Protein AF-0000000086509336 (afdb_homodimer)

Structure (mmCIF, N/CA/C/O backbone):
data_AF-0000000086509336-model_v1
#
loop_
_entity.id
_entity.type
_entity.pdbx_description
1 polymer Sulfotransferase
#
loop_
_atom_site.group_PDB
_atom_site.id
_atom_site.type_symbol
_atom_site.label_atom_id
_atom_site.label_alt_id
_atom_site.label_comp_id
_atom_site.label_asym_id
_atom_site.label_entity_id
_atom_site.label_seq_id
_atom_site.pdbx_PDB_ins_code
_atom_site.Cartn_x
_atom_site.Cartn_y
_atom_site.Cartn_z
_atom_site.occupancy
_atom_site.B_iso_or_equiv
_atom_site.auth_seq_id
_atom_site.auth_comp_id
_atom_site.auth_asym_id
_atom_site.auth_atom_id
_atom_site.pdbx_PDB_model_num
ATOM 1 N N . LEU A 1 1 ? 32.844 -21.125 9.836 1 18.16 1 LEU A N 1
ATOM 2 C CA . LEU A 1 1 ? 32.156 -20.156 8.984 1 18.16 1 LEU A CA 1
ATOM 3 C C . LEU A 1 1 ? 30.828 -19.766 9.594 1 18.16 1 LEU A C 1
ATOM 5 O O . LEU A 1 1 ? 30.516 -18.562 9.688 1 18.16 1 LEU A O 1
ATOM 9 N N . SER A 1 2 ? 29.609 -20.562 9.422 1 21.41 2 SER A N 1
ATOM 10 C CA . SER A 1 2 ? 28.359 -20.594 8.695 1 21.41 2 SER A CA 1
ATOM 11 C C . SER A 1 2 ? 27.188 -20.219 9.594 1 21.41 2 SER A C 1
ATOM 13 O O . SER A 1 2 ? 26.031 -20.547 9.305 1 21.41 2 SER A O 1
ATOM 15 N N . TYR A 1 3 ? 27.281 -19.828 10.766 1 25.88 3 TYR A N 1
ATOM 16 C CA . TYR A 1 3 ? 26.578 -19.516 12 1 25.88 3 TYR A CA 1
ATOM 17 C C . TYR A 1 3 ? 25.734 -18.25 11.836 1 25.88 3 TYR A C 1
ATOM 19 O O . TYR A 1 3 ? 24.797 -18 12.609 1 25.88 3 TYR A O 1
ATOM 27 N N . GLY A 1 4 ? 26.344 -17.266 11.109 1 27.14 4 GLY A N 1
ATOM 28 C CA . GLY A 1 4 ? 25.969 -15.867 11.164 1 27.14 4 GLY A CA 1
ATOM 29 C C . GLY A 1 4 ? 24.594 -15.609 10.578 1 27.14 4 GLY A C 1
ATOM 30 O O . GLY A 1 4 ? 24.016 -14.531 10.789 1 27.14 4 GLY A O 1
ATOM 31 N N . THR A 1 5 ? 24.234 -16.391 9.547 1 28.23 5 THR A N 1
ATOM 32 C CA . THR A 1 5 ? 23.188 -16.062 8.594 1 28.23 5 THR A CA 1
ATOM 33 C C . THR A 1 5 ? 21.812 -16.188 9.242 1 28.23 5 THR A C 1
ATOM 35 O O . THR A 1 5 ? 20.797 -15.812 8.641 1 28.23 5 THR A O 1
ATOM 38 N N . PHE A 1 6 ? 21.625 -17.047 10.234 1 29.05 6 PHE A N 1
ATOM 39 C CA . PHE A 1 6 ? 20.391 -17.406 10.914 1 29.05 6 PHE A C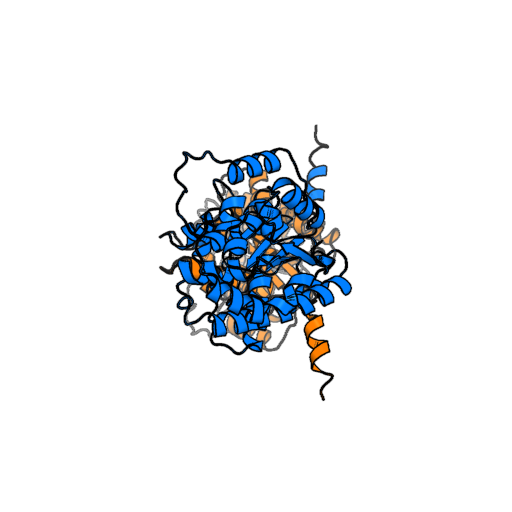A 1
ATOM 40 C C . PHE A 1 6 ? 19.75 -16.203 11.594 1 29.05 6 PHE A C 1
ATOM 42 O O . PHE A 1 6 ? 18.531 -16.078 11.641 1 29.05 6 PHE A O 1
ATOM 49 N N . VAL A 1 7 ? 20.641 -15.328 12.18 1 27.2 7 VAL A N 1
ATOM 50 C CA . VAL A 1 7 ? 20.281 -14.242 13.094 1 27.2 7 VAL A CA 1
ATOM 51 C C . VAL A 1 7 ? 19.375 -13.242 12.375 1 27.2 7 VAL A C 1
ATOM 53 O O . VAL A 1 7 ? 18.5 -12.633 13 1 27.2 7 VAL A O 1
ATOM 56 N N . GLU A 1 8 ? 19.719 -12.914 11.078 1 27.23 8 GLU A N 1
ATOM 57 C CA . GLU A 1 8 ? 19.125 -11.695 10.547 1 27.23 8 GLU A CA 1
ATOM 58 C C . GLU A 1 8 ? 17.656 -11.906 10.195 1 27.23 8 GLU A C 1
ATOM 60 O O . GLU A 1 8 ? 16.938 -10.953 9.883 1 27.23 8 GLU A O 1
ATOM 65 N N . ARG A 1 9 ? 17.156 -1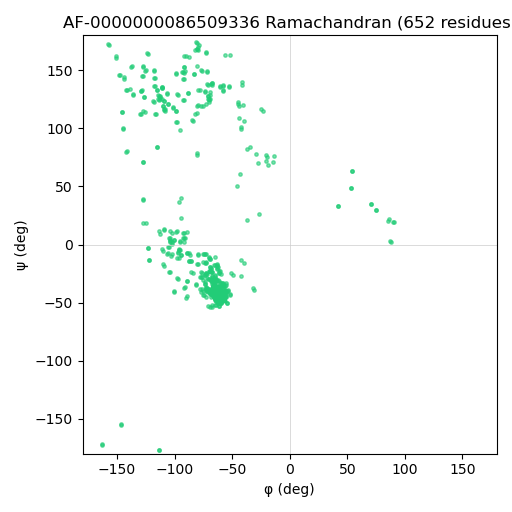3.062 9.797 1 31.23 9 ARG A N 1
ATOM 66 C CA . ARG A 1 9 ? 15.812 -13.328 9.297 1 31.23 9 ARG A CA 1
ATOM 67 C C . ARG A 1 9 ? 14.766 -13.078 10.375 1 31.23 9 ARG A C 1
ATOM 69 O O . ARG A 1 9 ? 13.57 -13.031 10.086 1 31.23 9 ARG A O 1
ATOM 76 N N . LEU A 1 10 ? 15.07 -13.484 11.656 1 29.98 10 LEU A N 1
ATOM 77 C CA . LEU A 1 10 ? 14.172 -13.227 12.773 1 29.98 10 LEU A CA 1
ATOM 78 C C . LEU A 1 10 ? 13.766 -11.758 12.812 1 29.98 10 LEU A C 1
ATOM 80 O O . LEU A 1 10 ? 12.867 -11.383 13.562 1 29.98 10 LEU A O 1
ATOM 84 N N . ALA A 1 11 ? 14.555 -10.922 12.266 1 30.88 11 ALA A N 1
ATOM 85 C CA . ALA A 1 11 ? 14.273 -9.5 12.453 1 30.88 11 ALA A CA 1
ATOM 86 C C . ALA A 1 11 ? 12.984 -9.102 11.734 1 30.88 11 ALA A C 1
ATOM 88 O O . ALA A 1 11 ? 12.484 -7.988 11.922 1 30.88 11 ALA A O 1
ATOM 89 N N . SER A 1 12 ? 12.656 -9.766 10.688 1 30.86 12 SER A N 1
ATOM 90 C CA . SER A 1 12 ? 11.555 -9.055 10.047 1 30.86 12 SER A CA 1
ATOM 91 C C . SER A 1 12 ? 10.289 -9.117 10.898 1 30.86 12 SER A C 1
ATOM 93 O O . SER A 1 12 ? 9.18 -8.93 10.383 1 30.86 12 SER A O 1
ATOM 95 N N . ASN A 1 13 ? 10.078 -10.008 11.828 1 31.59 13 ASN A N 1
ATOM 96 C CA . ASN A 1 13 ? 9.234 -9.508 12.906 1 31.59 13 ASN A CA 1
ATOM 97 C C . ASN A 1 13 ? 9.539 -8.047 13.219 1 31.59 13 ASN A C 1
ATOM 99 O O . ASN A 1 13 ? 10.258 -7.742 14.172 1 31.59 13 ASN A O 1
ATOM 103 N N . VAL A 1 14 ? 10.117 -7.305 12.352 1 34.16 14 VAL A N 1
ATOM 104 C CA . VAL A 1 14 ? 10.156 -5.871 12.617 1 34.16 14 VAL A CA 1
ATOM 105 C C . VAL A 1 14 ? 8.938 -5.457 13.438 1 34.16 14 VAL A C 1
ATOM 107 O O . VAL A 1 14 ? 7.801 -5.621 12.984 1 34.16 14 VAL A O 1
ATOM 110 N N . GLN A 1 15 ? 8.867 -5.641 14.594 1 35.91 15 GLN A N 1
ATOM 111 C CA . GLN A 1 15 ? 7.977 -4.883 15.477 1 35.91 15 GLN A CA 1
ATOM 112 C C . GLN A 1 15 ? 7.43 -3.648 14.766 1 35.91 15 GLN A C 1
ATOM 114 O O . GLN A 1 15 ? 8.188 -2.748 14.398 1 35.91 15 GLN A O 1
ATOM 119 N N . ARG A 1 16 ? 6.477 -3.77 13.867 1 42.94 16 ARG A N 1
ATOM 120 C CA . ARG A 1 16 ? 5.91 -2.512 13.391 1 42.94 16 ARG A CA 1
ATOM 121 C C . ARG A 1 16 ? 6.211 -1.375 14.367 1 42.94 16 ARG A C 1
ATOM 123 O O . ARG A 1 16 ? 5.695 -1.355 15.484 1 42.94 16 ARG A O 1
ATOM 130 N N . ALA A 1 17 ? 7.461 -1.047 14.414 1 50.53 17 ALA A N 1
ATOM 131 C CA . ALA A 1 17 ? 7.75 0.094 15.281 1 50.53 17 ALA A CA 1
ATOM 132 C C . ALA A 1 17 ? 6.512 0.968 15.461 1 50.53 17 ALA A C 1
ATOM 134 O O . ALA A 1 17 ? 5.75 1.182 14.516 1 50.53 17 ALA A O 1
ATOM 135 N N . THR A 1 18 ? 6.066 0.996 16.672 1 69.25 18 THR A N 1
ATOM 136 C CA . THR A 1 18 ? 4.902 1.783 17.062 1 69.25 18 THR A CA 1
ATOM 137 C C . THR A 1 18 ? 4.938 3.16 16.406 1 69.25 18 THR A C 1
ATOM 139 O O . THR A 1 18 ? 5.914 3.898 16.547 1 69.25 18 THR A O 1
ATOM 142 N N . LYS A 1 19 ? 4.152 3.285 15.297 1 86.88 19 LYS A N 1
ATOM 143 C CA . LYS A 1 19 ? 4.008 4.57 14.617 1 86.88 19 LYS A CA 1
ATOM 144 C C . LYS A 1 19 ? 3.475 5.637 15.578 1 86.88 19 LYS A C 1
ATOM 146 O O . LYS A 1 19 ? 2.68 5.336 16.469 1 86.88 19 LYS A O 1
ATOM 151 N N . HIS A 1 20 ? 4.082 6.781 15.461 1 94.69 20 HIS A N 1
ATOM 152 C CA . HIS A 1 20 ? 3.693 7.938 16.266 1 94.69 20 HIS A CA 1
ATOM 153 C C . HIS A 1 20 ? 3.143 9.055 15.391 1 94.69 20 HIS A C 1
ATOM 155 O O . HIS A 1 20 ? 3.879 9.969 15.008 1 94.69 20 HIS A O 1
ATOM 161 N N . PRO A 1 21 ? 1.888 8.992 15.062 1 97.56 21 PRO A N 1
ATOM 162 C CA . PRO A 1 21 ? 1.295 10.062 14.25 1 97.56 21 PRO A CA 1
ATOM 163 C C . PRO A 1 21 ? 1.118 11.367 15.031 1 97.56 21 PRO A C 1
ATOM 165 O O . PRO A 1 21 ? 0.747 11.336 16.203 1 97.56 21 PRO A O 1
ATOM 168 N N . VAL A 1 22 ? 1.416 12.461 14.438 1 98.44 22 VAL A N 1
ATOM 169 C CA . VAL A 1 22 ? 1.275 13.789 15.008 1 98.44 22 VAL A CA 1
ATOM 170 C C . VAL A 1 22 ? 0.464 14.68 14.07 1 98.44 22 VAL A C 1
ATOM 172 O O . VAL A 1 22 ? 0.758 14.758 12.875 1 98.44 22 VAL A O 1
ATOM 175 N N . LEU A 1 23 ? -0.535 15.266 14.555 1 98.75 23 LEU A N 1
ATOM 176 C CA . LEU A 1 23 ? -1.307 16.25 13.812 1 98.75 23 LEU A CA 1
ATOM 177 C C . LEU A 1 23 ? -1.103 17.656 14.383 1 98.75 23 LEU A C 1
ATOM 179 O O . LEU A 1 23 ? -1.288 17.875 15.586 1 98.75 23 LEU A O 1
ATOM 183 N N . LEU A 1 24 ? -0.598 18.531 13.609 1 98.56 24 LEU A N 1
ATOM 184 C CA . LEU A 1 24 ? -0.481 19.938 13.961 1 98.56 24 LEU A CA 1
ATOM 185 C C . LEU A 1 24 ? -1.616 20.75 13.336 1 98.56 24 LEU A C 1
ATOM 187 O O . LEU A 1 24 ? -1.699 20.875 12.117 1 98.56 24 LEU A O 1
ATOM 191 N N . VAL A 1 25 ? -2.439 21.281 14.164 1 98.62 25 VAL A N 1
ATOM 192 C CA . VAL A 1 25 ? -3.602 22.031 13.711 1 98.62 25 VAL A CA 1
ATOM 193 C C . VAL A 1 25 ? -3.414 23.516 14.055 1 98.62 25 VAL A C 1
ATOM 195 O O . VAL A 1 25 ? -2.939 23.844 15.141 1 98.62 25 VAL A O 1
ATOM 198 N N . THR A 1 26 ? -3.701 24.328 13.164 1 97.69 26 THR A N 1
ATOM 199 C CA . THR A 1 26 ? -3.662 25.781 13.328 1 97.69 26 THR A CA 1
ATOM 200 C C . THR A 1 26 ? -4.449 26.469 12.211 1 97.69 26 THR A C 1
ATOM 202 O O . THR A 1 26 ? -5.25 25.828 11.523 1 97.69 26 THR A O 1
ATOM 205 N N . TYR A 1 27 ? -4.359 27.766 12.156 1 95.38 27 TYR A N 1
ATOM 206 C CA . TYR A 1 27 ? -5.016 28.516 11.094 1 95.38 27 TYR A CA 1
ATOM 207 C C . TYR A 1 27 ? -4.008 29.359 10.32 1 95.38 27 TYR A C 1
ATOM 209 O O . TYR A 1 27 ? -2.855 29.5 10.734 1 95.38 27 TYR A O 1
ATOM 217 N N . GLY A 1 28 ? -4.426 29.812 9.148 1 93.19 28 GLY A N 1
ATOM 218 C CA . GLY A 1 28 ? -3.525 30.5 8.242 1 93.19 28 GLY A CA 1
ATOM 219 C C . GLY A 1 28 ? -2.791 31.656 8.898 1 93.19 28 GLY A C 1
ATOM 220 O O . GLY A 1 28 ? -3.383 32.406 9.672 1 93.19 28 GLY A O 1
ATOM 221 N N . ARG A 1 29 ? -1.477 31.734 8.602 1 92.31 29 ARG A N 1
ATOM 222 C CA . ARG A 1 29 ? -0.639 32.844 9.023 1 92.31 29 ARG A CA 1
ATOM 223 C C . ARG A 1 29 ? -0.412 32.812 10.531 1 92.31 29 ARG A C 1
ATOM 225 O O . ARG A 1 29 ? -0.261 33.875 11.164 1 92.31 29 ARG A O 1
ATOM 232 N N . SER A 1 30 ? -0.323 31.656 11.062 1 94.12 30 SER A N 1
ATOM 233 C CA . SER A 1 30 ? -0.114 31.516 12.5 1 94.12 30 SER A CA 1
ATOM 234 C C . SER A 1 30 ? 1.255 30.906 12.797 1 94.12 30 SER A C 1
ATOM 236 O O . SER A 1 30 ? 1.505 30.438 13.914 1 94.12 30 SER A O 1
ATOM 238 N N . GLY A 1 31 ? 2.078 30.828 11.789 1 91.81 31 GLY A N 1
ATOM 239 C CA . GLY A 1 31 ? 3.453 30.406 12.023 1 91.81 31 GLY A CA 1
ATOM 240 C C . GLY A 1 31 ? 3.652 28.906 11.922 1 91.81 31 GLY A C 1
ATOM 241 O O . GLY A 1 31 ? 4.637 28.375 12.438 1 91.81 31 GLY A O 1
ATOM 242 N N . SER A 1 32 ? 2.729 28.188 11.273 1 92.5 32 SER A N 1
ATOM 243 C CA . SER A 1 32 ? 2.805 26.734 11.219 1 92.5 32 SER A CA 1
ATOM 244 C C . SER A 1 32 ? 3.959 26.266 10.336 1 92.5 32 SER A C 1
ATOM 246 O O . SER A 1 32 ? 4.539 25.203 10.57 1 92.5 32 SER A O 1
ATOM 248 N N . THR A 1 33 ? 4.344 27.031 9.297 1 89 33 THR A N 1
ATOM 249 C CA . THR A 1 33 ? 5.477 26.656 8.453 1 89 33 THR A CA 1
ATOM 250 C C . THR A 1 33 ? 6.77 26.641 9.266 1 89 33 THR A C 1
ATOM 252 O O . THR A 1 33 ? 7.578 25.719 9.133 1 89 33 THR A O 1
ATOM 255 N N . PHE A 1 34 ? 6.934 27.609 10.117 1 89.5 34 PHE A N 1
ATOM 256 C CA . PHE A 1 34 ? 8.086 27.688 11 1 89.5 34 PHE A CA 1
ATOM 257 C C . PHE A 1 34 ? 8.109 26.516 11.977 1 89.5 34 PHE A C 1
ATOM 259 O O . PHE A 1 34 ? 9.117 25.812 12.086 1 89.5 34 PHE A O 1
ATOM 266 N N . THR A 1 35 ? 7.016 26.312 12.656 1 93.38 35 THR A N 1
ATOM 267 C CA . THR A 1 35 ? 6.918 25.281 13.672 1 93.38 35 THR A CA 1
ATOM 268 C C . THR A 1 35 ? 7.121 23.891 13.055 1 93.38 35 THR A C 1
ATOM 270 O O . THR A 1 35 ? 7.852 23.062 13.602 1 93.38 35 THR A O 1
ATOM 273 N N . SER A 1 36 ? 6.492 23.625 11.93 1 93.94 36 SER A N 1
ATOM 274 C CA . SER A 1 36 ? 6.617 22.328 11.281 1 93.94 36 SER A CA 1
ATOM 275 C C . SER A 1 36 ? 8.039 22.094 10.789 1 93.94 36 SER A C 1
ATOM 277 O O . SER A 1 36 ? 8.523 20.953 10.781 1 93.94 36 SER A O 1
ATOM 279 N N . ALA A 1 37 ? 8.711 23.141 10.344 1 89.94 37 ALA A N 1
ATOM 280 C CA . ALA A 1 37 ? 10.102 23 9.906 1 89.94 37 ALA A CA 1
ATOM 281 C C . ALA A 1 37 ? 11 22.562 11.055 1 89.94 37 ALA A C 1
ATOM 283 O O . ALA A 1 37 ? 11.914 21.766 10.859 1 89.94 37 ALA A O 1
ATOM 284 N N . LEU A 1 38 ? 10.742 23.109 12.211 1 91.31 38 LEU A N 1
ATOM 285 C CA . LEU A 1 38 ? 11.516 22.719 13.383 1 91.31 38 LEU A CA 1
ATOM 286 C C . LEU A 1 38 ? 11.344 21.234 13.688 1 91.31 38 LEU A C 1
ATOM 288 O O . LEU A 1 38 ? 12.312 20.531 13.984 1 91.31 38 LEU A O 1
ATOM 292 N N . ILE A 1 39 ? 10.125 20.75 13.562 1 93.81 39 ILE A N 1
ATOM 293 C CA . ILE A 1 39 ? 9.82 19.375 13.906 1 93.81 39 ILE A CA 1
ATOM 294 C C . ILE A 1 39 ? 10.367 18.438 12.82 1 93.81 39 ILE A C 1
ATOM 296 O O . ILE A 1 39 ? 10.992 17.422 13.125 1 93.81 39 ILE A O 1
ATOM 300 N N . ASN A 1 40 ? 10.156 18.828 11.594 1 91.12 40 ASN A N 1
ATOM 301 C CA . ASN A 1 40 ? 10.477 17.969 10.453 1 91.12 40 ASN A CA 1
ATOM 302 C C . ASN A 1 40 ? 11.984 17.891 10.219 1 91.12 40 ASN A C 1
ATOM 304 O O . ASN A 1 40 ? 12.445 17.094 9.391 1 91.12 40 ASN A O 1
ATOM 308 N N . HIS A 1 41 ? 12.727 18.672 10.906 1 88.62 41 HIS A N 1
ATOM 309 C CA . HIS A 1 41 ? 14.172 18.578 10.773 1 88.62 41 HIS A CA 1
ATOM 310 C C . HIS A 1 41 ? 14.695 17.266 11.352 1 88.62 41 HIS A C 1
ATOM 312 O O . HIS A 1 41 ? 15.805 16.828 11.031 1 88.62 41 HIS A O 1
ATOM 318 N N . HIS A 1 42 ? 13.977 16.703 12.219 1 90.5 42 HIS A N 1
ATOM 319 C CA . HIS A 1 42 ? 14.367 15.406 12.773 1 90.5 42 HIS A CA 1
ATOM 320 C C . HIS A 1 42 ? 14.289 14.312 11.711 1 90.5 42 HIS A C 1
ATOM 322 O O . HIS A 1 42 ? 13.297 14.203 10.992 1 90.5 42 HIS A O 1
ATOM 328 N N . LYS A 1 43 ? 15.234 13.422 11.664 1 88.56 43 LYS A N 1
ATOM 329 C CA . LYS A 1 43 ? 15.391 12.43 10.602 1 88.56 43 LYS A CA 1
ATOM 330 C C . LYS A 1 43 ? 14.273 11.398 10.656 1 88.56 43 LYS A C 1
ATOM 332 O O . LYS A 1 43 ? 13.938 10.781 9.641 1 88.56 43 LYS A O 1
ATOM 337 N N . ASP A 1 44 ? 13.664 11.227 11.766 1 91.69 44 ASP A N 1
ATOM 338 C CA . ASP A 1 44 ? 12.664 10.18 11.938 1 91.69 44 ASP A CA 1
ATOM 339 C C . ASP A 1 44 ? 11.266 10.703 11.641 1 91.69 44 ASP A C 1
ATOM 341 O O . ASP A 1 44 ? 10.273 9.984 11.82 1 91.69 44 ASP A O 1
ATOM 345 N N . VAL A 1 45 ? 11.211 11.938 11.172 1 94.69 45 VAL A N 1
ATOM 346 C CA . VAL A 1 45 ? 9.898 12.539 10.938 1 94.69 45 VAL A CA 1
ATOM 347 C C . VAL A 1 45 ? 9.617 12.586 9.438 1 94.69 45 VAL A C 1
ATOM 349 O O . VAL A 1 45 ? 10.438 13.078 8.664 1 94.69 45 VAL A O 1
ATOM 352 N N . PHE A 1 46 ? 8.555 11.961 9.008 1 96.31 46 PHE A N 1
ATOM 353 C CA . PHE A 1 46 ? 7.996 12.156 7.68 1 96.31 46 PHE A CA 1
ATOM 354 C C . PHE A 1 46 ? 6.926 13.242 7.695 1 96.31 46 PHE A C 1
ATOM 356 O O . PHE A 1 46 ? 5.953 13.148 8.445 1 96.31 46 PHE A O 1
ATOM 363 N N . PHE A 1 47 ? 7.051 14.234 6.902 1 96.31 47 PHE A N 1
ATOM 364 C CA . PHE A 1 47 ? 6.238 15.438 7.031 1 96.31 47 PHE A CA 1
ATOM 365 C C . PHE A 1 47 ? 5.293 15.586 5.848 1 96.31 47 PHE A C 1
ATOM 367 O O . PHE A 1 47 ? 5.719 15.5 4.691 1 96.31 47 PHE A O 1
ATOM 374 N N . ILE A 1 48 ? 4.008 15.75 6.133 1 95.62 48 ILE A N 1
ATOM 375 C CA . ILE A 1 48 ? 2.957 16.031 5.16 1 95.62 48 ILE A CA 1
ATOM 376 C C . ILE A 1 48 ? 2.391 17.438 5.41 1 95.62 48 ILE A C 1
ATOM 378 O O . ILE A 1 48 ? 1.921 17.734 6.508 1 95.62 48 ILE A O 1
ATOM 382 N N . PHE A 1 49 ? 2.377 18.203 4.324 1 92.75 49 PHE A N 1
ATOM 383 C CA . PHE A 1 49 ? 1.972 19.594 4.387 1 92.75 49 PHE A CA 1
ATOM 384 C C . PHE A 1 49 ? 0.609 19.797 3.732 1 92.75 49 PHE A C 1
ATOM 386 O O . PHE A 1 49 ? 0.462 19.609 2.523 1 92.75 49 PHE A O 1
ATOM 393 N N . GLU A 1 50 ? -0.387 20.172 4.48 1 93.94 50 GLU A N 1
ATOM 394 C CA . GLU A 1 50 ? -1.693 20.641 4.027 1 93.94 50 GLU A CA 1
ATOM 395 C C . GLU A 1 50 ? -2.348 19.641 3.09 1 93.94 50 GLU A C 1
ATOM 397 O O . GLU A 1 50 ? -2.666 19.969 1.943 1 93.94 50 GLU A O 1
ATOM 402 N N . PRO A 1 51 ? -2.646 18.484 3.559 1 95.38 51 PRO A N 1
ATOM 403 C CA . PRO A 1 51 ? -3.24 17.453 2.689 1 95.38 51 PRO A CA 1
ATOM 404 C C . PRO A 1 51 ? -4.676 17.797 2.287 1 95.38 51 PRO A C 1
ATOM 406 O O . PRO A 1 51 ? -5.223 17.172 1.369 1 95.38 51 PRO A O 1
ATOM 409 N N . LEU A 1 52 ? -5.289 18.812 2.924 1 95.25 52 LEU A N 1
ATOM 410 C CA . LEU A 1 52 ? -6.703 19.078 2.695 1 95.25 52 LEU A CA 1
ATOM 411 C C . LEU A 1 52 ? -6.887 20.156 1.627 1 95.25 52 LEU A C 1
ATOM 413 O O . LEU A 1 52 ? -8.016 20.5 1.281 1 95.25 52 LEU A O 1
ATOM 417 N N . VAL A 1 53 ? -5.875 20.656 1.016 1 92.19 53 VAL A N 1
ATOM 418 C CA . VAL A 1 53 ? -5.926 21.734 0.034 1 92.19 53 VAL A CA 1
ATOM 419 C C . VAL A 1 53 ? -6.812 21.328 -1.14 1 92.19 53 VAL A C 1
ATOM 421 O O . VAL A 1 53 ? -7.664 22.094 -1.586 1 92.19 53 VAL A O 1
ATOM 424 N N . PRO A 1 54 ? -6.738 20.078 -1.619 1 90.06 54 PRO A N 1
ATOM 425 C CA . PRO A 1 54 ? -7.559 19.719 -2.773 1 90.06 54 PRO A CA 1
ATOM 426 C C . PRO A 1 54 ? -9.031 19.516 -2.41 1 90.06 54 PRO A C 1
ATOM 428 O O . PRO A 1 54 ? -9.867 19.312 -3.295 1 90.06 54 PRO A O 1
ATOM 431 N N . LEU A 1 55 ? -9.352 19.516 -1.156 1 89.94 55 LEU A N 1
ATOM 432 C CA . LEU A 1 55 ? -10.719 19.234 -0.729 1 89.94 55 LEU A CA 1
ATOM 433 C C . LEU A 1 55 ? -11.656 20.375 -1.121 1 89.94 55 LEU A C 1
ATOM 435 O O . LEU A 1 55 ? -11.312 21.547 -0.953 1 89.94 55 LEU A O 1
ATOM 439 N N . ASN A 1 56 ? -12.758 19.922 -1.788 1 76.88 56 ASN A N 1
ATOM 440 C CA . ASN A 1 56 ? -13.812 20.891 -2.059 1 76.88 56 ASN A CA 1
ATOM 441 C C . ASN A 1 56 ? -14.578 21.266 -0.789 1 76.88 56 ASN A C 1
ATOM 443 O O . ASN A 1 56 ? -15.102 20.391 -0.097 1 76.88 56 ASN A O 1
ATOM 447 N N . LEU A 1 57 ? -14.602 22.484 -0.419 1 68.31 57 LEU A N 1
ATOM 448 C CA . LEU A 1 57 ? -15.117 22.922 0.872 1 68.31 57 LEU A CA 1
ATOM 449 C C . LEU A 1 57 ? -16.578 23.328 0.758 1 68.31 57 LEU A C 1
ATOM 451 O O . LEU A 1 57 ? -17.141 23.906 1.689 1 68.31 57 LEU A O 1
ATOM 455 N N . THR A 1 58 ? -17.344 22.891 -0.201 1 67.62 58 THR A N 1
ATOM 456 C CA . THR A 1 58 ? -18.75 23.297 -0.337 1 67.62 58 THR A CA 1
ATOM 457 C C . THR A 1 58 ? -19.656 22.328 0.405 1 67.62 58 THR A C 1
ATOM 459 O O . THR A 1 58 ? -20.859 22.578 0.526 1 67.62 58 THR A O 1
ATOM 462 N N . SER A 1 59 ? -19.203 21.406 1.113 1 71.38 59 SER A N 1
ATOM 463 C CA . SER A 1 59 ? -20.016 20.406 1.805 1 71.38 59 SER A CA 1
ATOM 464 C C . SER A 1 59 ? -20.438 20.891 3.188 1 71.38 59 SER A C 1
ATOM 466 O O . SER A 1 59 ? -19.875 21.859 3.703 1 71.38 59 SER A O 1
ATOM 468 N N . THR A 1 60 ? -21.469 20.312 3.807 1 72.56 60 THR A N 1
ATOM 469 C CA . THR A 1 60 ? -21.875 20.594 5.176 1 72.56 60 THR A CA 1
ATOM 470 C C . THR A 1 60 ? -20.734 20.359 6.148 1 72.56 60 THR A C 1
ATOM 472 O O . THR A 1 60 ? -19.734 19.734 5.797 1 72.56 60 THR A O 1
ATOM 475 N N . ASN A 1 61 ? -20.969 20.953 7.363 1 77.69 61 ASN A N 1
ATOM 476 C CA . ASN A 1 61 ? -19.922 20.844 8.375 1 77.69 61 ASN A CA 1
ATOM 477 C C . ASN A 1 61 ? -19.609 19.375 8.711 1 77.69 61 ASN A C 1
ATOM 479 O O . ASN A 1 61 ? -18.453 19 8.828 1 77.69 61 ASN A O 1
ATOM 483 N N . TYR A 1 62 ? -20.703 18.594 8.789 1 76.25 62 TYR A N 1
ATOM 484 C CA . TYR A 1 62 ? -20.516 17.188 9.117 1 76.25 62 TYR A CA 1
ATOM 485 C C . TYR A 1 62 ? -19.812 16.453 7.988 1 76.25 62 TYR A C 1
ATOM 487 O O . TYR A 1 62 ? -18.875 15.68 8.227 1 76.25 62 TYR A O 1
ATOM 495 N N . GLN A 1 63 ? -20.234 16.688 6.82 1 78.94 63 GLN A N 1
ATOM 496 C CA . GLN A 1 63 ? -19.594 16.078 5.656 1 78.94 63 GLN A CA 1
ATOM 497 C C . GLN A 1 63 ? -18.141 16.516 5.535 1 78.94 63 GLN A C 1
ATOM 499 O O . GLN A 1 63 ? -17.266 15.695 5.227 1 78.94 63 GLN A O 1
ATOM 504 N N . LYS A 1 64 ? -17.984 17.719 5.871 1 87.62 64 LYS A N 1
ATOM 505 C CA . LYS A 1 64 ? -16.625 18.234 5.82 1 87.62 64 LYS A CA 1
ATOM 506 C C . LYS A 1 64 ? -15.742 17.562 6.859 1 87.62 64 LYS A C 1
ATOM 508 O O . LYS A 1 64 ? -14.609 17.172 6.559 1 87.62 64 LYS A O 1
ATOM 513 N N . GLN A 1 65 ? -16.344 17.391 8.031 1 92.62 65 GLN A N 1
ATOM 514 C CA . GLN A 1 65 ? -15.594 16.719 9.086 1 92.62 65 GLN A CA 1
ATOM 515 C C . GLN A 1 65 ? -15.203 15.312 8.672 1 92.62 65 GLN A C 1
ATOM 517 O O . GLN A 1 65 ? -14.039 14.922 8.789 1 92.62 65 GLN A O 1
ATOM 522 N N . ASN A 1 66 ? -16.141 14.578 8.172 1 93.5 66 ASN A N 1
ATOM 523 C CA . ASN A 1 66 ? -15.891 13.188 7.812 1 93.5 66 ASN A CA 1
ATOM 524 C C . ASN A 1 66 ? -14.859 13.07 6.695 1 93.5 66 ASN A C 1
ATOM 526 O O . ASN A 1 66 ? -13.953 12.242 6.766 1 93.5 66 ASN A O 1
ATOM 530 N N . GLU A 1 67 ? -15.039 13.875 5.734 1 93.62 67 GLU A N 1
ATOM 531 C CA . GLU A 1 67 ? -14.109 13.852 4.605 1 93.62 67 GLU A CA 1
ATOM 532 C C . GLU A 1 67 ? -12.703 14.266 5.039 1 93.62 67 GLU A C 1
ATOM 534 O O . GLU A 1 67 ? -11.727 13.602 4.695 1 93.62 67 GLU A O 1
ATOM 539 N N . SER A 1 68 ? -12.648 15.344 5.793 1 96.38 68 SER A N 1
ATOM 540 C CA . SER A 1 68 ? -11.359 15.836 6.258 1 96.38 68 SER A CA 1
ATOM 541 C C . SER A 1 68 ? -10.656 14.797 7.125 1 96.38 68 SER A C 1
ATOM 543 O O . SER A 1 68 ? -9.453 14.562 6.973 1 96.38 68 SER A O 1
ATOM 545 N N . THR A 1 69 ? -11.422 14.18 7.965 1 97.12 69 THR A N 1
ATOM 546 C CA . THR A 1 69 ? -10.859 13.18 8.867 1 97.12 69 THR A CA 1
ATOM 547 C C . THR A 1 69 ? -10.367 11.961 8.086 1 97.12 69 THR A C 1
ATOM 549 O O . THR A 1 69 ? -9.305 11.414 8.383 1 97.12 69 THR A O 1
ATOM 552 N N . ALA A 1 70 ? -11.117 11.578 7.102 1 96.44 70 ALA A N 1
ATOM 553 C CA . ALA A 1 70 ? -10.719 10.438 6.281 1 96.44 70 ALA A CA 1
ATOM 554 C C . ALA A 1 70 ? -9.414 10.719 5.543 1 96.44 70 ALA A C 1
ATOM 556 O O . ALA A 1 70 ? -8.531 9.859 5.473 1 96.44 70 ALA A O 1
ATOM 557 N N . ILE A 1 71 ? -9.305 11.891 5 1 97 71 ILE A N 1
ATOM 558 C CA . ILE A 1 71 ? -8.109 12.289 4.262 1 97 71 ILE A CA 1
ATOM 559 C C . ILE A 1 71 ? -6.906 12.328 5.203 1 97 71 ILE A C 1
ATOM 561 O O . ILE A 1 71 ? -5.855 11.75 4.906 1 97 71 ILE A O 1
ATOM 565 N N . ILE A 1 72 ? -7.051 12.977 6.344 1 97.88 72 ILE A N 1
ATOM 566 C CA . ILE A 1 72 ? -5.969 13.07 7.316 1 97.88 72 ILE A CA 1
ATOM 567 C C . ILE A 1 72 ? -5.555 11.672 7.762 1 97.88 72 ILE A C 1
ATOM 569 O O . ILE A 1 72 ? -4.359 11.375 7.879 1 97.88 72 ILE A O 1
ATOM 573 N N . ARG A 1 73 ? -6.527 10.797 7.973 1 97.06 73 ARG A N 1
ATOM 574 C CA . ARG A 1 73 ? -6.238 9.422 8.367 1 97.06 73 ARG A CA 1
ATOM 575 C C . ARG A 1 73 ? -5.359 8.727 7.328 1 97.06 73 ARG A C 1
ATOM 577 O O . ARG A 1 73 ? -4.398 8.047 7.68 1 97.06 73 ARG A O 1
ATOM 584 N N . ALA A 1 74 ? -5.746 8.859 6.09 1 96.81 74 ALA A N 1
ATOM 585 C CA . ALA A 1 74 ? -4.988 8.219 5.016 1 96.81 74 ALA A CA 1
ATOM 586 C C . ALA A 1 74 ? -3.52 8.633 5.059 1 96.81 74 ALA A C 1
ATOM 588 O O . ALA A 1 74 ? -2.629 7.793 4.898 1 96.81 74 ALA A O 1
ATOM 589 N N . PHE A 1 75 ? -3.266 9.898 5.324 1 96.75 75 PHE A N 1
ATOM 590 C CA . PHE A 1 75 ? -1.901 10.406 5.316 1 96.75 75 PHE A CA 1
ATOM 591 C C . PHE A 1 75 ? -1.168 10.008 6.594 1 96.75 75 PHE A C 1
ATOM 593 O O . PHE A 1 75 ? 0.015 9.664 6.551 1 96.75 75 PHE A O 1
ATOM 600 N N . ILE A 1 76 ? -1.803 10.016 7.723 1 96.19 76 ILE A N 1
ATOM 601 C CA . ILE A 1 76 ? -1.144 9.664 8.977 1 96.19 76 ILE A CA 1
ATOM 602 C C . ILE A 1 76 ? -0.803 8.172 8.984 1 96.19 76 ILE A C 1
ATOM 604 O O . ILE A 1 76 ? 0.212 7.766 9.555 1 96.19 76 ILE A O 1
ATOM 608 N N . GLU A 1 77 ? -1.623 7.398 8.297 1 94.38 77 GLU A N 1
ATOM 609 C CA . GLU A 1 77 ? -1.424 5.953 8.289 1 94.38 77 GLU A CA 1
ATOM 610 C C . GLU A 1 77 ? -0.655 5.508 7.051 1 94.38 77 GLU A C 1
ATOM 612 O O . GLU A 1 77 ? -0.296 4.336 6.926 1 94.38 77 GLU A O 1
ATOM 617 N N . CYS A 1 78 ? -0.428 6.391 6.152 1 94.88 78 CYS A N 1
ATOM 618 C CA . CYS A 1 78 ? 0.208 6.066 4.879 1 94.88 78 CYS A CA 1
ATOM 619 C C . CYS A 1 78 ? -0.518 4.926 4.184 1 94.88 78 CYS A C 1
ATOM 621 O O . CYS A 1 78 ? 0.105 3.934 3.795 1 94.88 78 CYS A O 1
ATOM 623 N N . ASP A 1 79 ? -1.75 5.027 4.098 1 94.62 79 ASP A N 1
ATOM 624 C CA . ASP A 1 79 ? -2.637 4.035 3.496 1 94.62 79 ASP A CA 1
ATOM 625 C C . ASP A 1 79 ? -3.818 4.707 2.801 1 94.62 79 ASP A C 1
ATOM 627 O O . ASP A 1 79 ? -4.691 5.273 3.459 1 94.62 79 ASP A O 1
ATOM 631 N N . PHE A 1 80 ? -3.887 4.598 1.562 1 95.94 80 PHE A N 1
ATOM 632 C CA . PHE A 1 80 ? -4.859 5.348 0.776 1 95.94 80 PHE A CA 1
ATOM 633 C C . PHE A 1 80 ? -5.855 4.41 0.106 1 95.94 80 PHE A C 1
ATOM 635 O O . PHE A 1 80 ? -5.469 3.381 -0.453 1 95.94 80 PHE A O 1
ATOM 642 N N . SER A 1 81 ? -7.102 4.738 0.212 1 94.69 81 SER A N 1
ATOM 643 C CA . SER A 1 81 ? -8.125 4.102 -0.607 1 94.69 81 SER A CA 1
ATOM 644 C C . SER A 1 81 ? -8.18 4.711 -2.004 1 94.69 81 SER A C 1
ATOM 646 O O . SER A 1 81 ? -7.562 5.746 -2.258 1 94.69 81 SER A O 1
ATOM 648 N N . LEU A 1 82 ? -8.883 4.047 -2.844 1 94.06 82 LEU A N 1
ATOM 649 C CA . LEU A 1 82 ? -9.039 4.555 -4.203 1 94.06 82 LEU A CA 1
ATOM 650 C C . LEU A 1 82 ? -9.688 5.938 -4.191 1 94.06 82 LEU A C 1
ATOM 652 O O . LEU A 1 82 ? -9.234 6.84 -4.895 1 94.06 82 LEU A O 1
ATOM 656 N N . GLU A 1 83 ? -10.695 6.129 -3.371 1 93.88 83 GLU A N 1
ATOM 657 C CA . GLU A 1 83 ? -11.445 7.379 -3.32 1 93.88 83 GLU A CA 1
ATOM 658 C C . GLU A 1 83 ? -10.57 8.531 -2.848 1 93.88 83 GLU A C 1
ATOM 660 O O . GLU A 1 83 ? -10.75 9.68 -3.271 1 93.88 83 GLU A O 1
ATOM 665 N N . LEU A 1 84 ? -9.617 8.234 -2.045 1 94.81 84 LEU A N 1
ATOM 666 C CA . LEU A 1 84 ? -8.797 9.281 -1.436 1 94.81 84 LEU A CA 1
ATOM 667 C C . LEU A 1 84 ? -7.512 9.492 -2.227 1 94.81 84 LEU A C 1
ATOM 669 O O . LEU A 1 84 ? -6.73 10.391 -1.921 1 94.81 84 LEU A O 1
ATOM 673 N N . SER A 1 85 ? -7.297 8.633 -3.291 1 93.56 85 SER A N 1
ATOM 674 C CA . SER A 1 85 ? -6.055 8.703 -4.051 1 93.56 85 SER A CA 1
ATOM 675 C C . SER A 1 85 ? -5.887 10.062 -4.723 1 93.56 85 SER A C 1
ATOM 677 O O . SER A 1 85 ? -4.766 10.523 -4.93 1 93.56 85 SER A O 1
ATOM 679 N N . ILE A 1 86 ? -6.941 10.766 -4.98 1 92.12 86 ILE A N 1
ATOM 680 C CA . ILE A 1 86 ? -6.91 12.039 -5.688 1 92.12 86 ILE A CA 1
ATOM 681 C C . ILE A 1 86 ? -6.203 13.086 -4.836 1 92.12 86 ILE A C 1
ATOM 683 O O . ILE A 1 86 ? -5.637 14.047 -5.363 1 92.12 86 ILE A O 1
ATOM 687 N N . PHE A 1 87 ? -6.145 12.938 -3.566 1 94.12 87 PHE A N 1
ATOM 688 C CA . PHE A 1 87 ? -5.57 13.93 -2.66 1 94.12 87 PHE A CA 1
ATOM 689 C C . PHE A 1 87 ? -4.051 13.828 -2.648 1 94.12 87 PHE A C 1
ATOM 691 O O . PHE A 1 87 ? -3.371 14.688 -2.076 1 94.12 87 PHE A O 1
ATOM 698 N N . LEU A 1 88 ? -3.545 12.766 -3.318 1 94.81 88 LEU A N 1
ATOM 699 C CA . LEU A 1 88 ? -2.104 12.664 -3.521 1 94.81 88 LEU A CA 1
ATOM 700 C C . LEU A 1 88 ? -1.631 13.68 -4.559 1 94.81 88 LEU A C 1
ATOM 702 O O . LEU A 1 88 ? -0.441 13.992 -4.629 1 94.81 88 LEU A O 1
ATOM 706 N N . ASP A 1 89 ? -2.539 14.055 -5.414 1 94 89 ASP A N 1
ATOM 707 C CA . ASP A 1 89 ? -2.246 15.133 -6.359 1 94 89 ASP A CA 1
ATOM 708 C C . ASP A 1 89 ? -2.393 16.5 -5.703 1 94 89 ASP A C 1
ATOM 710 O O . ASP A 1 89 ? -3.389 17.188 -5.914 1 94 89 ASP A O 1
ATOM 714 N N . ASN A 1 90 ? -1.44 16.859 -4.941 1 93.19 90 ASN A N 1
ATOM 715 C CA . ASN A 1 90 ? -1.411 18.078 -4.141 1 93.19 90 ASN A CA 1
ATOM 716 C C . ASN A 1 90 ? -0.154 18.906 -4.418 1 93.19 90 ASN A C 1
ATOM 718 O O . ASN A 1 90 ? 0.95 18.5 -4.047 1 93.19 90 ASN A O 1
ATOM 722 N N . PHE A 1 91 ? -0.314 20.047 -4.98 1 88.88 91 PHE A N 1
ATOM 723 C CA . PHE A 1 91 ? 0.818 20.859 -5.398 1 88.88 91 PHE A CA 1
ATOM 724 C C . PHE A 1 91 ? 1.661 21.281 -4.199 1 88.88 91 PHE A C 1
ATOM 726 O O . PHE A 1 91 ? 2.852 21.578 -4.344 1 88.88 91 PHE A O 1
ATOM 733 N N . GLN A 1 92 ? 1.142 21.266 -2.994 1 88 92 GLN A N 1
ATOM 734 C CA . GLN A 1 92 ? 1.877 21.609 -1.78 1 88 92 GLN A CA 1
ATOM 735 C C . GLN A 1 92 ? 3.029 20.625 -1.547 1 88 92 GLN A C 1
ATOM 737 O O . GLN A 1 92 ? 3.986 20.953 -0.839 1 88 92 GLN A O 1
ATOM 742 N N . PHE A 1 93 ? 2.928 19.5 -2.195 1 90.44 93 PHE A N 1
ATOM 743 C CA . PHE A 1 93 ? 3.93 18.453 -1.996 1 90.44 93 PHE A CA 1
ATOM 744 C C . PHE A 1 93 ? 5.242 18.828 -2.67 1 90.44 93 PHE A C 1
ATOM 746 O O . PHE A 1 93 ? 6.293 18.266 -2.352 1 90.44 93 PHE A O 1
ATOM 753 N N . HIS A 1 94 ? 5.211 19.766 -3.512 1 85.81 94 HIS A N 1
ATOM 754 C CA . HIS A 1 94 ? 6.398 20.156 -4.262 1 85.81 94 HIS A CA 1
ATOM 755 C C . HIS A 1 94 ? 7.43 20.812 -3.354 1 85.81 94 HIS A C 1
ATOM 757 O O . HIS A 1 94 ? 8.633 20.75 -3.629 1 85.81 94 HIS A O 1
ATOM 763 N N . TYR A 1 95 ? 7.074 21.328 -2.277 1 80.06 95 TYR A N 1
ATOM 764 C CA . TYR A 1 95 ? 7.953 22.203 -1.51 1 80.06 95 TYR A CA 1
ATOM 765 C C . TYR A 1 95 ? 8.586 21.453 -0.344 1 80.06 95 TYR A C 1
ATOM 767 O O . TYR A 1 95 ? 9.352 22.031 0.431 1 80.06 95 TYR A O 1
ATOM 775 N N . LEU A 1 96 ? 8.336 20.234 -0.269 1 86.5 96 LEU A N 1
ATOM 776 C CA . LEU A 1 96 ? 8.82 19.469 0.877 1 86.5 96 LEU A CA 1
ATOM 777 C C . LEU A 1 96 ? 9.797 18.391 0.436 1 86.5 96 LEU A C 1
ATOM 779 O O . LEU A 1 96 ? 9.609 17.766 -0.613 1 86.5 96 LEU A O 1
ATOM 783 N N . GLN A 1 97 ? 10.758 18.172 1.209 1 82.19 97 GLN A N 1
ATOM 784 C CA . GLN A 1 97 ? 11.766 17.156 0.911 1 82.19 97 GLN A CA 1
ATOM 785 C C . GLN A 1 97 ? 11.141 15.773 0.833 1 82.19 97 GLN A C 1
ATOM 787 O O . GLN A 1 97 ? 11.445 15 -0.081 1 82.19 97 GLN A O 1
ATOM 792 N N . ASP A 1 98 ? 10.281 15.43 1.685 1 84.44 98 ASP A N 1
ATOM 793 C CA . ASP A 1 98 ? 9.742 14.078 1.836 1 84.44 98 ASP A CA 1
ATOM 794 C C . ASP A 1 98 ? 8.797 13.734 0.69 1 84.44 98 ASP A C 1
ATOM 796 O O . ASP A 1 98 ? 8.594 12.562 0.376 1 84.44 98 ASP A O 1
ATOM 800 N N . THR A 1 99 ? 8.219 14.82 0.061 1 90.06 99 THR A N 1
ATOM 801 C CA . THR A 1 99 ? 7.125 14.516 -0.856 1 90.06 99 THR A CA 1
ATOM 802 C C . THR A 1 99 ? 7.426 15.047 -2.254 1 90.06 99 THR A C 1
ATOM 804 O O . THR A 1 99 ? 6.762 14.672 -3.223 1 90.06 99 THR A O 1
ATOM 807 N N . SER A 1 100 ? 8.398 15.883 -2.459 1 92.88 100 SER A N 1
ATOM 808 C CA . SER A 1 100 ? 8.633 16.578 -3.717 1 92.88 100 SER A CA 1
ATOM 809 C C . SER A 1 100 ? 8.969 15.609 -4.84 1 92.88 100 SER A C 1
ATOM 811 O O . SER A 1 100 ? 8.484 15.766 -5.969 1 92.88 100 SER A O 1
ATOM 813 N N . GLU A 1 101 ? 9.797 14.633 -4.551 1 94.12 101 GLU A N 1
ATOM 814 C CA . GLU A 1 101 ? 10.164 13.648 -5.566 1 94.12 101 GLU A CA 1
ATOM 815 C C . GLU A 1 101 ? 8.93 12.938 -6.113 1 94.12 101 GLU A C 1
ATOM 817 O O . GLU A 1 101 ? 8.805 12.742 -7.328 1 94.12 101 GLU A O 1
ATOM 822 N N . PHE A 1 102 ? 8.109 12.547 -5.23 1 96.19 102 PHE A N 1
ATOM 823 C CA . PHE A 1 102 ? 6.883 11.867 -5.641 1 96.19 102 PHE A CA 1
ATO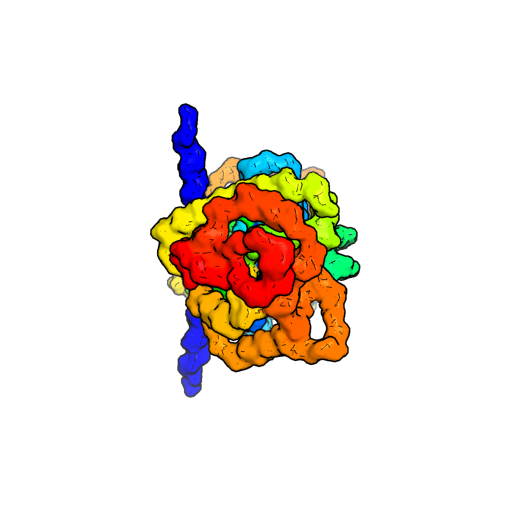M 824 C C . PHE A 1 102 ? 6.016 12.781 -6.496 1 96.19 102 PHE A C 1
ATOM 826 O O . PHE A 1 102 ? 5.551 12.383 -7.566 1 96.19 102 PHE A O 1
ATOM 833 N N . TYR A 1 103 ? 5.793 14.016 -5.973 1 94.75 103 TYR A N 1
ATOM 834 C CA . TYR A 1 103 ? 4.934 14.938 -6.703 1 94.75 103 TYR A CA 1
ATOM 835 C C . TYR A 1 103 ? 5.516 15.25 -8.078 1 94.75 103 TYR A C 1
ATOM 837 O O . TYR A 1 103 ? 4.789 15.266 -9.078 1 94.75 103 TYR A O 1
ATOM 845 N N . ASP A 1 104 ? 6.781 15.484 -8.195 1 94.88 104 ASP A N 1
ATOM 846 C CA . ASP A 1 104 ? 7.438 15.727 -9.469 1 94.88 104 ASP A CA 1
ATOM 847 C C . ASP A 1 104 ? 7.281 14.539 -10.406 1 94.88 104 ASP A C 1
ATOM 849 O O . ASP A 1 104 ? 7.094 14.703 -11.617 1 94.88 104 ASP A O 1
ATOM 853 N N . CYS A 1 105 ? 7.414 13.359 -9.891 1 95.88 105 CYS A N 1
ATOM 854 C CA . CYS A 1 105 ? 7.211 12.141 -10.672 1 95.88 105 CYS A CA 1
ATOM 855 C C . CYS A 1 105 ? 5.797 12.086 -11.234 1 95.88 105 CYS A C 1
ATOM 857 O O . CYS A 1 105 ? 5.602 11.742 -12.398 1 95.88 105 CYS A O 1
ATOM 859 N N . LEU A 1 106 ? 4.828 12.438 -10.383 1 94.19 106 LEU A N 1
ATOM 860 C CA . LEU A 1 106 ? 3.432 12.422 -10.805 1 94.19 106 LEU A CA 1
ATOM 861 C C . LEU A 1 106 ? 3.221 13.328 -12.016 1 94.19 106 LEU A C 1
ATOM 863 O O . LEU A 1 106 ? 2.436 13.008 -12.906 1 94.19 106 LEU A O 1
ATOM 867 N N . LEU A 1 107 ? 3.906 14.406 -12.094 1 93.69 107 LEU A N 1
ATOM 868 C CA . LEU A 1 107 ? 3.701 15.414 -13.133 1 93.69 107 LEU A CA 1
ATOM 869 C C . LEU A 1 107 ? 4.555 15.109 -14.359 1 93.69 107 LEU A C 1
ATOM 871 O O . LEU A 1 107 ? 4.371 15.727 -15.414 1 93.69 107 LEU A O 1
ATOM 875 N N . SER A 1 108 ? 5.379 14.18 -14.289 1 92.69 108 SER A N 1
ATOM 876 C CA . SER A 1 108 ? 6.301 13.867 -15.375 1 92.69 108 SER A CA 1
ATOM 877 C C . SER A 1 108 ? 5.602 13.086 -16.484 1 92.69 108 SER A C 1
ATOM 879 O O . SER A 1 108 ? 4.434 12.711 -16.344 1 92.69 108 SER A O 1
ATOM 881 N N . LYS A 1 109 ? 6.312 12.891 -17.641 1 90.62 109 LYS A N 1
ATOM 882 C CA . LYS A 1 109 ? 5.812 12.117 -18.766 1 90.62 109 LYS A CA 1
ATOM 883 C C . LYS A 1 109 ? 6.324 10.68 -18.734 1 90.62 109 LYS A C 1
ATOM 885 O O . LYS A 1 109 ? 6.582 10.078 -19.766 1 90.62 109 LYS A O 1
ATOM 890 N N . ARG A 1 110 ? 6.441 10.148 -17.641 1 89.94 110 ARG A N 1
ATOM 891 C CA . ARG A 1 110 ? 6.941 8.789 -17.438 1 89.94 110 ARG A CA 1
ATOM 892 C C . ARG A 1 110 ? 5.855 7.758 -17.719 1 89.94 110 ARG A C 1
ATOM 894 O O . ARG A 1 110 ? 4.688 8.109 -17.891 1 89.94 110 ARG A O 1
ATOM 901 N N . SER A 1 111 ? 6.309 6.5 -17.812 1 91.94 111 SER A N 1
ATOM 902 C CA . SER A 1 111 ? 5.383 5.402 -18.062 1 91.94 111 SER A CA 1
ATOM 903 C C . SER A 1 111 ? 4.547 5.09 -16.828 1 91.94 111 SER A C 1
ATOM 905 O O . SER A 1 111 ? 4.855 5.559 -15.727 1 91.94 111 SER A O 1
ATOM 907 N N . GLY A 1 112 ? 3.521 4.355 -16.984 1 94.56 112 GLY A N 1
ATOM 908 C CA . GLY A 1 112 ? 2.666 3.957 -15.875 1 94.56 112 GLY A CA 1
ATOM 909 C C . GLY A 1 112 ? 3.42 3.256 -14.766 1 94.56 112 GLY A C 1
ATOM 910 O O . GLY A 1 112 ? 3.244 3.58 -13.586 1 94.56 112 GLY A O 1
ATOM 911 N N . ILE A 1 113 ? 4.293 2.305 -15.172 1 95.19 113 ILE A N 1
ATOM 912 C CA . ILE A 1 113 ? 5.02 1.533 -14.164 1 95.19 113 ILE A CA 1
ATOM 913 C C . ILE A 1 113 ? 5.973 2.447 -13.398 1 95.19 113 ILE A C 1
ATOM 915 O O . ILE A 1 113 ? 6.195 2.258 -12.203 1 95.19 113 ILE A O 1
ATOM 919 N N . GLN A 1 114 ? 6.508 3.389 -14.047 1 95.5 114 GLN A N 1
ATOM 920 C CA . GLN A 1 114 ? 7.395 4.332 -13.375 1 95.5 114 GLN A CA 1
ATOM 921 C C . GLN A 1 114 ? 6.629 5.191 -12.375 1 95.5 114 GLN A C 1
ATOM 923 O O . GLN A 1 114 ? 7.117 5.449 -11.273 1 95.5 114 GLN A O 1
ATOM 928 N N . HIS A 1 115 ? 5.449 5.668 -12.742 1 96.31 115 HIS A N 1
ATOM 929 C CA . HIS A 1 115 ? 4.613 6.414 -11.812 1 96.31 115 HIS A CA 1
ATOM 930 C C . HIS A 1 115 ? 4.234 5.562 -10.602 1 96.31 115 HIS A C 1
ATOM 932 O O . HIS A 1 115 ? 4.273 6.039 -9.461 1 96.31 115 HIS A O 1
ATOM 938 N N . VAL A 1 116 ? 3.893 4.309 -10.875 1 96.81 116 VAL A N 1
ATOM 939 C CA . VAL A 1 116 ? 3.553 3.381 -9.797 1 96.81 116 VAL A CA 1
ATOM 940 C C . VAL A 1 116 ? 4.762 3.182 -8.891 1 96.81 116 VAL A C 1
ATOM 942 O O . VAL A 1 116 ? 4.629 3.172 -7.66 1 96.81 116 VAL A O 1
ATOM 945 N N . SER A 1 117 ? 5.918 3.045 -9.461 1 96.25 117 SER A N 1
ATOM 946 C CA . SER A 1 117 ? 7.141 2.885 -8.68 1 96.25 117 SER A CA 1
ATOM 947 C C . SER A 1 117 ? 7.387 4.09 -7.781 1 96.25 117 SER A C 1
ATOM 949 O O . SER A 1 117 ? 7.812 3.938 -6.633 1 96.25 117 SER A O 1
ATOM 951 N N . CYS A 1 118 ? 7.156 5.266 -8.281 1 96.38 118 CYS A N 1
ATOM 952 C CA . CYS A 1 118 ? 7.312 6.477 -7.484 1 96.38 118 CYS A CA 1
ATOM 953 C C . CYS A 1 118 ? 6.363 6.473 -6.293 1 96.38 118 CYS A C 1
ATOM 955 O O . CYS A 1 118 ? 6.738 6.883 -5.195 1 96.38 118 CYS A O 1
ATOM 957 N N . TYR A 1 119 ? 5.164 6.031 -6.516 1 97.5 119 TYR A N 1
ATOM 958 C CA . TYR A 1 119 ? 4.191 5.953 -5.43 1 97.5 119 TYR A CA 1
ATOM 959 C C . TYR A 1 119 ? 4.629 4.938 -4.379 1 97.5 119 TYR A C 1
ATOM 961 O O . TYR A 1 119 ? 4.535 5.195 -3.178 1 97.5 119 TYR A O 1
ATOM 969 N N . ILE A 1 120 ? 5.062 3.762 -4.848 1 97.06 120 ILE A N 1
ATOM 970 C CA . ILE A 1 120 ? 5.516 2.725 -3.928 1 97.06 120 ILE A CA 1
ATOM 971 C C . ILE A 1 120 ? 6.676 3.252 -3.084 1 97.06 120 ILE A C 1
ATOM 973 O O . ILE A 1 120 ? 6.715 3.039 -1.87 1 97.06 120 ILE A O 1
ATOM 977 N N . LYS A 1 121 ? 7.602 3.957 -3.703 1 96.56 121 LYS A N 1
ATOM 978 C CA . LYS A 1 121 ? 8.719 4.562 -2.977 1 96.56 121 LYS A CA 1
ATOM 979 C C . LYS A 1 121 ? 8.219 5.539 -1.919 1 96.56 121 LYS A C 1
ATOM 981 O O . LYS A 1 121 ? 8.664 5.508 -0.772 1 96.56 121 LYS A O 1
ATOM 986 N N . PHE A 1 122 ? 7.352 6.414 -2.334 1 96.56 122 PHE A N 1
ATOM 987 C CA . PHE A 1 122 ? 6.746 7.391 -1.435 1 96.56 122 PHE A CA 1
ATOM 988 C C . PHE A 1 122 ? 6.094 6.699 -0.245 1 96.56 122 PHE A C 1
ATOM 990 O O . PHE A 1 122 ? 6.316 7.086 0.904 1 96.56 122 PHE A O 1
ATOM 997 N N . LEU A 1 123 ? 5.277 5.715 -0.58 1 96.12 123 LEU A N 1
ATOM 998 C CA . LEU A 1 123 ? 4.535 4.984 0.445 1 96.12 123 LEU A CA 1
ATOM 999 C C . LEU A 1 123 ? 5.488 4.297 1.416 1 96.12 123 LEU A C 1
ATOM 1001 O O . LEU A 1 123 ? 5.297 4.363 2.633 1 96.12 123 LEU A O 1
ATOM 1005 N N . LYS A 1 124 ? 6.457 3.566 0.912 1 95.19 124 LYS A N 1
ATOM 1006 C CA . LYS A 1 124 ? 7.41 2.846 1.75 1 95.19 124 LYS A CA 1
ATOM 1007 C C . LYS A 1 124 ? 8.227 3.809 2.604 1 95.19 124 LYS A C 1
ATOM 1009 O O . LYS A 1 124 ? 8.555 3.506 3.754 1 95.19 124 LYS A O 1
ATOM 1014 N N . ASP A 1 125 ? 8.594 4.973 2.053 1 95.12 125 ASP A N 1
ATOM 1015 C CA . ASP A 1 125 ? 9.281 6 2.82 1 95.12 125 ASP A CA 1
ATOM 1016 C C . ASP A 1 125 ? 8.422 6.496 3.977 1 95.12 125 ASP A C 1
ATOM 1018 O O . ASP A 1 125 ? 8.891 6.605 5.109 1 95.12 125 ASP A O 1
ATOM 1022 N N . CYS A 1 126 ? 7.238 6.793 3.652 1 95.56 126 CYS A N 1
ATOM 1023 C CA . CYS A 1 126 ? 6.289 7.211 4.68 1 95.56 126 CYS A CA 1
ATOM 1024 C C . CYS A 1 126 ? 6.168 6.156 5.773 1 95.56 126 CYS A C 1
ATOM 1026 O O . CYS A 1 126 ? 6.27 6.477 6.961 1 95.56 126 CYS A O 1
ATOM 1028 N N . GLN A 1 127 ? 6.07 4.902 5.359 1 94.25 127 GLN A N 1
ATOM 1029 C CA . GLN A 1 127 ? 5.836 3.797 6.281 1 94.25 127 GLN A CA 1
ATOM 1030 C C . GLN A 1 127 ? 7.09 3.479 7.094 1 94.25 127 GLN A C 1
ATOM 1032 O O . GLN A 1 127 ? 7.004 2.924 8.188 1 94.25 127 GLN A O 1
ATOM 1037 N N . SER A 1 128 ? 8.141 3.764 6.602 1 93.69 128 SER A N 1
ATOM 1038 C CA . SER A 1 128 ? 9.398 3.416 7.262 1 93.69 128 SER A CA 1
ATOM 1039 C C . SER A 1 128 ? 9.734 4.414 8.367 1 93.69 128 SER A C 1
ATOM 1041 O O . SER A 1 128 ? 10.594 4.148 9.203 1 93.69 128 SER A O 1
ATOM 1043 N N . HIS A 1 129 ? 9.133 5.57 8.391 1 94.38 129 HIS A N 1
ATOM 1044 C CA . HIS A 1 129 ? 9.367 6.543 9.453 1 94.38 129 HIS A CA 1
ATOM 1045 C C . HIS A 1 129 ? 8.508 6.238 10.68 1 94.38 129 HIS A C 1
ATOM 1047 O O . HIS A 1 129 ? 7.359 5.812 10.547 1 94.38 129 HIS A O 1
ATOM 1053 N N . ASN A 1 130 ? 9.094 6.543 11.781 1 93.31 130 ASN A N 1
ATOM 1054 C CA . ASN A 1 130 ? 8.375 6.266 13.023 1 93.31 130 ASN A CA 1
ATOM 1055 C C . ASN A 1 130 ? 7.359 7.359 13.344 1 93.31 130 ASN A C 1
ATOM 1057 O O . ASN A 1 130 ? 6.32 7.09 13.945 1 93.31 130 ASN A O 1
ATOM 1061 N N . THR A 1 131 ? 7.703 8.555 12.992 1 96.44 131 THR A N 1
ATOM 1062 C CA . THR A 1 131 ? 6.82 9.68 13.266 1 96.44 131 THR A CA 1
ATOM 1063 C C . THR A 1 131 ? 6.301 10.281 11.961 1 96.44 131 THR A C 1
ATOM 1065 O O . THR A 1 131 ? 7.082 10.617 11.07 1 96.44 131 THR A O 1
ATOM 1068 N N . ILE A 1 132 ? 5.031 10.359 11.859 1 97.44 132 ILE A N 1
ATOM 1069 C CA . ILE A 1 132 ? 4.395 11.039 10.727 1 97.44 132 ILE A CA 1
ATOM 1070 C C . ILE A 1 132 ? 3.77 12.344 11.195 1 97.44 132 ILE A C 1
ATOM 1072 O O . ILE A 1 132 ? 2.871 12.344 12.047 1 97.44 132 ILE A O 1
ATOM 1076 N N . LEU A 1 133 ? 4.23 13.445 10.703 1 97.75 133 LEU A N 1
ATOM 1077 C CA . LEU A 1 133 ? 3.711 14.773 11.023 1 97.75 133 LEU A CA 1
ATOM 1078 C C . LEU A 1 133 ? 2.814 15.289 9.906 1 97.75 133 LEU A C 1
ATOM 1080 O O . LEU A 1 133 ? 3.256 15.43 8.766 1 97.75 133 LEU A O 1
ATOM 1084 N N . VAL A 1 134 ? 1.6 15.531 10.188 1 97.75 134 VAL A N 1
ATOM 1085 C CA . VAL A 1 134 ? 0.678 16.172 9.258 1 97.75 134 VAL A CA 1
ATOM 1086 C C . VAL A 1 134 ? 0.303 17.562 9.781 1 97.75 134 VAL A C 1
ATOM 1088 O O . VAL A 1 134 ? -0.106 17.703 10.938 1 97.75 134 VAL A O 1
ATOM 1091 N N . LYS A 1 135 ? 0.506 18.484 9.008 1 96.75 135 LYS A N 1
ATOM 1092 C CA . LYS A 1 135 ? 0.109 19.844 9.359 1 96.75 135 LYS A CA 1
ATOM 1093 C C . LYS A 1 135 ? -1.058 20.312 8.492 1 96.75 135 LYS A C 1
ATOM 1095 O O . LYS A 1 135 ? -1.047 20.141 7.277 1 96.75 135 LYS A O 1
ATOM 1100 N N . THR A 1 136 ? -2.025 20.922 9.117 1 96.75 136 THR A N 1
ATOM 1101 C CA . THR A 1 136 ? -3.146 21.438 8.344 1 96.75 136 THR A CA 1
ATOM 1102 C C . THR A 1 136 ? -3.707 22.703 9 1 96.75 136 THR A C 1
ATOM 1104 O O . THR A 1 136 ? -3.658 22.844 10.227 1 96.75 136 THR A O 1
ATOM 1107 N N . ILE A 1 137 ? -4.188 23.656 8.195 1 95.44 137 ILE A N 1
ATOM 1108 C CA . ILE A 1 137 ? -4.832 24.891 8.656 1 95.44 137 ILE A CA 1
ATOM 1109 C C . ILE A 1 137 ? -6.328 24.828 8.352 1 95.44 137 ILE A C 1
ATOM 1111 O O . ILE A 1 137 ? -7.02 25.844 8.43 1 95.44 137 ILE A O 1
ATOM 1115 N N . ARG A 1 138 ? -6.844 23.641 7.984 1 94.56 138 ARG A N 1
ATOM 1116 C CA . ARG A 1 138 ? -8.219 23.469 7.516 1 94.56 138 ARG A CA 1
ATOM 1117 C C . ARG A 1 138 ? -8.93 22.375 8.305 1 94.56 138 ARG A C 1
ATOM 1119 O O . ARG A 1 138 ? -9.664 21.578 7.727 1 94.56 138 ARG A O 1
ATOM 1126 N N . PHE A 1 139 ? -8.68 22.359 9.5 1 95.94 139 PHE A N 1
ATOM 1127 C CA . PHE A 1 139 ? -9.18 21.281 10.352 1 95.94 139 PHE A CA 1
ATOM 1128 C C . PHE A 1 139 ? -9.555 21.828 11.727 1 95.94 139 PHE A C 1
ATOM 1130 O O . PHE A 1 139 ? -8.914 22.734 12.234 1 95.94 139 PHE A O 1
ATOM 1137 N N . ARG A 1 140 ? -10.594 21.312 12.336 1 96.94 140 ARG A N 1
ATOM 1138 C CA . ARG A 1 140 ? -11.008 21.719 13.68 1 96.94 140 ARG A CA 1
ATOM 1139 C C . ARG A 1 140 ? -10.375 20.812 14.734 1 96.94 140 ARG A C 1
ATOM 1141 O O . ARG A 1 140 ? -10.219 19.609 14.523 1 96.94 140 ARG A O 1
ATOM 1148 N N . VAL A 1 141 ? -10.133 21.422 15.883 1 98.12 141 VAL A N 1
ATOM 1149 C CA . VAL A 1 141 ? -9.508 20.688 16.984 1 98.12 141 VAL A CA 1
ATOM 1150 C C . VAL A 1 141 ? -10.406 19.531 17.406 1 98.12 141 VAL A C 1
ATOM 1152 O O . VAL A 1 141 ? -9.914 18.422 17.641 1 98.12 141 VAL A O 1
ATOM 1155 N N . SER A 1 142 ? -11.672 19.719 17.422 1 97.81 142 SER A N 1
ATOM 1156 C CA . SER A 1 142 ? -12.602 18.703 17.891 1 97.81 142 SER A CA 1
ATOM 1157 C C . SER A 1 142 ? -12.586 17.469 17.016 1 97.81 142 SER A C 1
ATOM 1159 O O . SER A 1 142 ? -12.836 16.359 17.484 1 97.81 142 SER A O 1
ATOM 1161 N N . TRP A 1 143 ? -12.312 17.641 15.75 1 97.62 143 TRP A N 1
ATOM 1162 C CA . TRP A 1 143 ? -12.336 16.531 14.805 1 97.62 143 TRP A CA 1
ATOM 1163 C C . TRP A 1 143 ? -11.188 15.562 15.07 1 97.62 143 TRP A C 1
ATOM 1165 O O . TRP A 1 143 ? -11.234 14.406 14.648 1 97.62 143 TRP A O 1
ATOM 1175 N N . ALA A 1 144 ? -10.164 15.984 15.773 1 98.25 144 ALA A N 1
ATOM 1176 C CA . ALA A 1 144 ? -8.977 15.18 16.047 1 98.25 144 ALA A CA 1
ATOM 1177 C C . ALA A 1 144 ? -9.266 14.109 17.078 1 98.25 144 ALA A C 1
ATOM 1179 O O . ALA A 1 144 ? -8.477 13.172 17.25 1 98.25 144 ALA A O 1
ATOM 1180 N N . GLU A 1 145 ? -10.383 14.242 17.797 1 98.44 145 GLU A N 1
ATOM 1181 C CA . GLU A 1 145 ? -10.688 13.297 18.859 1 98.44 145 GLU A CA 1
ATOM 1182 C C . GLU A 1 145 ? -10.766 11.867 18.328 1 98.44 145 GLU A C 1
ATOM 1184 O O . GLU A 1 145 ? -10.398 10.914 19.031 1 98.44 145 GLU A O 1
ATOM 1189 N N . THR A 1 146 ? -11.25 11.719 17.125 1 97.19 146 THR A N 1
ATOM 1190 C CA . THR A 1 146 ? -11.359 10.391 16.531 1 97.19 146 THR A CA 1
ATOM 1191 C C . THR A 1 146 ? -10.008 9.688 16.516 1 97.19 146 THR A C 1
ATOM 1193 O O . THR A 1 146 ? -9.922 8.484 16.781 1 97.19 146 THR A O 1
ATOM 1196 N N . PHE A 1 147 ? -8.961 10.391 16.234 1 97.94 147 PHE A N 1
ATOM 1197 C CA . PHE A 1 147 ? -7.625 9.805 16.172 1 97.94 147 PHE A CA 1
ATOM 1198 C C . PHE A 1 147 ? -7.121 9.484 17.578 1 97.94 147 PHE A C 1
ATOM 1200 O O . PHE A 1 147 ? -6.465 8.461 17.781 1 97.94 147 PHE A O 1
ATOM 1207 N N . LEU A 1 148 ? -7.434 10.383 18.516 1 98.31 148 LEU A N 1
ATOM 1208 C CA . LEU A 1 148 ? -7.039 10.172 19.906 1 98.31 148 LEU A CA 1
ATOM 1209 C C . LEU A 1 148 ? -7.691 8.914 20.469 1 98.31 148 LEU A C 1
ATOM 1211 O O . LEU A 1 148 ? -7.059 8.156 21.219 1 98.31 148 LEU A O 1
ATOM 1215 N N . LYS A 1 149 ? -8.891 8.664 20.062 1 97.44 149 LYS A N 1
ATOM 1216 C CA . LYS A 1 149 ? -9.641 7.5 20.531 1 97.44 149 LYS A CA 1
ATOM 1217 C C . LYS A 1 149 ? -9.086 6.211 19.922 1 97.44 149 LYS A C 1
ATOM 1219 O O . LYS A 1 149 ? -8.969 5.195 20.609 1 97.44 149 LYS A O 1
ATOM 1224 N N . GLU A 1 150 ? -8.703 6.254 18.766 1 94.81 150 GLU A N 1
ATOM 1225 C CA . GLU A 1 150 ? -8.406 5.051 18 1 94.81 150 GLU A CA 1
ATOM 1226 C C . GLU A 1 150 ? -6.949 4.629 18.172 1 94.81 150 GLU A C 1
ATOM 1228 O O . GLU A 1 150 ? -6.621 3.447 18.047 1 94.81 150 GLU A O 1
ATOM 1233 N N . ASN A 1 151 ? -6.086 5.527 18.359 1 95.69 151 ASN A N 1
ATOM 1234 C CA . ASN A 1 151 ? -4.652 5.258 18.391 1 95.69 151 ASN A CA 1
ATOM 1235 C C . ASN A 1 151 ? -3.986 5.855 19.625 1 95.69 151 ASN A C 1
ATOM 1237 O O . ASN A 1 151 ? -3.814 7.07 19.719 1 95.69 151 ASN A O 1
ATOM 1241 N N . PRO A 1 152 ? -3.537 5.039 20.469 1 96.12 152 PRO A N 1
ATOM 1242 C CA . PRO A 1 152 ? -2.953 5.539 21.703 1 96.12 152 PRO A CA 1
ATOM 1243 C C . PRO A 1 152 ? -1.629 6.266 21.484 1 96.12 152 PRO A C 1
ATOM 1245 O O . PRO A 1 152 ? -1.145 6.957 22.391 1 96.12 152 PRO A O 1
ATOM 1248 N N . GLN A 1 153 ? -1.054 6.148 20.328 1 96.31 153 GLN A N 1
ATOM 1249 C CA . GLN A 1 153 ? 0.223 6.801 20.062 1 96.31 153 GLN A CA 1
ATOM 1250 C C . GLN A 1 153 ? 0.016 8.156 19.391 1 96.31 153 GLN A C 1
ATOM 1252 O O . GLN A 1 153 ? 0.967 8.922 19.219 1 96.31 153 GLN A O 1
ATOM 1257 N N . PHE A 1 154 ? -1.161 8.438 19.016 1 97.94 154 PHE A N 1
ATOM 1258 C CA . PHE A 1 154 ? -1.472 9.68 18.312 1 97.94 154 PHE A CA 1
ATOM 1259 C C . PHE A 1 154 ? -1.296 10.875 19.25 1 97.94 154 PHE A C 1
ATOM 1261 O O . PHE A 1 154 ? -1.683 10.828 20.406 1 97.94 154 PHE A O 1
ATOM 1268 N N . LYS A 1 155 ? -0.705 11.961 18.734 1 98.56 155 LYS A N 1
ATOM 1269 C CA . LYS A 1 155 ? -0.555 13.211 19.484 1 98.56 155 LYS A CA 1
ATOM 1270 C C . LYS A 1 155 ? -1.078 14.398 18.688 1 98.56 155 LYS A C 1
ATOM 1272 O O . LYS A 1 155 ? -0.938 14.438 17.453 1 98.56 155 LYS A O 1
ATOM 1277 N N . LEU A 1 156 ? -1.65 15.359 19.375 1 98.75 156 LEU A N 1
ATOM 1278 C CA . LEU A 1 156 ? -2.236 16.562 18.781 1 98.75 156 LEU A CA 1
ATOM 1279 C C . LEU A 1 156 ? -1.52 17.812 19.266 1 98.75 156 LEU A C 1
ATOM 1281 O O . LEU A 1 156 ? -1.379 18.031 20.469 1 98.75 156 LEU A O 1
ATOM 1285 N N . LEU A 1 157 ? -1.022 18.562 18.359 1 98.69 157 LEU A N 1
ATOM 1286 C CA . LEU A 1 157 ? -0.485 19.891 18.625 1 98.69 157 LEU A CA 1
ATOM 1287 C C . LEU A 1 157 ? -1.428 20.969 18.094 1 98.69 157 LEU A C 1
ATOM 1289 O O . LEU A 1 157 ? -1.9 20.891 16.969 1 98.69 157 LEU A O 1
ATOM 1293 N N . TYR A 1 158 ? -1.73 21.906 18.906 1 98.75 158 TYR A N 1
ATOM 1294 C CA . TYR A 1 158 ? -2.531 23.047 18.5 1 98.75 158 TYR A CA 1
ATOM 1295 C C . TYR A 1 158 ? -1.732 24.344 18.609 1 98.75 158 TYR A C 1
ATOM 1297 O O . TYR A 1 158 ? -1.366 24.766 19.703 1 98.75 158 TYR A O 1
ATOM 1305 N N . LEU A 1 159 ? -1.457 24.922 17.516 1 98.56 159 LEU A N 1
ATOM 1306 C CA . LEU A 1 159 ? -0.642 26.125 17.438 1 98.56 159 LEU A CA 1
ATOM 1307 C C . LEU A 1 159 ? -1.519 27.359 17.344 1 98.56 159 LEU A C 1
ATOM 1309 O O . LEU A 1 159 ? -2.426 27.422 16.5 1 98.56 159 LEU A O 1
ATOM 1313 N N . ILE A 1 160 ? -1.217 28.297 18.203 1 97.81 160 ILE A N 1
ATOM 1314 C CA . ILE A 1 160 ? -1.955 29.562 18.188 1 97.81 160 ILE A CA 1
ATOM 1315 C C . ILE A 1 160 ? -0.98 30.734 18.078 1 97.81 160 ILE A C 1
ATOM 1317 O O . ILE A 1 160 ? 0.188 30.609 18.453 1 97.81 160 ILE A O 1
ATOM 1321 N N . ARG A 1 161 ? -1.419 31.75 17.469 1 97.06 161 ARG A N 1
ATOM 1322 C CA . ARG A 1 161 ? -0.734 33.031 17.375 1 97.06 161 ARG A CA 1
ATOM 1323 C C . ARG A 1 161 ? -1.649 34.188 17.812 1 97.06 161 ARG A C 1
ATOM 1325 O O . ARG A 1 161 ? -2.875 34.031 17.781 1 97.06 161 ARG A O 1
ATOM 1332 N N . ASP A 1 162 ? -1.023 35.25 18.297 1 97.56 162 ASP A N 1
ATOM 1333 C CA . ASP A 1 162 ? -1.776 36.438 18.641 1 97.56 162 ASP A CA 1
ATOM 1334 C C . ASP A 1 162 ? -2.791 36.781 17.547 1 97.56 162 ASP A C 1
ATOM 1336 O O . ASP A 1 162 ? -2.424 36.969 16.391 1 97.56 162 ASP A O 1
ATOM 1340 N N . PRO A 1 163 ? -4.113 36.844 17.969 1 97.44 163 PRO A N 1
ATOM 1341 C CA . PRO A 1 163 ? -5.145 37.094 16.953 1 97.44 163 PRO A CA 1
ATOM 1342 C C . PRO A 1 163 ? -4.918 38.406 16.188 1 97.44 163 PRO A C 1
ATOM 1344 O O . PRO A 1 163 ? -5.258 38.5 15.008 1 97.44 163 PRO A O 1
ATOM 1347 N N . ARG A 1 164 ? -4.41 39.438 16.859 1 96.94 164 ARG A N 1
ATOM 1348 C CA . ARG A 1 164 ? -4.133 40.719 16.188 1 96.94 164 ARG A CA 1
ATOM 1349 C C . ARG A 1 164 ? -3.092 40.531 15.086 1 96.94 164 ARG A C 1
ATOM 1351 O O . ARG A 1 164 ? -3.273 41.031 13.969 1 96.94 164 ARG A O 1
ATOM 1358 N N . ALA A 1 165 ? -2.074 39.812 15.445 1 96 165 ALA A N 1
ATOM 1359 C CA . ALA A 1 165 ? -1.014 39.531 14.484 1 96 165 ALA A CA 1
ATOM 1360 C C . ALA A 1 165 ? -1.531 38.688 13.328 1 96 165 ALA A C 1
ATOM 1362 O O . ALA A 1 165 ? -1.241 38.969 12.164 1 96 165 ALA A O 1
ATOM 1363 N N . THR A 1 166 ? -2.258 37.625 13.633 1 96.06 166 THR A N 1
ATOM 1364 C CA . THR A 1 166 ? -2.789 36.719 12.625 1 96.06 166 THR A CA 1
ATOM 1365 C C . THR A 1 166 ? -3.713 37.469 11.664 1 96.06 166 THR A C 1
ATOM 1367 O O . THR A 1 166 ? -3.555 37.344 10.445 1 96.06 166 THR A O 1
ATOM 1370 N N . LEU A 1 167 ? -4.668 38.219 12.156 1 95.88 167 LEU A N 1
ATOM 1371 C CA . LEU A 1 167 ? -5.641 38.906 11.336 1 95.88 167 LEU A CA 1
ATOM 1372 C C . LEU A 1 167 ? -4.953 39.969 10.477 1 95.88 167 LEU A C 1
ATOM 1374 O O . LEU A 1 167 ? -5.293 40.156 9.305 1 95.88 167 LEU A O 1
ATOM 1378 N N . PHE A 1 168 ? -3.986 40.719 11.055 1 95.06 168 PHE A N 1
ATOM 1379 C CA . PHE A 1 168 ? -3.232 41.688 10.289 1 95.06 168 PHE A CA 1
ATOM 1380 C C . PHE A 1 168 ? -2.504 41.031 9.125 1 95.06 168 PHE A C 1
ATOM 1382 O O . PHE A 1 168 ? -2.561 41.5 7.992 1 95.06 168 PHE A O 1
ATOM 1389 N N . SER A 1 169 ? -1.817 39.938 9.438 1 92.19 169 SER A N 1
ATOM 1390 C CA . SER A 1 169 ? -1.072 39.219 8.422 1 92.19 169 SER A CA 1
ATOM 1391 C C . SER A 1 169 ? -2 38.688 7.332 1 92.19 169 SER A C 1
ATOM 1393 O O . SER A 1 169 ? -1.668 38.719 6.148 1 92.19 169 SER A O 1
ATOM 1395 N N . GLN A 1 170 ? -3.115 38.125 7.691 1 92.62 170 GLN A N 1
ATOM 1396 C CA . GLN A 1 170 ? -4.082 37.594 6.73 1 92.62 170 GLN A CA 1
ATOM 1397 C C . GLN A 1 170 ? -4.59 38.719 5.809 1 92.62 170 GLN A C 1
ATOM 1399 O O . GLN A 1 170 ? -4.766 38.5 4.605 1 92.62 170 GLN A O 1
ATOM 1404 N N . ALA A 1 171 ? -4.809 39.844 6.375 1 92.19 171 ALA A N 1
ATOM 1405 C CA . ALA A 1 171 ? -5.281 41 5.582 1 92.19 171 ALA A CA 1
ATOM 1406 C C . ALA A 1 171 ? -4.211 41.469 4.605 1 92.19 171 ALA A C 1
ATOM 1408 O O . ALA A 1 171 ? -4.516 41.812 3.467 1 92.19 171 ALA A O 1
ATOM 1409 N N . GLN A 1 172 ? -3.014 41.438 5.004 1 87.75 172 GLN A N 1
ATOM 1410 C CA . GLN A 1 172 ? -1.92 41.969 4.191 1 87.75 172 GLN A CA 1
ATOM 1411 C C . GLN A 1 172 ? -1.563 41 3.064 1 87.75 172 GLN A C 1
ATOM 1413 O O . GLN A 1 172 ? -1.274 41.438 1.943 1 87.75 172 GLN A O 1
ATOM 1418 N N . LEU A 1 173 ? -1.545 39.719 3.324 1 77.5 173 LEU A N 1
ATOM 1419 C CA . LEU A 1 173 ? -0.976 38.781 2.381 1 77.5 173 LEU A CA 1
ATOM 1420 C C . LEU A 1 173 ? -2.072 38.094 1.564 1 77.5 173 LEU A C 1
ATOM 1422 O O . LEU A 1 173 ? -1.896 37.844 0.37 1 77.5 173 LEU A O 1
ATOM 1426 N N . PHE A 1 174 ? -3.143 37.75 2.191 1 69.56 174 PHE A N 1
ATOM 1427 C CA . PHE A 1 174 ? -4.129 36.938 1.497 1 69.56 174 PHE A CA 1
ATOM 1428 C C . PHE A 1 174 ? -5.305 37.781 1.029 1 69.56 174 PHE A C 1
ATOM 1430 O O . PHE A 1 174 ? -6.195 37.281 0.332 1 69.56 174 PHE A O 1
ATOM 1437 N N . ASN A 1 175 ? -5.191 39.094 1.3 1 73.06 175 ASN A N 1
ATOM 1438 C CA . ASN A 1 175 ? -6.328 39.969 0.999 1 73.06 175 ASN A CA 1
ATOM 1439 C C . ASN A 1 175 ? -7.648 39.312 1.389 1 73.06 175 ASN A C 1
ATOM 1441 O O . ASN A 1 175 ? -8.625 39.344 0.635 1 73.06 175 ASN A O 1
ATOM 1445 N N . GLU A 1 176 ? -7.516 38.531 2.469 1 74.5 176 GLU A N 1
ATOM 1446 C CA . GLU A 1 176 ? -8.68 37.781 2.941 1 74.5 176 GLU A CA 1
ATOM 1447 C C . GLU A 1 176 ? -9.844 38.719 3.244 1 74.5 176 GLU A C 1
ATOM 1449 O O . GLU A 1 176 ? -11.008 38.344 3.111 1 74.5 176 GLU A O 1
ATOM 1454 N N . PHE A 1 177 ? -9.516 39.906 3.775 1 78.44 177 PHE A N 1
ATOM 1455 C CA . PHE A 1 177 ? -10.484 40.969 3.992 1 78.44 177 PHE A CA 1
ATOM 1456 C C . PHE A 1 177 ? -9.805 42.344 3.906 1 78.44 177 PHE A C 1
ATOM 1458 O O . PHE A 1 177 ? -8.578 42.438 3.941 1 78.44 177 PHE A O 1
ATOM 1465 N N . LEU A 1 178 ? -10.633 43.281 3.686 1 81.38 178 LEU A N 1
ATOM 1466 C CA . LEU A 1 178 ? -10.102 44.625 3.562 1 81.38 178 LEU A CA 1
ATOM 1467 C C . LEU A 1 178 ? -9.828 45.25 4.938 1 81.38 178 LEU A C 1
ATOM 1469 O O . LEU A 1 178 ? -10.734 45.312 5.773 1 81.38 178 LEU A O 1
ATOM 1473 N N . TRP A 1 179 ? -8.617 45.5 5.312 1 85.81 179 TRP A N 1
ATOM 1474 C CA . TRP A 1 179 ? -8.227 46.219 6.512 1 85.81 179 TRP A CA 1
ATOM 1475 C C . TRP A 1 179 ? -8.328 47.719 6.297 1 85.81 179 TRP A C 1
ATOM 1477 O O . TRP A 1 179 ? -7.793 48.25 5.32 1 85.81 179 TRP A O 1
ATOM 1487 N N . PRO A 1 180 ? -9.102 48.438 6.996 1 86.88 180 PRO A N 1
ATOM 1488 C CA . PRO A 1 180 ? -9.688 48.031 8.273 1 86.88 180 PRO A CA 1
ATOM 1489 C C . PRO A 1 180 ? -11.156 47.625 8.148 1 86.88 180 PRO A C 1
ATOM 1491 O O . PRO A 1 180 ? -11.758 47.156 9.125 1 86.88 180 PRO A O 1
ATOM 1494 N N . SER A 1 181 ? -11.766 47.875 7 1 87 181 SER A N 1
ATOM 1495 C CA . SER A 1 181 ? -13.219 47.781 6.859 1 87 181 SER A CA 1
ATOM 1496 C C . SER A 1 181 ? -13.727 46.375 7.234 1 87 181 SER A C 1
AT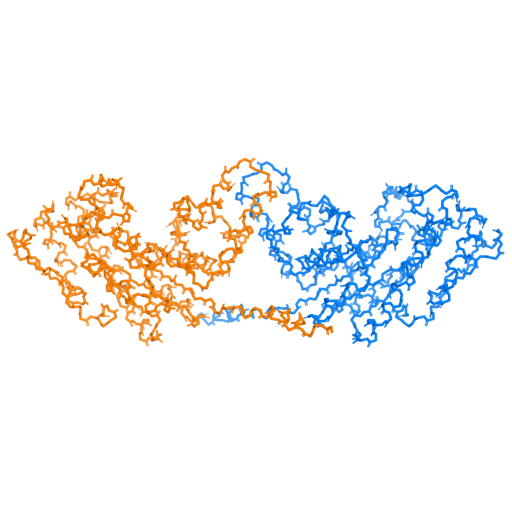OM 1498 O O . SER A 1 181 ? -14.805 46.25 7.805 1 87 181 SER A O 1
ATOM 1500 N N . GLY A 1 182 ? -13.086 45.375 7.023 1 92 182 GLY A N 1
ATOM 1501 C CA . GLY A 1 182 ? -13.57 44.031 7.246 1 92 182 GLY A CA 1
ATOM 1502 C C . GLY A 1 182 ? -13.117 43.438 8.57 1 92 182 GLY A C 1
ATOM 1503 O O . GLY A 1 182 ? -13.391 42.281 8.867 1 92 182 GLY A O 1
ATOM 1504 N N . ILE A 1 183 ? -12.578 44.188 9.453 1 93.62 183 ILE A N 1
ATOM 1505 C CA . ILE A 1 183 ? -11.898 43.719 10.648 1 93.62 183 ILE A CA 1
ATOM 1506 C C . ILE A 1 183 ? -12.93 43.156 11.641 1 93.62 183 ILE A C 1
ATOM 1508 O O . ILE A 1 183 ? -12.664 42.188 12.328 1 93.62 183 ILE A O 1
ATOM 1512 N N . ILE A 1 184 ? -14.062 43.844 11.727 1 95.94 184 ILE A N 1
ATOM 1513 C CA . ILE A 1 184 ? -15.078 43.406 12.695 1 95.94 184 ILE A CA 1
ATOM 1514 C C . ILE A 1 184 ? -15.547 42 12.375 1 95.94 184 ILE A C 1
ATOM 1516 O O . ILE A 1 184 ? -15.469 41.125 13.227 1 95.94 184 ILE A O 1
ATOM 1520 N N . ASN A 1 185 ? -15.953 41.812 11.156 1 95.19 185 ASN A N 1
ATOM 1521 C CA . ASN A 1 185 ? -16.453 40.5 10.773 1 95.19 185 ASN A CA 1
ATOM 1522 C C . ASN A 1 185 ? -15.352 39.438 10.82 1 95.19 185 ASN A C 1
ATOM 1524 O O . ASN A 1 185 ? -15.586 38.312 11.273 1 95.19 185 ASN A O 1
ATOM 1528 N N . ALA A 1 186 ? -14.203 39.75 10.32 1 95.44 186 ALA A N 1
ATOM 1529 C CA . ALA A 1 186 ? -13.078 38.812 10.344 1 95.44 186 ALA A CA 1
ATOM 1530 C C . ALA A 1 186 ? -12.727 38.406 11.773 1 95.44 186 ALA A C 1
ATOM 1532 O O . ALA A 1 186 ? -12.492 37.25 12.055 1 95.44 186 ALA A O 1
ATOM 1533 N N . SER A 1 187 ? -12.711 39.406 12.672 1 97.19 187 SER A N 1
ATOM 1534 C CA . SER A 1 187 ? -12.375 39.156 14.07 1 97.19 187 SER A CA 1
ATOM 1535 C C . SER A 1 187 ? -13.43 38.281 14.75 1 97.19 187 SER A C 1
ATOM 1537 O O . SER A 1 187 ? -13.102 37.344 15.492 1 97.19 187 SER A O 1
ATOM 1539 N N . LYS A 1 188 ? -14.688 38.594 14.492 1 97.5 188 LYS A N 1
ATOM 1540 C CA . LYS A 1 188 ? -15.773 37.844 15.078 1 97.5 188 LYS A CA 1
ATOM 1541 C C . LYS A 1 188 ? -15.703 36.375 14.656 1 97.5 188 LYS A C 1
ATOM 1543 O O . LYS A 1 188 ? -15.828 35.469 15.492 1 97.5 188 LYS A O 1
ATOM 1548 N N . THR A 1 189 ? -15.484 36.156 13.414 1 96 189 THR A N 1
ATOM 1549 C CA . THR A 1 189 ? -15.43 34.812 12.875 1 96 189 THR A CA 1
ATOM 1550 C C . THR A 1 189 ? -14.211 34.062 13.406 1 96 189 THR A C 1
ATOM 1552 O O . THR A 1 189 ? -14.336 32.938 13.93 1 96 189 THR A O 1
ATOM 1555 N N . TYR A 1 190 ? -13.078 34.625 13.258 1 96.56 190 TYR A N 1
ATOM 1556 C CA . TYR A 1 190 ? -11.812 34 13.641 1 96.56 190 TYR A CA 1
ATOM 1557 C C . TYR A 1 190 ? -11.789 33.688 15.133 1 96.56 190 TYR A C 1
ATOM 1559 O O . TYR A 1 190 ? -11.445 32.594 15.531 1 96.56 190 TYR A O 1
ATOM 1567 N N . CYS A 1 191 ? -12.164 34.656 15.969 1 97.75 191 CYS A N 1
ATOM 1568 C CA . CYS A 1 191 ? -12.031 34.469 17.422 1 97.75 191 CYS A CA 1
ATOM 1569 C C . CYS A 1 191 ? -13.133 33.562 17.953 1 97.75 191 CYS A C 1
ATOM 1571 O O . CYS A 1 191 ? -12.961 32.906 18.984 1 97.75 191 CYS A O 1
ATOM 1573 N N . ALA A 1 192 ? -14.25 33.5 17.234 1 97.5 192 ALA A N 1
ATOM 1574 C CA . ALA A 1 192 ? -15.25 32.5 17.594 1 97.5 192 ALA A CA 1
ATOM 1575 C C . ALA A 1 192 ? -14.711 31.078 17.375 1 97.5 192 ALA A C 1
ATOM 1577 O O . ALA A 1 192 ? -14.914 30.203 18.219 1 97.5 192 ALA A O 1
ATOM 1578 N N . ILE A 1 193 ? -14.039 30.859 16.281 1 96.5 193 ILE A N 1
ATOM 1579 C CA . ILE A 1 193 ? -13.445 29.562 15.969 1 96.5 193 ILE A CA 1
ATOM 1580 C C . ILE A 1 193 ? -12.375 29.219 17 1 96.5 193 ILE A C 1
ATOM 1582 O O . ILE A 1 193 ? -12.344 28.094 17.516 1 96.5 193 ILE A O 1
ATOM 1586 N N . LEU A 1 194 ? -11.562 30.203 17.359 1 97.62 194 LEU A N 1
ATOM 1587 C CA . LEU A 1 194 ? -10.516 29.969 18.344 1 97.62 194 LEU A CA 1
ATOM 1588 C C . LEU A 1 194 ? -11.102 29.609 19.703 1 97.62 194 LEU A C 1
ATOM 1590 O O . LEU A 1 194 ? -10.586 28.734 20.391 1 97.62 194 LEU A O 1
ATOM 1594 N N . ASP A 1 195 ? -12.125 30.312 20.016 1 97.62 195 ASP A N 1
ATOM 1595 C CA . ASP A 1 195 ? -12.766 30.047 21.297 1 97.62 195 ASP A CA 1
ATOM 1596 C C . ASP A 1 195 ? -13.289 28.609 21.375 1 97.62 195 ASP A C 1
ATOM 1598 O O . ASP A 1 195 ? -13.109 27.938 22.391 1 97.62 195 ASP A O 1
ATOM 1602 N N . ASP A 1 196 ? -13.938 28.25 20.312 1 97.56 196 ASP A N 1
ATOM 1603 C CA . ASP A 1 196 ? -14.422 26.875 20.25 1 97.56 196 ASP A CA 1
ATOM 1604 C C . ASP A 1 196 ? -13.273 25.875 20.359 1 97.56 196 ASP A C 1
ATOM 1606 O O . ASP A 1 196 ? -13.367 24.891 21.109 1 97.56 196 ASP A O 1
ATOM 1610 N N . ASP A 1 197 ? -12.25 26.109 19.656 1 98 197 ASP A N 1
ATOM 1611 C CA . ASP A 1 197 ? -11.109 25.203 19.625 1 98 197 ASP A CA 1
ATOM 1612 C C . ASP A 1 197 ? -10.414 25.172 20.984 1 98 197 ASP A C 1
ATOM 1614 O O . ASP A 1 197 ? -9.898 24.125 21.406 1 98 197 ASP A O 1
ATOM 1618 N N . LEU A 1 198 ? -10.367 26.312 21.672 1 98.06 198 LEU A N 1
ATOM 1619 C CA . LEU A 1 198 ? -9.742 26.359 22.984 1 98.06 198 LEU A CA 1
ATOM 1620 C C . LEU A 1 198 ? -10.508 25.5 23.984 1 98.06 198 LEU A C 1
ATOM 1622 O O . LEU A 1 198 ? -9.906 24.797 24.797 1 98.06 198 LEU A O 1
ATOM 1626 N N . LYS A 1 199 ? -11.797 25.594 23.906 1 97.88 199 LYS A N 1
ATOM 1627 C CA . LYS A 1 199 ? -12.609 24.734 24.766 1 97.88 199 LYS A CA 1
ATOM 1628 C C . LYS A 1 199 ? -12.336 23.25 24.469 1 97.88 199 LYS A C 1
ATOM 1630 O O . LYS A 1 199 ? -12.18 22.453 25.391 1 97.88 199 LYS A O 1
ATOM 1635 N N . GLU A 1 200 ? -12.273 22.938 23.234 1 98.31 200 GLU A N 1
ATOM 1636 C CA . GLU A 1 200 ? -12.086 21.562 22.812 1 98.31 200 GLU A CA 1
ATOM 1637 C C . GLU A 1 200 ? -10.695 21.047 23.172 1 98.31 200 GLU A C 1
ATOM 1639 O O . GLU A 1 200 ? -10.531 19.891 23.562 1 98.31 200 GLU A O 1
ATOM 1644 N N . ILE A 1 201 ? -9.688 21.844 22.969 1 98 201 ILE A N 1
ATOM 1645 C CA . ILE A 1 201 ? -8.328 21.391 23.234 1 98 201 ILE A CA 1
ATOM 1646 C C . ILE A 1 201 ? -8.164 21.094 24.734 1 98 201 ILE A C 1
ATOM 1648 O O . ILE A 1 201 ? -7.445 20.172 25.109 1 98 201 ILE A O 1
ATOM 1652 N N . VAL A 1 202 ? -8.773 21.906 25.578 1 97.75 202 VAL A N 1
ATOM 1653 C CA . VAL A 1 202 ? -8.734 21.688 27.016 1 97.75 202 VAL A CA 1
ATOM 1654 C C . VAL A 1 202 ? -9.453 20.375 27.359 1 97.75 202 VAL A C 1
ATOM 1656 O O . VAL A 1 202 ? -8.945 19.562 28.141 1 97.75 202 VAL A O 1
ATOM 1659 N N . ARG A 1 203 ? -10.609 20.234 26.781 1 98.25 203 ARG A N 1
ATOM 1660 C CA . ARG A 1 203 ? -11.367 19 27 1 98.25 203 ARG A CA 1
ATOM 1661 C C . ARG A 1 203 ? -10.547 17.781 26.594 1 98.25 203 ARG A C 1
ATOM 1663 O O . ARG A 1 203 ? -10.445 16.828 27.359 1 98.25 203 ARG A O 1
ATOM 1670 N N . LEU A 1 204 ? -9.945 17.828 25.422 1 98.62 204 LEU A N 1
ATOM 1671 C CA . LEU A 1 204 ? -9.18 16.703 24.891 1 98.62 204 LEU A CA 1
ATOM 1672 C C . LEU A 1 204 ? -7.938 16.453 25.734 1 98.62 204 LEU A C 1
ATOM 1674 O O . LEU A 1 204 ? -7.562 15.305 25.969 1 98.62 204 LEU A O 1
ATOM 1678 N N . ALA A 1 205 ? -7.324 17.5 26.219 1 98.06 205 ALA A N 1
ATOM 1679 C CA . ALA A 1 205 ? -6.141 17.359 27.062 1 98.06 205 ALA A CA 1
ATOM 1680 C C . ALA A 1 205 ? -6.484 16.641 28.375 1 98.06 205 ALA A C 1
ATOM 1682 O O . ALA A 1 205 ? -5.676 15.867 28.891 1 98.06 205 ALA A O 1
ATOM 1683 N N . ASN A 1 206 ? -7.621 16.922 28.859 1 97.75 206 ASN A N 1
ATOM 1684 C CA . ASN A 1 206 ? -8.07 16.281 30.094 1 97.75 206 ASN A CA 1
ATOM 1685 C C . ASN A 1 206 ? -8.422 14.812 29.844 1 97.75 206 ASN A C 1
ATOM 1687 O O . ASN A 1 206 ? -8.125 13.953 30.672 1 97.75 206 ASN A O 1
ATOM 1691 N N . LEU A 1 207 ? -9.023 14.586 28.766 1 98 207 LEU A N 1
ATOM 1692 C CA . LEU A 1 207 ? -9.484 13.242 28.438 1 98 207 LEU A CA 1
ATOM 1693 C C . LEU A 1 207 ? -8.32 12.344 28.047 1 98 207 LEU A C 1
ATOM 1695 O O . LEU A 1 207 ? -8.352 11.133 28.281 1 98 207 LEU A O 1
ATOM 1699 N N . TYR A 1 208 ? -7.324 12.891 27.406 1 97.94 208 TYR A N 1
ATOM 1700 C CA . TYR A 1 208 ? -6.184 12.133 26.891 1 97.94 208 TYR A CA 1
ATOM 1701 C C . TYR A 1 208 ? -4.871 12.734 27.375 1 97.94 208 TYR A C 1
ATOM 1703 O O . TYR A 1 208 ? -4.074 13.227 26.578 1 97.94 208 TYR A O 1
ATOM 1711 N N . PRO A 1 209 ? -4.57 12.594 28.625 1 97 209 PRO A N 1
ATOM 1712 C CA . PRO A 1 209 ? -3.395 13.234 29.219 1 97 209 PRO A CA 1
ATOM 1713 C C . PRO A 1 209 ? -2.092 12.82 28.531 1 97 209 PRO A C 1
ATOM 1715 O O . PRO A 1 209 ? -1.901 11.641 28.219 1 97 209 PRO A O 1
ATOM 1718 N N . GLY A 1 210 ? -1.291 13.836 28.234 1 96.88 210 GLY A N 1
ATOM 1719 C CA . GLY A 1 210 ? 0.028 13.609 27.656 1 96.88 210 GLY A CA 1
ATOM 1720 C C . GLY A 1 210 ? 0.016 13.5 26.141 1 96.88 210 GLY A C 1
ATOM 1721 O O . GLY A 1 210 ? 1.067 13.352 25.516 1 96.88 210 GLY A O 1
ATOM 1722 N N . ARG A 1 211 ? -1.113 13.68 25.5 1 98.06 211 ARG A N 1
ATOM 1723 C CA . ARG A 1 211 ? -1.189 13.43 24.062 1 98.06 211 ARG A CA 1
ATOM 1724 C C . ARG A 1 211 ? -1.677 14.672 23.328 1 98.06 211 ARG A C 1
ATOM 1726 O O . ARG A 1 211 ? -1.777 14.664 22.094 1 98.06 211 ARG A O 1
ATOM 1733 N N . VAL A 1 212 ? -1.986 15.695 24.094 1 98.56 212 VAL A N 1
ATOM 1734 C CA . VAL A 1 212 ? -2.467 16.953 23.531 1 98.56 212 VAL A CA 1
ATOM 1735 C C . VAL A 1 212 ? -1.654 18.125 24.094 1 98.56 212 VAL A C 1
ATOM 1737 O O . VAL A 1 212 ? -1.429 18.203 25.312 1 98.56 212 VAL A O 1
ATOM 1740 N N . LYS A 1 213 ? -1.219 18.969 23.266 1 98.12 213 LYS A N 1
ATOM 1741 C CA . LYS A 1 213 ? -0.415 20.109 23.703 1 98.12 213 LYS A CA 1
ATOM 1742 C C . LYS A 1 213 ? -0.745 21.359 22.906 1 98.12 213 LYS A C 1
ATOM 1744 O O . LYS A 1 213 ? -0.909 21.297 21.688 1 98.12 213 LYS A O 1
ATOM 1749 N N . GLY A 1 214 ? -0.921 22.391 23.578 1 98.06 214 GLY A N 1
ATOM 1750 C CA . GLY A 1 214 ? -0.991 23.703 22.969 1 98.06 214 GLY A CA 1
ATOM 1751 C C . GLY A 1 214 ? 0.353 24.406 22.906 1 98.06 214 GLY A C 1
ATOM 1752 O O . GLY A 1 214 ? 1.148 24.328 23.844 1 98.06 214 GLY A O 1
ATOM 1753 N N . ILE A 1 215 ? 0.587 25.094 21.859 1 97.94 215 ILE A N 1
ATOM 1754 C CA . ILE A 1 215 ? 1.81 25.875 21.703 1 97.94 215 ILE A CA 1
ATOM 1755 C C . ILE A 1 215 ? 1.479 27.234 21.094 1 97.94 215 ILE A C 1
ATOM 1757 O O . ILE A 1 215 ? 0.475 27.375 20.391 1 97.94 215 ILE A O 1
ATOM 1761 N N . ARG A 1 216 ? 2.287 28.219 21.375 1 97.5 216 ARG A N 1
ATOM 1762 C CA . ARG A 1 216 ? 2.1 29.562 20.859 1 97.5 216 ARG A CA 1
ATOM 1763 C C . ARG A 1 216 ? 3.27 29.984 19.969 1 97.5 216 ARG A C 1
ATOM 1765 O O . ARG A 1 216 ? 4.43 29.719 20.297 1 97.5 216 ARG A O 1
ATOM 1772 N N . TYR A 1 217 ? 2.922 30.578 18.891 1 96.12 217 TYR A N 1
ATOM 1773 C CA . TYR A 1 217 ? 3.93 31.016 17.938 1 96.12 217 TYR A CA 1
ATOM 1774 C C . TYR A 1 217 ? 4.949 31.938 18.609 1 96.12 217 TYR A C 1
ATOM 1776 O O . TYR A 1 217 ? 6.148 31.844 18.328 1 96.12 217 TYR A O 1
ATOM 1784 N N . GLU A 1 218 ? 4.559 32.812 19.484 1 95.06 218 GLU A N 1
ATOM 1785 C CA . GLU A 1 218 ? 5.402 33.812 20.141 1 95.06 218 GLU A CA 1
ATOM 1786 C C . GLU A 1 218 ? 6.512 33.156 20.953 1 95.06 218 GLU A C 1
ATOM 1788 O O . GLU A 1 218 ? 7.617 33.688 21.047 1 95.06 218 GLU A O 1
ATOM 1793 N N . ASN A 1 219 ? 6.188 32.031 21.562 1 94.5 219 ASN A N 1
ATOM 1794 C CA . ASN A 1 219 ? 7.234 31.312 22.266 1 94.5 219 ASN A CA 1
ATOM 1795 C C . ASN A 1 219 ? 8.352 30.875 21.312 1 94.5 219 ASN A C 1
ATOM 1797 O O . ASN A 1 219 ? 9.531 30.969 21.656 1 94.5 219 ASN A O 1
ATOM 1801 N N . GLY A 1 220 ? 7.961 30.422 20.203 1 92.94 220 GLY A N 1
ATOM 1802 C CA . GLY A 1 220 ? 8.945 30 19.219 1 92.94 220 GLY A CA 1
ATOM 1803 C C . GLY A 1 220 ? 9.734 31.156 18.641 1 92.94 220 GLY A C 1
ATOM 1804 O O . GLY A 1 220 ? 10.93 31.031 18.375 1 92.94 220 GLY A O 1
ATOM 1805 N N . ALA A 1 221 ? 9.047 32.219 18.391 1 90.06 221 ALA A N 1
ATOM 1806 C CA . ALA A 1 221 ? 9.688 33.406 17.812 1 90.06 221 ALA A CA 1
ATOM 1807 C C . ALA A 1 221 ? 10.695 34 18.797 1 90.06 221 ALA A C 1
ATOM 1809 O O . ALA A 1 221 ? 11.742 34.5 18.375 1 90.06 221 ALA A O 1
ATOM 1810 N N . THR A 1 222 ? 10.461 33.938 20.062 1 90.12 222 THR A N 1
ATOM 1811 C CA . THR A 1 222 ? 11.297 34.625 21.062 1 90.12 222 THR A CA 1
ATOM 1812 C C . THR A 1 222 ? 12.406 33.688 21.547 1 90.12 222 THR A C 1
ATOM 1814 O O . THR A 1 222 ? 13.516 34.125 21.844 1 90.12 222 THR A O 1
ATOM 1817 N N . ASP A 1 223 ? 12.062 32.438 21.672 1 90.44 223 ASP A N 1
ATOM 1818 C CA . ASP A 1 223 ? 13.031 31.438 22.109 1 90.44 223 ASP A CA 1
ATOM 1819 C C . ASP A 1 223 ? 12.852 30.125 21.359 1 90.44 223 ASP A C 1
ATOM 1821 O O . ASP A 1 223 ? 12.367 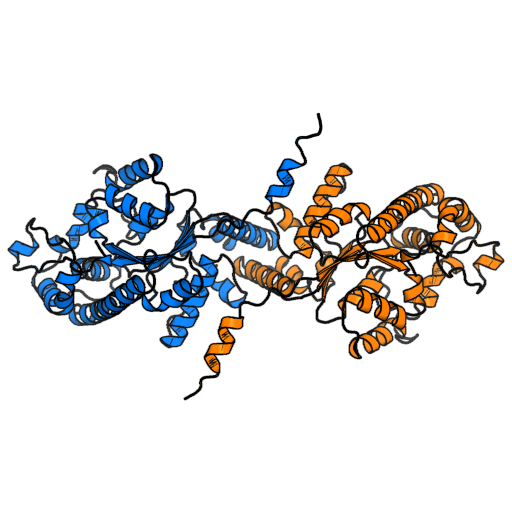29.141 21.906 1 90.44 223 ASP A O 1
ATOM 1825 N N . PRO A 1 224 ? 13.391 30.094 20.141 1 91 224 PRO A N 1
ATOM 1826 C CA . PRO A 1 224 ? 13.18 28.922 19.297 1 91 224 PRO A CA 1
ATOM 1827 C C . PRO A 1 224 ? 13.828 27.656 19.859 1 91 224 PRO A C 1
ATOM 1829 O O . PRO A 1 224 ? 13.352 26.547 19.609 1 91 224 PRO A O 1
ATOM 1832 N N . PHE A 1 225 ? 14.906 27.781 20.641 1 90.19 225 PHE A N 1
ATOM 1833 C CA . PHE A 1 225 ? 15.609 26.609 21.188 1 90.19 225 PHE A CA 1
ATOM 1834 C C . PHE A 1 225 ? 14.75 25.906 22.234 1 90.19 225 PHE A C 1
ATOM 1836 O O . PHE A 1 225 ? 14.477 24.719 22.109 1 90.19 225 PHE A O 1
ATOM 1843 N N . THR A 1 226 ? 14.297 26.641 23.219 1 92.75 226 THR A N 1
ATOM 1844 C CA . THR A 1 226 ? 13.461 26.062 24.25 1 92.75 226 THR A CA 1
ATOM 1845 C C . THR A 1 226 ? 12.141 25.562 23.672 1 92.75 226 THR A C 1
ATOM 1847 O O . THR A 1 226 ? 11.656 24.5 24.047 1 92.75 226 THR A O 1
ATOM 1850 N N . TYR A 1 227 ? 11.633 26.312 22.766 1 94.38 227 TYR A N 1
ATOM 1851 C CA . TYR A 1 227 ? 10.398 25.953 22.078 1 94.38 227 TYR A CA 1
ATOM 1852 C C . TYR A 1 227 ? 10.516 24.594 21.391 1 94.38 227 TYR A C 1
ATOM 1854 O O . TYR A 1 227 ? 9.656 23.734 21.578 1 94.38 227 TYR A O 1
ATOM 1862 N N . THR A 1 228 ? 11.562 24.406 20.688 1 94.31 228 THR A N 1
ATOM 1863 C CA . THR A 1 228 ? 11.789 23.172 19.953 1 94.31 228 THR A CA 1
ATOM 1864 C C . THR A 1 228 ? 12.047 22 20.906 1 94.31 228 THR A C 1
ATOM 1866 O O . THR A 1 228 ? 11.508 20.906 20.719 1 94.31 228 THR A O 1
ATOM 1869 N N . LYS A 1 229 ? 12.812 22.25 21.922 1 94 229 LYS A N 1
ATOM 1870 C CA . LYS A 1 229 ? 13.109 21.219 22.906 1 94 229 LYS A CA 1
ATOM 1871 C C . LYS A 1 229 ? 11.828 20.719 23.578 1 94 229 LYS A C 1
ATOM 1873 O O . LYS A 1 229 ? 11.656 19.516 23.781 1 94 229 LYS A O 1
ATOM 1878 N N . ASP A 1 230 ? 11.016 21.625 23.922 1 95.56 230 ASP A N 1
ATOM 1879 C CA . ASP A 1 230 ? 9.758 21.281 24.578 1 95.56 230 ASP A CA 1
ATOM 1880 C C . ASP A 1 230 ? 8.867 20.453 23.656 1 95.56 230 ASP A C 1
ATOM 1882 O O . ASP A 1 230 ? 8.234 19.484 24.094 1 95.56 230 ASP A O 1
ATOM 1886 N N . ILE A 1 231 ? 8.781 20.828 22.422 1 97.06 231 ILE A N 1
ATOM 1887 C CA . ILE A 1 231 ? 7.973 20.094 21.438 1 97.06 231 ILE A CA 1
ATOM 1888 C C . ILE A 1 231 ? 8.547 18.688 21.234 1 97.06 231 ILE A C 1
ATOM 1890 O O . ILE A 1 231 ? 7.812 17.703 21.219 1 97.06 231 ILE A O 1
ATOM 1894 N N . TYR A 1 232 ? 9.859 18.594 21.078 1 96.19 232 TYR A N 1
ATOM 1895 C CA . TYR A 1 232 ? 10.516 17.312 20.891 1 96.19 232 TYR A CA 1
ATOM 1896 C C . TYR A 1 232 ? 10.273 16.391 22.078 1 96.19 232 TYR A C 1
ATOM 1898 O O . TYR A 1 232 ? 9.992 15.203 21.906 1 96.19 232 TYR A O 1
ATOM 1906 N N . LYS A 1 233 ? 10.391 16.984 23.25 1 96 233 LYS A N 1
ATOM 1907 C CA . LYS A 1 233 ? 10.109 16.203 24.453 1 96 233 LYS A CA 1
ATOM 1908 C C . LYS A 1 233 ? 8.68 15.664 24.438 1 96 233 LYS A C 1
ATOM 1910 O O . LYS A 1 233 ? 8.453 14.492 24.734 1 96 233 LYS A O 1
ATOM 1915 N N . PHE A 1 234 ? 7.77 16.453 24.109 1 97.19 234 PHE A N 1
ATOM 1916 C CA . PHE A 1 234 ? 6.371 16.047 24.031 1 97.19 234 PHE A CA 1
ATOM 1917 C C . PHE A 1 234 ? 6.188 14.922 23.016 1 97.19 234 PHE A C 1
ATOM 1919 O O . PHE A 1 234 ? 5.422 13.992 23.266 1 97.19 234 PHE A O 1
ATOM 1926 N N . LEU A 1 235 ? 6.898 14.992 21.891 1 96.88 235 LEU A N 1
ATOM 1927 C CA . LEU A 1 235 ? 6.723 14.047 20.797 1 96.88 235 LEU A CA 1
ATOM 1928 C C . LEU A 1 235 ? 7.594 12.812 21 1 96.88 235 LEU A C 1
ATOM 1930 O O . LEU A 1 235 ? 7.504 11.852 20.219 1 96.88 235 LEU A O 1
ATOM 1934 N N . GLY A 1 236 ? 8.438 12.859 21.953 1 94.56 236 GLY A N 1
ATOM 1935 C CA . GLY A 1 236 ? 9.344 11.75 22.188 1 94.56 236 GLY A CA 1
ATOM 1936 C C . GLY A 1 236 ? 10.477 11.68 21.188 1 94.56 236 GLY A C 1
ATOM 1937 O O . GLY A 1 236 ? 10.914 10.586 20.812 1 94.56 236 GLY A O 1
ATOM 1938 N N . LEU A 1 237 ? 10.828 12.773 20.719 1 94 237 LEU A N 1
ATOM 1939 C CA . LEU A 1 237 ? 11.922 12.859 19.75 1 94 237 LEU A CA 1
ATOM 1940 C C . LEU A 1 237 ? 13.227 13.266 20.438 1 94 237 LEU A C 1
ATOM 1942 O O . LEU A 1 237 ? 13.211 14.039 21.391 1 94 237 LEU A O 1
ATOM 1946 N N . GLY A 1 238 ? 14.273 12.773 19.906 1 90.62 238 GLY A N 1
ATOM 1947 C CA . GLY A 1 238 ? 15.57 13.18 20.422 1 90.62 238 GLY A CA 1
ATOM 1948 C C . GLY A 1 238 ? 1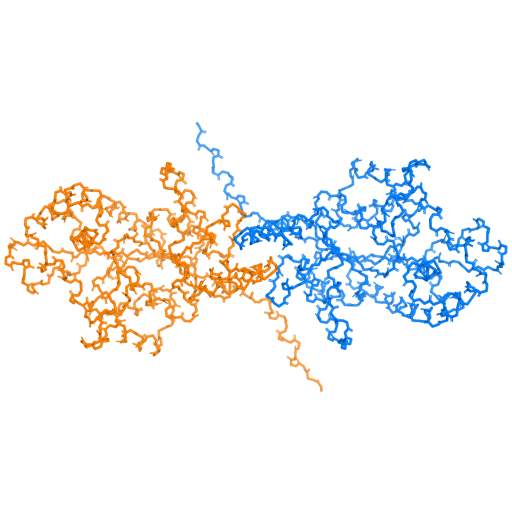6.016 14.531 19.906 1 90.62 238 GLY A C 1
ATOM 1949 O O . GLY A 1 238 ? 15.812 14.859 18.734 1 90.62 238 GLY A O 1
ATOM 1950 N N . TYR A 1 239 ? 16.453 15.312 20.797 1 88.12 239 TYR A N 1
ATOM 1951 C CA . TYR A 1 239 ? 17.016 16.625 20.469 1 88.12 239 TYR A CA 1
ATOM 1952 C C . TYR A 1 239 ? 18.531 16.562 20.422 1 88.12 239 TYR A C 1
ATOM 1954 O O . TYR A 1 239 ? 19.188 16.391 21.453 1 88.12 239 TYR A O 1
ATOM 1962 N N . ASP A 1 240 ? 19.062 16.578 19.234 1 84.31 240 ASP A N 1
ATOM 1963 C CA . ASP A 1 240 ? 20.516 16.469 19.109 1 84.31 240 ASP A CA 1
ATOM 1964 C C . ASP A 1 240 ? 21.125 17.766 18.562 1 84.31 240 ASP A C 1
ATOM 1966 O O . ASP A 1 240 ? 20.422 18.766 18.406 1 84.31 240 ASP A O 1
ATOM 1970 N N . ASP A 1 241 ? 22.453 17.75 18.344 1 83.88 241 ASP A N 1
ATOM 1971 C CA . ASP A 1 241 ? 23.203 18.938 17.953 1 83.88 241 ASP A CA 1
ATOM 1972 C C . ASP A 1 241 ? 22.812 19.406 16.547 1 83.88 241 ASP A C 1
ATOM 1974 O O . ASP A 1 241 ? 22.859 20.594 16.25 1 83.88 241 ASP A O 1
ATOM 1978 N N . GLN A 1 242 ? 22.391 18.531 15.797 1 81.19 242 GLN A N 1
ATOM 1979 C CA . GLN A 1 242 ? 22 18.891 14.445 1 81.19 242 GLN A CA 1
ATOM 1980 C C . GLN A 1 242 ? 20.734 19.766 14.453 1 81.19 242 GLN A C 1
ATOM 1982 O O . G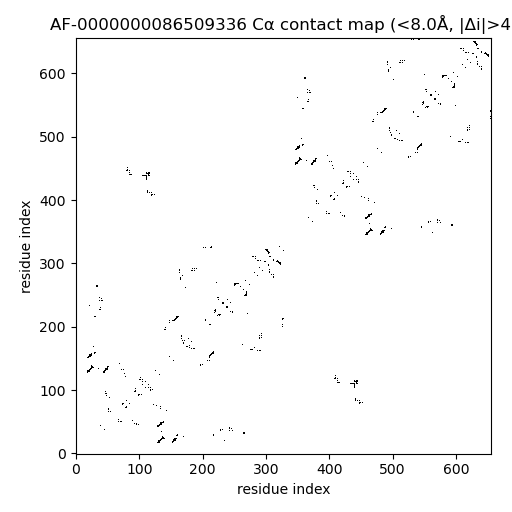LN A 1 242 ? 20.625 20.703 13.672 1 81.19 242 GLN A O 1
ATOM 1987 N N . VAL A 1 243 ? 19.859 19.406 15.32 1 83.06 243 VAL A N 1
ATOM 1988 C CA . VAL A 1 243 ? 18.625 20.188 15.453 1 83.06 243 VAL A CA 1
ATOM 1989 C C . VAL A 1 243 ? 18.953 21.594 15.969 1 83.06 243 VAL A C 1
ATOM 1991 O O . VAL A 1 243 ? 18.453 22.578 15.438 1 83.06 243 VAL A O 1
ATOM 1994 N N . ALA A 1 244 ? 19.875 21.656 16.922 1 83.12 244 ALA A N 1
ATOM 1995 C CA . ALA A 1 244 ? 20.281 22.953 17.484 1 83.12 244 ALA A CA 1
ATOM 1996 C C . ALA A 1 244 ? 20.906 23.844 16.422 1 83.12 244 ALA A C 1
ATOM 1998 O O . ALA A 1 244 ? 20.609 25.031 16.359 1 83.12 244 ALA A O 1
ATOM 1999 N N . SER A 1 245 ? 21.734 23.25 15.625 1 81.88 245 SER A N 1
ATOM 2000 C CA . SER A 1 245 ? 22.391 23.984 14.562 1 81.88 245 SER A CA 1
ATOM 2001 C C . SER A 1 245 ? 21.391 24.5 13.531 1 81.88 245 SER A C 1
ATOM 2003 O O . SER A 1 245 ? 21.531 25.609 13.016 1 81.88 245 SER A O 1
ATOM 2005 N N . PHE A 1 246 ? 20.469 23.688 13.266 1 82.31 246 PHE A N 1
ATOM 2006 C CA . PHE A 1 246 ? 19.422 24.078 12.328 1 82.31 246 PHE A CA 1
ATOM 2007 C C . PHE A 1 246 ? 18.641 25.281 12.852 1 82.31 246 PHE A C 1
ATOM 2009 O O . PHE A 1 246 ? 18.391 26.234 12.117 1 82.31 246 PHE A O 1
ATOM 2016 N N . ILE A 1 247 ? 18.266 25.25 14.078 1 81.44 247 ILE A N 1
ATOM 2017 C CA . ILE A 1 247 ? 17.516 26.328 14.711 1 81.44 247 ILE A CA 1
ATOM 2018 C C . ILE A 1 247 ? 18.297 27.641 14.578 1 81.44 247 ILE A C 1
ATOM 2020 O O . ILE A 1 247 ? 17.734 28.672 14.219 1 81.44 247 ILE A O 1
ATOM 2024 N N . GLU A 1 248 ? 19.578 27.516 14.852 1 78.38 248 GLU A N 1
ATOM 2025 C CA . GLU A 1 248 ? 20.438 28.688 14.75 1 78.38 248 GLU A CA 1
ATOM 2026 C C . GLU A 1 248 ? 20.438 29.25 13.328 1 78.38 248 GLU A C 1
ATOM 2028 O O . GLU A 1 248 ? 20.375 30.469 13.141 1 78.38 248 GLU A O 1
ATOM 2033 N N . ASN A 1 249 ? 20.453 28.422 12.414 1 75.94 249 ASN A N 1
ATOM 2034 C CA . ASN A 1 249 ? 20.547 28.812 11.016 1 75.94 249 ASN A CA 1
ATOM 2035 C C . ASN A 1 249 ? 19.266 29.516 10.547 1 75.94 249 ASN A C 1
ATOM 2037 O O . ASN A 1 249 ? 19.312 30.469 9.781 1 75.94 249 ASN A O 1
ATOM 2041 N N . ILE A 1 250 ? 18.172 29.047 10.961 1 74.88 250 ILE A N 1
ATOM 2042 C CA . ILE A 1 250 ? 16.922 29.578 10.406 1 74.88 250 ILE A CA 1
ATOM 2043 C C . ILE A 1 250 ? 16.469 30.797 11.211 1 74.88 250 ILE A C 1
ATOM 2045 O O . ILE A 1 250 ? 15.602 31.547 10.781 1 74.88 250 ILE A O 1
ATOM 2049 N N . THR A 1 251 ? 17.062 30.984 12.398 1 72 251 THR A N 1
ATOM 2050 C CA . THR A 1 251 ? 16.609 32.094 13.242 1 72 251 THR A CA 1
ATOM 2051 C C . THR A 1 251 ? 17.609 33.25 13.203 1 72 251 THR A C 1
ATOM 2053 O O . THR A 1 251 ? 17.344 34.312 13.727 1 72 251 THR A O 1
ATOM 2056 N N . THR A 1 252 ? 19.016 33.031 12.852 1 62.72 252 THR A N 1
ATOM 2057 C CA . THR A 1 252 ? 20.031 34.062 12.844 1 62.72 252 THR A CA 1
ATOM 2058 C C . THR A 1 252 ? 20.484 34.375 11.422 1 62.72 252 THR A C 1
ATOM 2060 O O . THR A 1 252 ? 21.516 35.031 11.219 1 62.72 252 THR A O 1
ATOM 2063 N N . ALA A 1 253 ? 20.016 33.688 10.398 1 54.09 253 ALA A N 1
ATOM 2064 C CA . ALA A 1 253 ? 20.594 34 9.094 1 54.09 253 ALA A CA 1
ATOM 2065 C C . ALA A 1 253 ? 20.719 35.531 8.898 1 54.09 253 ALA A C 1
ATOM 2067 O O . ALA A 1 253 ? 19.859 36.281 9.352 1 54.09 253 ALA A O 1
ATOM 2068 N N . SER A 1 254 ? 21.953 36 8.719 1 47.38 254 SER A N 1
ATOM 2069 C CA . SER A 1 254 ? 22.516 37.344 8.703 1 47.38 254 SER A CA 1
ATOM 2070 C C . SER A 1 254 ? 21.609 38.312 7.949 1 47.38 254 SER A C 1
ATOM 2072 O O . SER A 1 254 ? 20.875 37.906 7.043 1 47.38 254 SER A O 1
ATOM 2074 N N . ALA A 1 255 ? 21.516 39.656 8.625 1 43.5 255 ALA A N 1
ATOM 2075 C CA . ALA A 1 255 ? 20.906 40.875 8.125 1 43.5 255 ALA A CA 1
ATOM 2076 C C . ALA A 1 255 ? 21.031 40.969 6.605 1 43.5 255 ALA A C 1
ATOM 2078 O O . ALA A 1 255 ? 20.188 41.594 5.945 1 43.5 255 ALA A O 1
ATOM 2079 N N . ASP A 1 256 ? 22.141 40.531 6.129 1 40.78 256 ASP A N 1
ATOM 2080 C CA . ASP A 1 256 ? 22.484 40.781 4.734 1 40.78 256 ASP A CA 1
ATOM 2081 C C . ASP A 1 256 ? 21.891 39.719 3.814 1 40.78 256 ASP A C 1
ATOM 2083 O O . ASP A 1 256 ? 22.078 39.781 2.598 1 40.78 256 ASP A O 1
ATOM 2087 N N . ALA A 1 257 ? 21.484 38.719 4.516 1 45.12 257 ALA A N 1
ATOM 2088 C CA . ALA A 1 257 ? 20.922 37.812 3.508 1 45.12 257 ALA A CA 1
ATOM 2089 C C . ALA A 1 257 ? 19.547 38.312 3.061 1 45.12 257 ALA A C 1
ATOM 2091 O O . ALA A 1 257 ? 18.719 38.719 3.885 1 45.12 257 ALA A O 1
ATOM 2092 N N . PRO A 1 258 ? 19.359 38.625 1.775 1 39.47 258 PRO A N 1
ATOM 2093 C CA . PRO A 1 258 ? 18.047 39.031 1.302 1 39.47 258 PRO A CA 1
ATOM 2094 C C . PRO A 1 258 ? 16.906 38.219 1.923 1 39.47 258 PRO A C 1
ATOM 2096 O O . PRO A 1 258 ? 17.078 37.062 2.232 1 39.47 258 PRO A O 1
ATOM 2099 N N . ASP A 1 259 ? 16.125 38.781 2.848 1 41.22 259 ASP A N 1
ATOM 2100 C CA . ASP A 1 259 ? 14.867 38.125 3.189 1 41.22 259 ASP A CA 1
ATOM 2101 C C . ASP A 1 259 ? 14.422 37.188 2.078 1 41.22 259 ASP A C 1
ATOM 2103 O O . ASP A 1 259 ? 14.25 37.594 0.932 1 41.22 259 ASP A O 1
ATOM 2107 N N . VAL A 1 260 ? 14.867 36.125 1.871 1 46.12 260 VAL A N 1
ATOM 2108 C CA . VAL A 1 260 ? 14.133 35.344 0.876 1 46.12 260 VAL A CA 1
ATOM 2109 C C . VAL A 1 260 ? 12.633 35.594 1.026 1 46.12 260 VAL A C 1
ATOM 2111 O O . VAL A 1 260 ? 12.047 35.312 2.074 1 46.12 260 VAL A O 1
ATOM 2114 N N . GLU A 1 261 ? 12.031 36.656 0.485 1 43.28 261 GLU A N 1
ATOM 2115 C CA . GLU A 1 261 ? 10.75 37.344 0.375 1 43.28 261 GLU A CA 1
ATOM 2116 C C . GLU A 1 261 ? 9.617 36.375 0.074 1 43.28 261 GLU A C 1
ATOM 2118 O O . GLU A 1 261 ? 9.273 36.125 -1.089 1 43.28 261 GLU A O 1
ATOM 2123 N N . GLY A 1 262 ? 9.43 35.188 0.865 1 49.41 262 GLY A N 1
ATOM 2124 C CA . GLY A 1 262 ? 8.211 34.469 0.559 1 49.41 262 GLY A CA 1
ATOM 2125 C C . GLY A 1 262 ? 7.363 34.156 1.784 1 49.41 262 GLY A C 1
ATOM 2126 O O . GLY A 1 262 ? 7.871 34.156 2.906 1 49.41 262 GLY A O 1
ATOM 2127 N N . ALA A 1 263 ? 6.098 34.406 1.74 1 42.28 263 ALA A N 1
ATOM 2128 C CA . ALA A 1 263 ? 5.066 34.25 2.764 1 42.28 263 ALA A CA 1
ATOM 2129 C C . ALA A 1 263 ? 5.273 32.969 3.545 1 42.28 263 ALA A C 1
ATOM 2131 O O . ALA A 1 263 ? 4.809 32.844 4.68 1 42.28 263 ALA A O 1
ATOM 2132 N N . TYR A 1 264 ? 6.066 32.062 3.068 1 45.91 264 TYR A N 1
ATOM 2133 C CA . TYR A 1 264 ? 6.199 30.75 3.672 1 45.91 264 TYR A CA 1
ATOM 2134 C C . TYR A 1 264 ? 7.656 30.453 4 1 45.91 264 TYR A C 1
ATOM 2136 O O . TYR A 1 264 ? 8.016 29.297 4.227 1 45.91 264 TYR A O 1
ATOM 2144 N N . SER A 1 265 ? 8.469 31.469 4.062 1 49.62 265 SER A N 1
ATOM 2145 C CA . SER A 1 265 ? 9.891 31.25 4.328 1 49.62 265 SER A CA 1
ATOM 2146 C C . SER A 1 265 ? 10.125 30.875 5.789 1 49.62 265 SER A C 1
ATOM 2148 O O . SER A 1 265 ? 9.5 31.453 6.688 1 49.62 265 SER A O 1
ATOM 2150 N N . VAL A 1 266 ? 10.891 29.828 6.074 1 57.03 266 VAL A N 1
ATOM 2151 C CA . VAL A 1 266 ? 11.273 29.375 7.406 1 57.03 266 VAL A CA 1
ATOM 2152 C C . VAL A 1 266 ? 12.391 30.266 7.953 1 57.03 266 VAL A C 1
ATOM 2154 O O . VAL A 1 266 ? 12.5 30.453 9.164 1 57.03 266 VAL A O 1
ATOM 2157 N N . ILE A 1 267 ? 13.195 30.844 6.98 1 50.12 267 ILE A N 1
ATOM 2158 C CA . ILE A 1 267 ? 14.344 31.625 7.414 1 50.12 267 ILE A CA 1
ATOM 2159 C C . ILE A 1 267 ? 13.898 33.062 7.715 1 50.12 267 ILE A C 1
ATOM 2161 O O . ILE A 1 267 ? 13.32 33.719 6.855 1 50.12 267 ILE A O 1
ATOM 2165 N N . ARG A 1 268 ? 13.828 33.438 8.977 1 55.88 268 ARG A N 1
ATOM 2166 C CA . ARG A 1 268 ? 13.555 34.812 9.367 1 55.88 268 ARG A CA 1
ATOM 2167 C C . ARG A 1 268 ? 14.797 35.469 9.961 1 55.88 268 ARG A C 1
ATOM 2169 O O . ARG A 1 268 ? 15.508 34.875 10.758 1 55.88 268 ARG A O 1
ATOM 2176 N N . GLN A 1 269 ? 15.18 36.562 9.383 1 52.25 269 GLN A N 1
ATOM 2177 C CA . GLN A 1 269 ? 16.344 37.312 9.875 1 52.25 269 GLN A CA 1
ATOM 2178 C C . GLN A 1 269 ? 16.219 37.594 11.367 1 52.25 269 GLN A C 1
ATOM 2180 O O . GLN A 1 269 ? 17.203 37.5 12.102 1 52.25 269 GLN A O 1
ATOM 2185 N N . ASN A 1 270 ? 15.055 37.969 11.727 1 66.25 270 ASN A N 1
ATOM 2186 C CA . ASN A 1 270 ? 14.742 38.25 13.117 1 66.25 270 ASN A CA 1
ATOM 2187 C C . ASN A 1 270 ? 13.32 37.844 13.477 1 66.25 270 ASN A C 1
ATOM 2189 O O . ASN A 1 270 ? 12.359 38.562 13.195 1 66.25 270 ASN A O 1
ATOM 2193 N N . SER A 1 271 ? 13.242 36.688 14.094 1 76.19 271 SER A N 1
ATOM 2194 C CA . SER A 1 271 ? 11.93 36.125 14.383 1 76.19 271 SER A CA 1
ATOM 2195 C C . SER A 1 271 ? 11.133 37 15.328 1 76.19 271 SER A C 1
ATOM 2197 O O . SER A 1 271 ? 9.914 37.125 15.18 1 76.19 271 SER A O 1
ATOM 2199 N N . THR A 1 272 ? 11.828 37.688 16.203 1 77.44 272 THR A N 1
ATOM 2200 C CA . THR A 1 272 ? 11.148 38.562 17.141 1 77.44 272 THR A CA 1
ATOM 2201 C C . THR A 1 272 ? 10.586 39.812 16.453 1 77.44 272 THR A C 1
ATOM 2203 O O . THR A 1 272 ? 9.484 40.25 16.75 1 77.44 272 THR A O 1
ATOM 2206 N N . GLN A 1 273 ? 11.367 40.25 15.547 1 78.75 273 GLN A N 1
ATOM 2207 C CA . GLN A 1 273 ? 10.891 41.406 14.789 1 78.75 273 GLN A CA 1
ATOM 2208 C C . GLN A 1 273 ? 9.688 41.062 13.93 1 78.75 273 GLN A C 1
ATOM 2210 O O . GLN A 1 273 ? 8.734 41.844 13.836 1 78.75 273 GLN A O 1
ATOM 2215 N N . ALA A 1 274 ? 9.773 39.906 13.352 1 80.19 274 ALA A N 1
ATOM 2216 C CA . ALA A 1 274 ? 8.664 39.469 12.516 1 80.19 274 ALA A CA 1
ATOM 2217 C C . ALA A 1 274 ? 7.398 39.25 13.344 1 80.19 274 ALA A C 1
ATOM 2219 O O . ALA A 1 274 ? 6.301 39.594 12.891 1 80.19 274 ALA A O 1
ATOM 2220 N N . MET A 1 275 ? 7.59 38.812 14.508 1 87.06 275 MET A N 1
ATOM 2221 C CA . MET A 1 275 ? 6.473 38.562 15.414 1 87.06 275 MET A CA 1
ATOM 2222 C C . MET A 1 275 ? 5.762 39.875 15.773 1 87.06 275 MET A C 1
ATOM 2224 O O . MET A 1 275 ? 4.539 39.875 15.953 1 87.06 275 MET A O 1
ATOM 2228 N N . ASN A 1 276 ? 6.48 40.969 15.766 1 88.06 276 ASN A N 1
ATOM 2229 C CA . ASN A 1 276 ? 5.934 42.25 16.234 1 88.06 276 ASN A CA 1
ATOM 2230 C C . ASN A 1 276 ? 5.594 43.156 15.055 1 88.06 276 ASN A C 1
ATOM 2232 O O . ASN A 1 276 ? 5.219 44.344 15.258 1 88.06 276 ASN A O 1
ATOM 2236 N N . LYS A 1 277 ? 5.73 42.719 13.906 1 88.31 277 LYS A N 1
ATOM 2237 C CA . LYS A 1 277 ? 5.488 43.531 12.719 1 88.31 277 LYS A CA 1
ATOM 2238 C C . LYS A 1 277 ? 4.094 44.156 12.758 1 88.31 277 LYS A C 1
ATOM 2240 O O . LYS A 1 277 ? 3.908 45.312 12.352 1 88.31 277 LYS A O 1
ATOM 2245 N N . TRP A 1 278 ? 3.104 43.438 13.219 1 93.56 278 TRP A N 1
ATOM 2246 C CA . TRP A 1 278 ? 1.727 43.938 13.25 1 93.56 278 TRP A CA 1
ATOM 2247 C C . TRP A 1 278 ? 1.601 45.156 14.148 1 93.56 278 TRP A C 1
ATOM 2249 O O . TRP A 1 278 ? 0.808 46.062 13.859 1 93.56 278 TRP A O 1
ATOM 2259 N N . ARG A 1 279 ? 2.387 45.281 15.188 1 94 279 ARG A N 1
ATOM 2260 C CA . ARG A 1 279 ? 2.357 46.406 16.109 1 94 279 ARG A CA 1
ATOM 2261 C C . ARG A 1 279 ? 2.834 47.688 15.414 1 94 279 ARG A C 1
ATOM 2263 O O . ARG A 1 279 ? 2.258 48.75 15.609 1 94 279 ARG A O 1
ATOM 2270 N N . ASN A 1 280 ? 3.793 47.5 14.578 1 91 280 ASN A N 1
ATOM 2271 C CA . ASN A 1 280 ? 4.43 48.656 13.945 1 91 280 ASN A CA 1
ATOM 2272 C C . ASN A 1 280 ? 3.656 49.125 12.719 1 91 280 ASN A C 1
ATOM 2274 O O . ASN A 1 280 ? 3.76 50.281 12.312 1 91 280 ASN A O 1
ATOM 2278 N N . LYS A 1 281 ? 2.945 48.25 12.172 1 92.69 281 LYS A N 1
ATOM 2279 C CA . LYS A 1 281 ? 2.383 48.562 10.859 1 92.69 281 LYS A CA 1
ATOM 2280 C C . LYS A 1 281 ? 0.875 48.781 10.945 1 92.69 281 LYS A C 1
ATOM 2282 O O . LYS A 1 281 ? 0.283 49.406 10.07 1 92.69 281 LYS A O 1
ATOM 2287 N N . SER A 1 282 ? 0.225 48.344 11.977 1 94.31 282 SER A N 1
ATOM 2288 C CA . SER A 1 282 ? -1.225 48.469 12.078 1 94.31 282 SER A CA 1
ATOM 2289 C C . SER A 1 282 ? -1.614 49.781 12.742 1 94.31 282 SER A C 1
ATOM 2291 O O . SER A 1 282 ? -0.764 50.469 13.305 1 94.31 282 SER A O 1
ATOM 2293 N N . ASP A 1 283 ? -2.906 50.188 12.57 1 94.62 283 ASP A N 1
ATOM 2294 C CA . ASP A 1 283 ? -3.432 51.375 13.242 1 94.62 283 ASP A CA 1
ATOM 2295 C C . ASP A 1 283 ? -4.102 51 14.562 1 94.62 283 ASP A C 1
ATOM 2297 O O . ASP A 1 283 ? -4.727 49.969 14.672 1 94.62 283 ASP A O 1
ATOM 2301 N N . PHE A 1 284 ? -4.031 51.906 15.516 1 96.12 284 PHE A N 1
ATOM 2302 C CA . PHE A 1 284 ? -4.496 51.625 16.875 1 96.12 284 PHE A CA 1
ATOM 2303 C C . PHE A 1 284 ? -6.004 51.406 16.891 1 96.12 284 PHE A C 1
ATOM 2305 O O . PHE A 1 284 ? -6.5 50.562 17.656 1 96.12 284 PHE A O 1
ATOM 2312 N N . GLU A 1 285 ? -6.758 52.125 16.094 1 95.44 285 GLU A N 1
ATOM 2313 C CA . GLU A 1 285 ? -8.211 51.969 16.078 1 95.44 285 GLU A CA 1
ATOM 2314 C C . GLU A 1 285 ? -8.609 50.562 15.695 1 95.44 285 GLU A C 1
ATOM 2316 O O . GLU A 1 285 ? -9.516 49.969 16.297 1 95.44 285 GLU A O 1
ATOM 2321 N N . SER A 1 286 ? -7.98 50.062 14.695 1 96 286 SER A N 1
ATOM 2322 C CA . SER A 1 286 ? -8.25 48.688 14.266 1 96 286 SER A CA 1
ATOM 2323 C C . SER A 1 286 ? -7.906 47.688 15.359 1 96 286 SER A C 1
ATOM 2325 O O . SER A 1 286 ? -8.656 46.719 15.594 1 96 286 SER A O 1
ATOM 2327 N N . ILE A 1 287 ? -6.789 47.875 15.992 1 97.5 287 ILE A N 1
ATOM 2328 C CA . ILE A 1 287 ? -6.344 46.969 17.062 1 97.5 287 ILE A CA 1
ATOM 2329 C C . ILE A 1 287 ? -7.34 47 18.219 1 97.5 287 ILE A C 1
ATOM 2331 O O . ILE A 1 287 ? -7.66 45.969 18.797 1 97.5 287 ILE A O 1
ATOM 2335 N N . ARG A 1 288 ? -7.777 48.125 18.516 1 96.81 288 ARG A N 1
ATOM 2336 C CA . ARG A 1 288 ? -8.773 48.281 19.578 1 96.81 288 ARG A CA 1
ATOM 2337 C C . ARG A 1 288 ? -10.031 47.5 19.266 1 96.81 288 ARG A C 1
ATOM 2339 O O . ARG A 1 288 ? -10.641 46.906 20.156 1 96.81 288 ARG A O 1
ATOM 2346 N N . ILE A 1 289 ? -10.43 47.531 18.047 1 97.12 289 ILE A N 1
ATOM 2347 C CA . ILE A 1 289 ? -11.594 46.781 17.625 1 97.12 289 ILE A CA 1
ATOM 2348 C C . ILE A 1 289 ? -11.352 45.281 17.844 1 97.12 289 ILE A C 1
ATOM 2350 O O . ILE A 1 289 ? -12.188 44.594 18.406 1 97.12 289 ILE A O 1
ATOM 2354 N N . ILE A 1 290 ? -10.242 44.75 17.438 1 98 290 ILE A N 1
ATOM 2355 C CA . ILE A 1 290 ? -9.906 43.344 17.609 1 98 290 ILE A CA 1
ATOM 2356 C C . ILE A 1 290 ? -9.867 43.031 19.109 1 98 290 ILE A C 1
ATOM 2358 O O . ILE A 1 290 ? -10.391 42 19.531 1 98 290 ILE A O 1
ATOM 2362 N N . ASP A 1 291 ? -9.266 43.906 19.906 1 98.06 291 ASP A N 1
ATOM 2363 C CA . ASP A 1 291 ? -9.203 43.719 21.344 1 98.06 291 ASP A CA 1
ATOM 2364 C C . ASP A 1 291 ? -10.602 43.562 21.938 1 98.06 291 ASP A C 1
ATOM 2366 O O . ASP A 1 291 ? -10.82 42.75 22.828 1 98.06 291 ASP A O 1
ATOM 2370 N N . SER A 1 292 ? -11.43 44.375 21.453 1 97.81 292 SER A N 1
ATOM 2371 C CA . SER A 1 292 ? -12.789 44.344 22 1 97.81 292 SER A CA 1
ATOM 2372 C C . SER A 1 292 ? -13.492 43.031 21.656 1 97.81 292 SER A C 1
ATOM 2374 O O . SER A 1 292 ? -14.328 42.562 22.422 1 97.81 292 SER A O 1
ATOM 2376 N N . ILE A 1 293 ? -13.203 42.469 20.562 1 98.19 293 ILE A N 1
ATOM 2377 C CA . ILE A 1 293 ? -13.898 41.281 20.078 1 98.19 293 ILE A CA 1
ATOM 2378 C C . ILE A 1 293 ? -13.195 40.031 20.594 1 98.19 293 ILE A C 1
ATOM 2380 O O . ILE A 1 293 ? -13.844 39.094 21.062 1 98.19 293 ILE A O 1
ATOM 2384 N N . CYS A 1 294 ? -11.93 40 20.531 1 98.25 294 CYS A N 1
ATOM 2385 C CA . CYS A 1 294 ? -11.141 38.812 20.812 1 98.25 294 CYS A CA 1
ATOM 2386 C C . CYS A 1 294 ? -10.602 38.844 22.25 1 98.25 294 CYS A C 1
ATOM 2388 O O . CYS A 1 294 ? -10.07 37.844 22.734 1 98.25 294 CYS A O 1
ATOM 2390 N N . GLY A 1 295 ? -10.695 39.938 22.906 1 97.88 295 GLY A N 1
ATOM 2391 C CA . GLY A 1 295 ? -10 40.156 24.172 1 97.88 295 GLY A CA 1
ATOM 2392 C C . GLY A 1 295 ? -10.398 39.188 25.266 1 97.88 295 GLY A C 1
ATOM 2393 O O . GLY A 1 295 ? -9.633 38.969 26.203 1 97.88 295 GLY A O 1
ATOM 2394 N N . PHE A 1 296 ? -11.57 38.594 25.188 1 96.62 296 PHE A N 1
ATOM 2395 C CA . PHE A 1 296 ? -12.07 37.688 26.219 1 96.62 296 PHE A CA 1
ATOM 2396 C C . PHE A 1 296 ? -11.172 36.438 26.344 1 96.62 296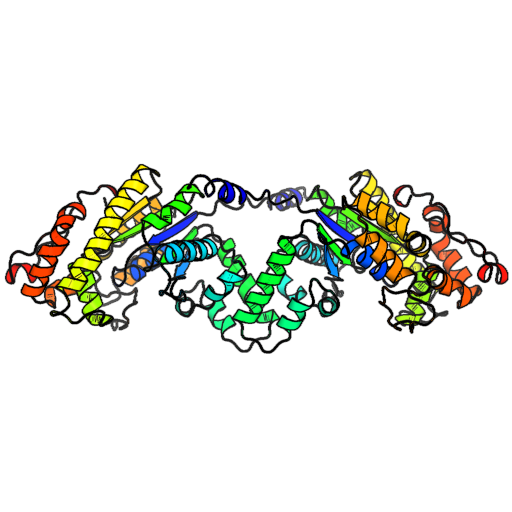 PHE A C 1
ATOM 2398 O O . PHE A 1 296 ? -11.188 35.781 27.375 1 96.62 296 PHE A O 1
ATOM 2405 N N . MET A 1 297 ? -10.32 36.156 25.359 1 96.38 297 MET A N 1
ATOM 2406 C CA . MET A 1 297 ? -9.484 34.969 25.422 1 96.38 297 MET A CA 1
ATOM 2407 C C . MET A 1 297 ? -8.039 35.344 25.75 1 96.38 297 MET A C 1
ATOM 2409 O O . MET A 1 297 ? -7.176 34.469 25.844 1 96.38 297 MET A O 1
ATOM 2413 N N . TYR A 1 298 ? -7.734 36.625 25.891 1 97.5 298 TYR A N 1
ATOM 2414 C CA . TYR A 1 298 ? -6.355 37.094 26.031 1 97.5 298 TYR A CA 1
ATOM 2415 C C . TYR A 1 298 ? -5.711 36.531 27.281 1 97.5 298 TYR A C 1
ATOM 2417 O O . TYR A 1 298 ? -4.617 35.969 27.219 1 97.5 298 TYR A O 1
ATOM 2425 N N . SER A 1 299 ? -6.383 36.594 28.391 1 95.94 299 SER A N 1
ATOM 2426 C CA . SER A 1 299 ? -5.812 36.094 29.625 1 95.94 299 SER A CA 1
ATOM 2427 C C . SER A 1 299 ? -5.543 34.594 29.547 1 95.94 299 SER A C 1
ATOM 2429 O O . SER A 1 299 ? -4.535 34.094 30.062 1 95.94 299 SER A O 1
ATOM 2431 N N . LYS A 1 300 ? -6.449 33.875 28.906 1 96.5 300 LYS A N 1
ATOM 2432 C CA . LYS A 1 300 ? -6.305 32.438 28.75 1 96.5 300 LYS A CA 1
ATOM 2433 C C . LYS A 1 300 ? -5.027 32.094 27.984 1 96.5 300 LYS A C 1
ATOM 2435 O O . LYS A 1 300 ? -4.391 31.062 28.25 1 96.5 300 LYS A O 1
ATOM 2440 N N . LEU A 1 301 ? -4.656 32.938 27.062 1 97.5 301 LEU A N 1
ATOM 2441 C CA . LEU A 1 301 ? -3.559 32.656 26.141 1 97.5 301 LEU A CA 1
ATOM 2442 C C . LEU A 1 301 ? -2.316 33.469 26.516 1 97.5 301 LEU A C 1
ATOM 2444 O O . LEU A 1 301 ? -1.247 33.281 25.938 1 97.5 301 LEU A O 1
ATOM 2448 N N . GLY A 1 302 ? -2.469 34.375 27.469 1 97.06 302 GLY A N 1
ATOM 2449 C CA . GLY A 1 302 ? -1.341 35.188 27.938 1 97.06 302 GLY A CA 1
ATOM 2450 C C . GLY A 1 302 ? -1.097 36.438 27.109 1 97.06 302 GLY A C 1
ATOM 2451 O O . GLY A 1 302 ? 0.023 36.938 27.062 1 97.06 302 GLY A O 1
ATOM 2452 N N . TYR A 1 303 ? -2.107 36.875 26.375 1 97.5 303 TYR A N 1
ATOM 2453 C CA . TYR A 1 303 ? -1.987 38.125 25.625 1 97.5 303 TYR A CA 1
ATOM 2454 C C . TYR A 1 303 ? -2.48 39.312 26.438 1 97.5 303 TYR A C 1
ATOM 2456 O O . TYR A 1 303 ? -3.311 39.156 27.344 1 97.5 303 TYR A O 1
ATOM 2464 N N . LYS A 1 304 ? -1.903 40.469 26.109 1 97.25 304 LYS A N 1
ATOM 2465 C CA . LYS A 1 304 ? -2.254 41.688 26.844 1 97.25 304 LYS A CA 1
ATOM 2466 C C . LYS A 1 304 ? -2.895 42.719 25.906 1 97.25 304 LYS A C 1
ATOM 2468 O O . LYS A 1 304 ? -2.574 42.781 24.719 1 97.25 304 LYS A O 1
ATOM 2473 N N . PHE A 1 305 ? -3.764 43.531 26.469 1 97.44 305 PHE A N 1
ATOM 2474 C CA . PHE A 1 305 ? -4.43 44.562 25.719 1 97.44 305 PHE A CA 1
ATOM 2475 C C . PHE A 1 305 ? -3.463 45.688 25.375 1 97.44 305 PHE A C 1
ATOM 2477 O O . PHE A 1 305 ? -2.516 45.969 26.125 1 97.44 305 PHE A O 1
ATOM 2484 N N . VAL A 1 306 ? -3.732 46.281 24.266 1 97.06 306 VAL A N 1
ATOM 2485 C CA . VAL A 1 306 ? -3.053 47.531 23.922 1 97.06 306 VAL A CA 1
ATOM 2486 C C . VAL A 1 306 ? -3.83 48.719 24.484 1 97.06 306 VAL A C 1
ATOM 2488 O O . VAL A 1 306 ? -5.027 48.844 24.219 1 97.06 306 VAL A O 1
ATOM 2491 N N . GLU A 1 307 ? -3.146 49.562 25.141 1 95.06 307 GLU A N 1
ATOM 2492 C CA . GLU A 1 307 ? -3.844 50.594 25.938 1 95.06 307 GLU A CA 1
ATOM 2493 C C . GLU A 1 307 ? -3.947 51.906 25.188 1 95.06 307 GLU A C 1
ATOM 2495 O O . GLU A 1 307 ? -4.832 52.719 25.453 1 95.06 307 GLU A O 1
ATOM 2500 N N . SER A 1 308 ? -2.986 52.188 24.312 1 95.38 308 SER A N 1
ATOM 2501 C CA . SER A 1 308 ? -2.943 53.438 23.562 1 95.38 308 SER A CA 1
ATOM 2502 C C . SER A 1 308 ? -2.119 53.312 22.281 1 95.38 308 SER A C 1
ATOM 2504 O O . SER A 1 308 ? -1.49 52.281 22.062 1 95.38 308 SER A O 1
ATOM 2506 N N . HIS A 1 309 ? -2.213 54.406 21.5 1 95.25 309 HIS A N 1
ATOM 2507 C CA . HIS A 1 309 ? -1.371 54.438 20.312 1 95.25 309 HIS A CA 1
ATOM 2508 C C . HIS A 1 309 ? 0.104 54.312 20.672 1 95.25 309 HIS A C 1
ATOM 2510 O O . HIS A 1 309 ? 0.846 53.594 20.016 1 95.25 309 HIS A O 1
ATOM 2516 N N . SER A 1 310 ? 0.511 55 21.688 1 95.31 310 SER A N 1
ATOM 2517 C CA . SER A 1 310 ? 1.898 54.938 22.125 1 95.31 310 SER A CA 1
ATOM 2518 C C . SER A 1 310 ? 2.25 53.531 22.641 1 95.31 310 SER A C 1
ATOM 2520 O O . SER A 1 310 ? 3.365 53.062 22.438 1 95.31 310 SER A O 1
ATOM 2522 N N . ASP A 1 311 ? 1.308 52.906 23.328 1 95.38 311 ASP A N 1
ATOM 2523 C CA . ASP A 1 311 ? 1.508 51.562 23.844 1 95.38 311 ASP A CA 1
ATOM 2524 C C . ASP A 1 311 ? 1.724 50.562 22.703 1 95.38 311 ASP A C 1
ATOM 2526 O O . ASP A 1 311 ? 2.582 49.688 22.797 1 95.38 311 ASP A O 1
ATOM 2530 N N . LEU A 1 312 ? 0.926 50.688 21.641 1 96.12 312 LEU A N 1
ATOM 2531 C CA . LEU A 1 312 ? 1.012 49.844 20.469 1 96.12 312 LEU A CA 1
ATOM 2532 C C . LEU A 1 312 ? 2.418 49.875 19.875 1 96.12 312 LEU A C 1
ATOM 2534 O O . LEU A 1 312 ? 2.922 48.844 19.422 1 96.12 312 LEU A O 1
ATOM 2538 N N . ARG A 1 313 ? 3.084 51 19.969 1 94.5 313 ARG A N 1
ATOM 2539 C CA . ARG A 1 313 ? 4.395 51.219 19.344 1 94.5 313 ARG A CA 1
ATOM 2540 C C . ARG A 1 313 ? 5.512 50.969 20.359 1 94.5 313 ARG A C 1
ATOM 2542 O O . ARG A 1 313 ? 6.691 51 20.016 1 94.5 313 ARG A O 1
ATOM 2549 N N . SER A 1 314 ? 5.18 50.719 21.562 1 92.38 314 SER A N 1
ATOM 2550 C CA . SER A 1 314 ? 6.176 50.594 22.625 1 92.38 314 SER A CA 1
ATOM 2551 C C . SER A 1 314 ? 6.801 49.188 22.609 1 92.38 314 SER A C 1
ATOM 2553 O O . SER A 1 314 ? 6.371 48.312 21.859 1 92.38 314 SER A O 1
ATOM 2555 N N . SER A 1 315 ? 7.801 49.031 23.469 1 88.94 315 SER A N 1
ATOM 2556 C CA . SER A 1 315 ? 8.484 47.75 23.609 1 88.94 315 SER A CA 1
ATOM 2557 C C . SER A 1 315 ? 7.855 46.906 24.719 1 88.94 315 SER A C 1
ATOM 2559 O O . SER A 1 315 ? 8.406 45.875 25.094 1 88.94 315 SER A O 1
ATOM 2561 N N . ARG A 1 316 ? 6.727 47.375 25.188 1 91.81 316 ARG A N 1
ATOM 2562 C CA . ARG A 1 316 ? 6.051 46.594 26.203 1 91.81 316 ARG A CA 1
ATOM 2563 C C . ARG A 1 316 ? 5.688 45.219 25.688 1 91.81 316 ARG A C 1
ATOM 2565 O O . ARG A 1 316 ? 5.148 45.094 24.578 1 91.81 316 ARG A O 1
ATOM 2572 N N . ASP A 1 317 ? 5.953 44.25 26.547 1 91.19 317 ASP A N 1
ATOM 2573 C CA . ASP A 1 317 ? 5.582 42.906 26.156 1 91.19 317 ASP A CA 1
ATOM 2574 C C . ASP A 1 317 ? 4.066 42.719 26.141 1 91.19 317 ASP A C 1
ATOM 2576 O O . ASP A 1 317 ? 3.398 43 27.156 1 91.19 317 ASP A O 1
ATOM 2580 N N . LEU A 1 318 ? 3.564 42.312 25.062 1 94.31 318 LEU A N 1
ATOM 2581 C CA . LEU A 1 318 ? 2.127 42.094 24.953 1 94.31 318 LEU A CA 1
ATOM 2582 C C . LEU A 1 318 ? 1.795 40.625 25.047 1 94.31 318 LEU A C 1
ATOM 2584 O O . LEU A 1 318 ? 0.673 40.188 24.734 1 94.31 318 LEU A O 1
ATOM 2588 N N . PHE A 1 319 ? 2.717 39.844 25.391 1 91.62 319 PHE A N 1
ATOM 2589 C CA . PHE A 1 319 ? 2.613 38.406 25.5 1 91.62 319 PHE A CA 1
ATOM 2590 C C . PHE A 1 319 ? 3.279 37.938 26.781 1 91.62 319 PHE A C 1
ATOM 2592 O O . PHE A 1 319 ? 4.395 38.344 27.109 1 91.62 319 PHE A O 1
ATOM 2599 N N . GLY A 1 320 ? 2.629 37.125 27.625 1 92 320 GLY A N 1
ATOM 2600 C CA . GLY A 1 320 ? 3.119 36.625 28.891 1 92 320 GLY A CA 1
ATOM 2601 C C . GLY A 1 320 ? 2.613 35.219 29.203 1 92 320 GLY A C 1
ATOM 2602 O O . GLY A 1 320 ? 2.359 34.438 28.297 1 92 320 GLY A O 1
ATOM 2603 N N . SER A 1 321 ? 2.559 34.875 30.469 1 93.69 321 SER A N 1
ATOM 2604 C CA . SER A 1 321 ? 2.158 33.531 30.875 1 93.69 321 SER A CA 1
ATOM 2605 C C . SER A 1 321 ? 0.671 33.281 30.641 1 93.69 321 SER A C 1
ATOM 2607 O O . SER A 1 321 ? -0.164 34.094 31.062 1 93.69 321 SER A O 1
ATOM 2609 N N . PRO A 1 322 ? 0.325 32.219 29.969 1 95.88 322 PRO A N 1
ATOM 2610 C CA . PRO A 1 322 ? -1.094 31.922 29.766 1 95.88 322 PRO A CA 1
ATOM 2611 C C . PRO A 1 322 ? -1.749 31.328 31.016 1 95.88 322 PRO A C 1
ATOM 2613 O O . PRO A 1 322 ? -1.076 30.688 31.828 1 95.88 322 PRO A O 1
ATOM 2616 N N . GLU A 1 323 ? -3.008 31.594 31.156 1 93.81 323 GLU A N 1
ATOM 2617 C CA . GLU A 1 323 ? -3.773 30.953 32.219 1 93.81 323 GLU A CA 1
ATOM 2618 C C . GLU A 1 323 ? -3.998 29.469 31.922 1 93.81 323 GLU A C 1
ATOM 2620 O O . GLU A 1 323 ? -3.99 28.656 32.844 1 93.81 323 GLU A O 1
ATOM 2625 N N . LEU A 1 324 ? -4.238 29.188 30.672 1 93.69 324 LEU A N 1
ATOM 2626 C CA . LEU A 1 324 ? -4.477 27.797 30.297 1 93.69 324 LEU A CA 1
ATOM 2627 C C . LEU A 1 324 ? -3.197 26.969 30.406 1 93.69 324 LEU A C 1
ATOM 2629 O O . LEU A 1 324 ? -2.215 27.25 29.719 1 93.69 324 LEU A O 1
ATOM 2633 N N . ILE A 1 325 ? -3.242 25.922 31.125 1 88 325 ILE A N 1
ATOM 2634 C CA . ILE A 1 325 ? -2.092 25.094 31.453 1 88 325 ILE A CA 1
ATOM 2635 C C . ILE A 1 325 ? -1.575 24.391 30.203 1 88 325 ILE A C 1
ATOM 2637 O O . ILE A 1 325 ? -0.37 24.188 30.062 1 88 325 ILE A O 1
ATOM 2641 N N . ILE A 1 326 ? -2.434 24.109 29.312 1 92.69 326 ILE A N 1
ATOM 2642 C CA . ILE A 1 326 ? -2.08 23.328 28.125 1 92.69 326 ILE A CA 1
ATOM 2643 C C . ILE A 1 326 ? -1.088 24.125 27.266 1 92.69 326 ILE A C 1
ATOM 2645 O O . ILE A 1 326 ? -0.384 23.547 26.438 1 92.69 326 ILE A O 1
ATOM 2649 N N . PHE A 1 327 ? -0.998 25.391 27.469 1 91.62 327 PHE A N 1
ATOM 2650 C CA . PHE A 1 327 ? -0.105 26.234 26.688 1 91.62 327 PHE A CA 1
ATOM 2651 C C . PHE A 1 327 ? 1.14 26.594 27.5 1 91.62 327 PHE A C 1
ATOM 2653 O O . PHE A 1 327 ? 1.949 27.422 27.062 1 91.62 327 PHE A O 1
ATOM 2660 N N . GLN A 1 328 ? 1.225 26.047 28.719 1 87.56 328 GLN A N 1
ATOM 2661 C CA . GLN A 1 328 ? 2.383 26.328 29.562 1 87.56 328 GLN A CA 1
ATOM 2662 C C . GLN A 1 328 ? 3.51 25.328 29.297 1 87.56 328 GLN A C 1
ATOM 2664 O O . GLN A 1 328 ? 3.258 24.188 28.891 1 87.56 328 GLN A O 1
ATOM 2669 N N . LEU B 1 1 ? -34.688 7.578 20.438 1 23.03 1 LEU B N 1
ATOM 2670 C CA . LEU B 1 1 ? -33.562 7.906 19.578 1 23.03 1 LEU B CA 1
ATOM 2671 C C . LEU B 1 1 ? -32.406 6.922 19.797 1 23.03 1 LEU B C 1
ATOM 2673 O O . LEU B 1 1 ? -32.125 6.527 20.922 1 23.03 1 LEU B O 1
ATOM 2677 N N . SER B 1 2 ? -31.781 6.246 18.656 1 24.31 2 SER B N 1
ATOM 2678 C CA . SER B 1 2 ? -31.391 5.004 18 1 24.31 2 SER B CA 1
ATOM 2679 C C . SER B 1 2 ? -29.938 4.66 18.312 1 24.31 2 SER B C 1
ATOM 2681 O O . SER B 1 2 ? -29.031 5.445 18.016 1 24.31 2 SER B O 1
ATOM 2683 N N . TYR B 1 3 ? -29.531 3.816 19.234 1 27.61 3 TYR B N 1
ATOM 2684 C CA . TYR B 1 3 ? -28.609 2.938 19.953 1 27.61 3 TYR B CA 1
ATOM 2685 C C . TYR B 1 3 ? -27.766 2.123 18.969 1 27.61 3 TYR B C 1
ATOM 2687 O O . TYR B 1 3 ? -26.812 1.461 19.359 1 27.61 3 TYR B O 1
ATOM 2695 N N . GLY B 1 4 ? -28.375 1.907 17.734 1 26.91 4 GLY B N 1
ATOM 2696 C CA . GLY B 1 4 ? -27.938 0.957 16.734 1 26.91 4 GLY B CA 1
ATOM 2697 C C . GLY B 1 4 ? -26.594 1.305 16.109 1 26.91 4 GLY B C 1
ATOM 2698 O O . GLY B 1 4 ? -25.859 0.416 15.695 1 26.91 4 GLY B O 1
ATOM 2699 N N . THR B 1 5 ? -26.391 2.594 15.852 1 27.84 5 THR B N 1
ATOM 2700 C CA . THR B 1 5 ? -25.391 3.021 14.875 1 27.84 5 THR B CA 1
ATOM 2701 C C . THR B 1 5 ? -23.984 2.895 15.453 1 27.84 5 THR B C 1
ATOM 2703 O O . THR B 1 5 ? -23 3.035 14.719 1 27.84 5 THR B O 1
ATOM 2706 N N . PHE B 1 6 ? -23.781 2.988 16.719 1 28.36 6 PHE B N 1
ATOM 2707 C CA . PHE B 1 6 ? -22.516 3.053 17.453 1 28.36 6 PHE B CA 1
ATOM 2708 C C . PHE B 1 6 ? -21.703 1.779 17.234 1 28.36 6 PHE B C 1
ATOM 2710 O O . PHE B 1 6 ? -20.484 1.832 17.125 1 28.36 6 PHE B O 1
ATOM 2717 N N . VAL B 1 7 ? -22.453 0.617 17.375 1 27.8 7 VAL B N 1
ATOM 2718 C CA . VAL B 1 7 ? -21.938 -0.75 17.375 1 27.8 7 VAL B CA 1
ATOM 2719 C C . VAL B 1 7 ? -21.203 -1.022 16.047 1 27.8 7 VAL B C 1
ATOM 2721 O O . VAL B 1 7 ? -20.312 -1.872 15.992 1 27.8 7 VAL B O 1
ATOM 2724 N N . GLU B 1 8 ? -21.688 -0.408 14.953 1 27.33 8 GLU B N 1
ATOM 2725 C CA . GLU B 1 8 ? -21.156 -0.863 13.672 1 27.33 8 GLU B CA 1
ATOM 2726 C C . GLU B 1 8 ? -19.734 -0.376 13.453 1 27.33 8 GLU B C 1
ATOM 2728 O O . GLU B 1 8 ? -19 -0.925 12.633 1 27.33 8 GLU B O 1
ATOM 2733 N N . ARG B 1 9 ? -19.234 0.771 13.891 1 30.36 9 ARG B N 1
ATOM 2734 C CA . ARG B 1 9 ? -17.969 1.408 13.578 1 30.36 9 ARG B CA 1
ATOM 2735 C C . ARG B 1 9 ? -16.812 0.675 14.25 1 30.36 9 ARG B C 1
ATOM 2737 O O . ARG B 1 9 ? -15.648 0.823 13.844 1 30.36 9 ARG B O 1
ATOM 2744 N N . LEU B 1 10 ? -16.938 0.299 15.555 1 29.23 10 LEU B N 1
ATOM 2745 C CA . LEU B 1 10 ? -15.891 -0.459 16.219 1 29.23 10 LEU B CA 1
ATOM 2746 C C . LEU B 1 10 ? -15.461 -1.658 15.383 1 29.23 10 LEU B C 1
ATOM 2748 O O . LEU B 1 10 ? -14.547 -2.393 15.766 1 29.23 10 LEU B O 1
ATOM 2752 N N . ALA B 1 11 ? -16.312 -2.102 14.617 1 31.23 11 ALA B N 1
ATOM 2753 C CA . ALA B 1 11 ? -16.047 -3.305 13.828 1 31.23 11 ALA B CA 1
ATOM 2754 C C . ALA B 1 11 ? -14.867 -3.092 12.875 1 31.23 11 ALA B C 1
ATOM 2756 O O . ALA B 1 11 ? -14.508 -3.99 12.109 1 31.23 11 ALA B O 1
ATOM 2757 N N . SER B 1 12 ? -14.57 -1.861 12.539 1 30.17 12 SER B N 1
ATOM 2758 C CA . SER B 1 12 ? -13.516 -1.988 11.539 1 30.17 12 SER B CA 1
ATOM 2759 C C . SER B 1 12 ? -12.258 -2.6 12.133 1 30.17 12 SER B C 1
ATOM 2761 O O . SER B 1 12 ? -11.203 -1.955 12.172 1 30.17 12 SER B O 1
ATOM 2763 N N . ASN B 1 13 ? -12.023 -2.795 13.383 1 31.58 13 ASN B N 1
ATOM 2764 C CA . ASN B 1 13 ? -11.281 -4.016 13.656 1 31.58 13 ASN B CA 1
ATOM 2765 C C . ASN B 1 13 ? -11.508 -5.07 12.578 1 31.58 13 ASN B C 1
ATOM 2767 O O . ASN B 1 13 ? -12.328 -5.977 12.758 1 31.58 13 ASN B O 1
ATOM 2771 N N . VAL B 1 14 ? -11.82 -4.734 11.391 1 34.03 14 VAL B N 1
ATOM 2772 C CA . VAL B 1 14 ? -11.82 -5.727 10.32 1 34.03 14 VAL B CA 1
ATOM 2773 C C . VAL B 1 14 ? -10.82 -6.836 10.641 1 34.03 14 VAL B C 1
ATOM 2775 O O . VAL B 1 14 ? -9.617 -6.586 10.734 1 34.03 14 VAL B O 1
ATOM 2778 N N . GLN B 1 15 ? -11.047 -7.531 11.461 1 35.94 15 GLN B N 1
ATOM 2779 C CA . GLN B 1 15 ? -10.344 -8.805 11.516 1 35.94 15 GLN B CA 1
ATOM 2780 C C . GLN B 1 15 ? -9.641 -9.102 10.188 1 35.94 15 GLN B C 1
ATOM 2782 O O . GLN B 1 15 ? -10.289 -9.289 9.164 1 35.94 15 GLN B O 1
ATOM 2787 N N . ARG B 1 16 ? -8.578 -8.391 9.867 1 42.56 16 ARG B N 1
ATOM 2788 C CA . ARG B 1 16 ? -7.855 -8.875 8.695 1 42.56 16 ARG B CA 1
ATOM 2789 C C . ARG B 1 16 ? -8.172 -10.344 8.422 1 42.56 16 ARG B C 1
ATOM 2791 O O . ARG B 1 16 ? -7.82 -11.219 9.211 1 42.56 16 ARG B O 1
ATOM 2798 N N . ALA B 1 17 ? -9.391 -10.461 7.969 1 52.06 17 ALA B N 1
ATOM 2799 C CA . ALA B 1 17 ? -9.703 -11.836 7.57 1 52.06 17 ALA B CA 1
ATOM 2800 C C . ALA B 1 17 ? -8.438 -12.602 7.203 1 52.06 17 ALA B C 1
ATOM 2802 O O . ALA B 1 17 ? -7.52 -12.039 6.594 1 52.06 17 ALA B O 1
ATOM 2803 N N . THR B 1 18 ? -8.188 -13.609 7.973 1 68.56 18 THR B N 1
ATOM 2804 C CA . THR B 1 18 ? -7.035 -14.477 7.766 1 68.56 18 THR B CA 1
ATOM 2805 C C . THR B 1 18 ? -6.855 -14.781 6.281 1 68.56 18 THR B C 1
ATOM 2807 O O . THR B 1 18 ? -7.781 -15.258 5.625 1 68.56 18 THR B O 1
ATOM 2810 N N . LYS B 1 19 ? -5.867 -14.039 5.68 1 86.75 19 LYS B N 1
ATOM 2811 C CA . LYS B 1 19 ? -5.508 -14.297 4.289 1 86.75 19 LYS B CA 1
ATOM 2812 C C . LYS B 1 19 ? -5.059 -15.742 4.098 1 86.75 19 LYS B C 1
ATOM 2814 O O . LYS B 1 19 ? -4.445 -16.328 4.988 1 86.75 19 LYS B O 1
ATOM 2819 N N . HIS B 1 20 ? -5.547 -16.312 3.025 1 94.69 20 HIS B N 1
ATOM 2820 C CA . HIS B 1 20 ? -5.199 -17.688 2.652 1 94.69 20 HIS B CA 1
ATOM 2821 C C . HIS B 1 20 ? -4.43 -17.719 1.336 1 94.69 20 HIS B C 1
ATOM 2823 O O . HIS B 1 20 ? -5.02 -17.906 0.271 1 94.69 20 HIS B O 1
ATOM 2829 N N . PRO B 1 21 ? -3.139 -17.516 1.387 1 97.56 21 PRO B N 1
ATOM 2830 C CA . PRO B 1 21 ? -2.342 -17.578 0.159 1 97.56 21 PRO B CA 1
ATOM 2831 C C . PRO B 1 21 ? -2.191 -19 -0.385 1 97.56 21 PRO B C 1
ATOM 2833 O O . PRO B 1 21 ? -2.021 -19.938 0.388 1 97.56 21 PRO B O 1
ATOM 2836 N N . VAL B 1 22 ? -2.312 -19.172 -1.644 1 98.44 22 VAL B N 1
ATOM 2837 C CA . VAL B 1 22 ? -2.162 -20.438 -2.336 1 98.44 22 VAL B CA 1
ATOM 2838 C C . VAL B 1 22 ? -1.144 -20.297 -3.465 1 98.44 22 VAL B C 1
ATOM 2840 O O . VAL B 1 22 ? -1.231 -19.375 -4.277 1 98.44 22 VAL B O 1
ATOM 2843 N N . LEU B 1 23 ? -0.187 -21.125 -3.484 1 98.75 23 LEU B N 1
ATOM 2844 C CA . LEU B 1 23 ? 0.771 -21.203 -4.582 1 98.75 23 LEU B CA 1
ATOM 2845 C C . LEU B 1 23 ? 0.59 -22.484 -5.383 1 98.75 23 LEU B C 1
ATOM 2847 O O . LEU B 1 23 ? 0.6 -23.578 -4.816 1 98.75 23 LEU B O 1
ATOM 2851 N N . LEU B 1 24 ? 0.293 -22.359 -6.617 1 98.56 24 LEU B N 1
ATOM 2852 C CA . LEU B 1 24 ? 0.236 -23.484 -7.547 1 98.56 24 LEU B CA 1
ATOM 2853 C C . LEU B 1 24 ? 1.517 -23.578 -8.367 1 98.56 24 LEU B C 1
ATOM 2855 O O . LEU B 1 24 ? 1.802 -22.703 -9.18 1 98.56 24 LEU B O 1
ATOM 2859 N N . VAL B 1 25 ? 2.232 -24.609 -8.172 1 98.5 25 VAL B N 1
ATOM 2860 C CA . VAL B 1 25 ? 3.508 -24.812 -8.852 1 98.5 25 VAL B CA 1
ATOM 2861 C C . VAL B 1 25 ? 3.383 -25.969 -9.852 1 98.5 25 VAL B C 1
ATOM 2863 O O . VAL B 1 25 ? 2.775 -26.984 -9.547 1 98.5 25 VAL B O 1
ATOM 2866 N N . THR B 1 26 ? 3.869 -25.781 -10.969 1 97.5 26 THR B N 1
ATOM 2867 C CA . THR B 1 26 ? 3.92 -26.781 -12.023 1 97.5 26 THR B CA 1
ATOM 2868 C C . THR B 1 26 ? 4.922 -26.391 -13.102 1 97.5 26 THR B C 1
ATOM 2870 O O . THR B 1 26 ? 5.777 -25.516 -12.875 1 97.5 26 THR B O 1
ATOM 2873 N N . TYR B 1 27 ? 4.938 -27.125 -14.195 1 95 27 TYR B N 1
ATOM 2874 C CA . TYR B 1 27 ? 5.812 -26.781 -15.312 1 95 27 TYR B CA 1
ATOM 2875 C C . TYR B 1 27 ? 5.012 -26.609 -16.594 1 95 27 TYR B C 1
ATOM 2877 O O . TYR B 1 27 ? 3.822 -26.922 -16.641 1 95 27 TYR B O 1
ATOM 2885 N N . GLY B 1 28 ? 5.652 -26 -17.578 1 92.94 28 GLY B N 1
ATOM 2886 C CA . GLY B 1 28 ? 4.965 -25.641 -18.812 1 92.94 28 GLY B CA 1
ATOM 2887 C C . GLY B 1 28 ? 4.234 -26.797 -19.453 1 92.94 28 GLY B C 1
ATOM 2888 O O . GLY B 1 28 ? 4.754 -27.906 -19.5 1 92.94 28 GLY B O 1
ATOM 2889 N N . ARG B 1 29 ? 2.992 -26.5 -19.891 1 92.31 29 ARG B N 1
ATOM 2890 C CA . ARG B 1 29 ? 2.186 -27.438 -20.656 1 92.31 29 ARG B CA 1
ATOM 2891 C C . ARG B 1 29 ? 1.718 -28.594 -19.781 1 92.31 29 ARG B C 1
ATOM 2893 O O . ARG B 1 29 ? 1.546 -29.719 -20.266 1 92.31 29 ARG B O 1
ATOM 2900 N N . SER B 1 30 ? 1.454 -28.312 -18.562 1 94.06 30 SER B N 1
ATOM 2901 C CA . SER B 1 30 ? 1.007 -29.328 -17.625 1 94.06 30 SER B CA 1
ATOM 2902 C C . SER B 1 30 ? -0.436 -29.094 -17.188 1 94.06 30 SER B C 1
ATOM 2904 O O . SER B 1 30 ? -0.899 -29.672 -16.203 1 94.06 30 SER B O 1
ATOM 2906 N N . GLY B 1 31 ? -1.092 -28.172 -17.844 1 91.81 31 GLY B N 1
ATOM 2907 C CA . GLY B 1 31 ? -2.516 -28 -17.594 1 91.81 31 GLY B CA 1
ATOM 2908 C C . GLY B 1 31 ? -2.812 -27 -16.5 1 91.81 31 GLY B C 1
ATOM 2909 O O . GLY B 1 31 ? -3.904 -27 -15.93 1 91.81 31 GLY B O 1
ATOM 2910 N N . SER B 1 32 ? -1.851 -26.125 -16.172 1 92.5 32 SER B N 1
ATOM 2911 C CA . SER B 1 32 ? -2.031 -25.188 -15.062 1 92.5 32 SER B CA 1
ATOM 2912 C C . SER B 1 32 ? -3.061 -24.109 -15.406 1 92.5 32 SER B C 1
ATOM 2914 O O . SER B 1 32 ? -3.748 -23.609 -14.516 1 92.5 32 SER B O 1
ATOM 2916 N N . THR B 1 33 ? -3.229 -23.719 -16.672 1 88.94 33 THR B N 1
ATOM 2917 C CA . THR B 1 33 ? -4.238 -22.734 -17.062 1 88.94 33 THR B CA 1
ATOM 2918 C C . THR B 1 33 ? -5.641 -23.266 -16.781 1 88.94 33 THR B C 1
ATOM 2920 O O . THR B 1 33 ? -6.488 -22.531 -16.25 1 88.94 33 THR B O 1
ATOM 2923 N N . PHE B 1 34 ? -5.855 -24.516 -17.062 1 89.44 34 PHE B N 1
ATOM 2924 C CA . PHE B 1 34 ? -7.125 -25.172 -16.781 1 89.44 34 PHE B CA 1
ATOM 2925 C C . PHE B 1 34 ? -7.395 -25.234 -15.289 1 89.44 34 PHE B C 1
ATOM 2927 O O . PHE B 1 34 ? -8.453 -24.797 -14.828 1 89.44 34 PHE B O 1
ATOM 2934 N N . THR B 1 35 ? -6.449 -25.734 -14.555 1 93.38 35 THR B N 1
ATOM 2935 C CA . THR B 1 35 ? -6.594 -25.906 -13.117 1 93.38 35 THR B CA 1
ATOM 2936 C C . THR B 1 35 ? -6.805 -24.562 -12.422 1 93.38 35 THR B C 1
ATOM 2938 O O . THR B 1 35 ? -7.68 -24.438 -11.562 1 93.38 35 THR B O 1
ATOM 2941 N N . SER B 1 36 ? -6.027 -23.562 -12.781 1 93.81 36 SER B N 1
ATOM 2942 C CA . SER B 1 36 ? -6.152 -22.25 -12.156 1 93.81 36 SER B CA 1
ATOM 2943 C C . SER B 1 36 ? -7.492 -21.609 -12.484 1 93.81 36 SER B C 1
ATOM 2945 O O . SER B 1 36 ? -8.055 -20.875 -11.672 1 93.81 36 SER B O 1
ATOM 2947 N N . ALA B 1 37 ? -8 -21.828 -13.68 1 89.88 37 ALA B N 1
ATOM 2948 C CA . ALA B 1 37 ? -9.305 -21.297 -14.055 1 89.88 37 ALA B CA 1
ATOM 2949 C C . ALA B 1 37 ? -10.406 -21.859 -13.164 1 89.88 37 ALA B C 1
ATOM 2951 O O . ALA B 1 37 ? -11.336 -21.141 -12.781 1 89.88 37 ALA B O 1
ATOM 2952 N N . LEU B 1 38 ? -10.297 -23.125 -12.867 1 91.19 38 LEU B N 1
ATOM 2953 C CA . LEU B 1 38 ? -11.273 -23.75 -11.984 1 91.19 38 LEU B CA 1
ATOM 2954 C C . LEU B 1 38 ? -11.266 -23.109 -10.602 1 91.19 38 LEU B C 1
ATOM 2956 O O . LEU B 1 38 ? -12.32 -22.844 -10.031 1 91.19 38 LEU B O 1
ATOM 2960 N N . ILE B 1 39 ? -10.094 -22.812 -10.117 1 93.62 39 ILE B N 1
ATOM 2961 C CA . ILE B 1 39 ? -9.961 -22.266 -8.773 1 93.62 39 ILE B CA 1
ATOM 2962 C C . ILE B 1 39 ? -10.383 -20.797 -8.766 1 93.62 39 ILE B C 1
ATOM 2964 O O . ILE B 1 39 ? -11.125 -20.375 -7.875 1 93.62 39 ILE B O 1
ATOM 2968 N N . ASN B 1 40 ? -9.953 -20.094 -9.758 1 91 40 ASN B N 1
ATOM 2969 C CA . ASN B 1 40 ? -10.156 -18.641 -9.82 1 91 40 ASN B CA 1
ATOM 2970 C C . ASN B 1 40 ? -11.602 -18.297 -10.125 1 91 40 ASN B C 1
ATOM 2972 O O . ASN B 1 40 ? -11.984 -17.125 -10.07 1 91 40 ASN B O 1
ATOM 2976 N N . HIS B 1 41 ? -12.391 -19.25 -10.445 1 88.56 41 HIS B N 1
ATOM 2977 C CA . HIS B 1 41 ? -13.805 -18.969 -10.68 1 88.56 41 HIS B CA 1
ATOM 2978 C C . HIS B 1 41 ? -14.516 -18.594 -9.383 1 88.56 41 HIS B C 1
ATOM 2980 O O . HIS B 1 41 ? -15.586 -17.984 -9.414 1 88.56 41 HIS B O 1
ATOM 2986 N N . HIS B 1 42 ? -13.984 -18.984 -8.312 1 90.44 42 HIS B N 1
ATOM 2987 C CA . HIS B 1 42 ? -14.555 -18.594 -7.023 1 90.44 42 HIS B CA 1
ATOM 2988 C C . HIS B 1 42 ? -14.398 -17.094 -6.773 1 90.44 42 HIS B C 1
ATOM 2990 O O . HIS B 1 42 ? -13.305 -16.547 -6.945 1 90.44 42 HIS B O 1
ATOM 2996 N N . LYS B 1 43 ? -15.375 -16.453 -6.25 1 88.5 43 LYS B N 1
ATOM 2997 C CA . LYS B 1 43 ? -15.43 -14.992 -6.121 1 88.5 43 LYS B CA 1
ATOM 2998 C C . LYS B 1 43 ? -14.422 -14.5 -5.09 1 88.5 43 LYS B C 1
ATOM 3000 O O . LYS B 1 43 ? -13.984 -13.352 -5.145 1 88.5 43 LYS B O 1
ATOM 3005 N N . ASP B 1 44 ? -14.031 -15.328 -4.207 1 91.62 44 ASP B N 1
ATOM 3006 C CA . ASP B 1 44 ? -13.156 -14.914 -3.115 1 91.62 44 ASP B CA 1
ATOM 3007 C C . ASP B 1 44 ? -11.688 -15.102 -3.484 1 91.62 44 ASP B C 1
ATOM 3009 O O . ASP B 1 44 ? -10.797 -14.883 -2.654 1 91.62 44 ASP B O 1
ATOM 3013 N N . VAL B 1 45 ? -11.453 -15.484 -4.73 1 94.62 45 VAL B N 1
ATOM 3014 C CA . VAL B 1 45 ? -10.078 -15.766 -5.133 1 94.62 45 VAL B CA 1
ATOM 3015 C C . VAL B 1 45 ? -9.562 -14.633 -6.016 1 94.62 45 VAL B C 1
ATOM 3017 O O . VAL B 1 45 ? -10.211 -14.242 -6.984 1 94.62 45 VAL B O 1
ATOM 3020 N N . PHE B 1 46 ? -8.492 -14 -5.602 1 96.25 46 PHE B N 1
ATOM 3021 C CA . PHE B 1 46 ? -7.715 -13.117 -6.457 1 96.25 46 PHE B CA 1
ATOM 3022 C C . PHE B 1 46 ? -6.582 -13.875 -7.133 1 96.25 46 PHE B C 1
ATOM 3024 O O . PHE B 1 46 ? -5.75 -14.492 -6.461 1 96.25 46 PHE B O 1
ATOM 3031 N N . PHE B 1 47 ? -6.504 -13.836 -8.398 1 96.25 47 PHE B N 1
ATOM 3032 C CA . PHE B 1 47 ? -5.629 -14.742 -9.141 1 96.25 47 PHE B CA 1
ATOM 3033 C C . PHE B 1 47 ? -4.496 -13.969 -9.805 1 96.25 47 PHE B C 1
ATOM 3035 O O . PHE B 1 47 ? -4.738 -12.969 -10.492 1 96.25 47 PHE B O 1
ATOM 3042 N N . ILE B 1 48 ? -3.266 -14.391 -9.578 1 95.5 48 ILE B N 1
ATOM 3043 C CA . ILE B 1 48 ? -2.055 -13.883 -10.211 1 95.5 48 ILE B CA 1
ATOM 3044 C C . ILE B 1 48 ? -1.429 -14.969 -11.078 1 95.5 48 ILE B C 1
ATOM 3046 O O . ILE B 1 48 ? -1.127 -16.062 -10.594 1 95.5 48 ILE B O 1
ATOM 3050 N N . PHE B 1 49 ? -1.171 -14.578 -12.312 1 92.62 49 PHE B N 1
ATOM 3051 C CA . PHE B 1 49 ? -0.675 -15.508 -13.312 1 92.62 49 PHE B CA 1
ATOM 3052 C C . PHE B 1 49 ? 0.785 -15.227 -13.641 1 92.62 49 PHE B C 1
ATOM 3054 O O . PHE B 1 49 ? 1.108 -14.164 -14.195 1 92.62 49 PHE B O 1
ATOM 3061 N N . GLU B 1 50 ? 1.679 -16.125 -13.352 1 93.56 50 GLU B N 1
ATOM 3062 C CA . GLU B 1 50 ? 3.072 -16.156 -13.781 1 93.56 50 GLU B CA 1
ATOM 3063 C C . GLU B 1 50 ? 3.787 -14.859 -13.438 1 93.56 50 GLU B C 1
ATOM 3065 O O . GLU B 1 50 ? 4.301 -14.172 -14.32 1 93.56 50 GLU B O 1
ATOM 3070 N N . PRO B 1 51 ? 3.906 -14.555 -12.195 1 95 51 PRO B N 1
ATOM 3071 C CA . PRO B 1 51 ? 4.547 -13.297 -11.805 1 95 51 PRO B CA 1
ATOM 3072 C C . PRO B 1 51 ? 6.051 -13.297 -12.078 1 95 51 PRO B C 1
ATOM 3074 O O . PRO B 1 51 ? 6.688 -12.242 -12.047 1 95 51 PRO B O 1
ATOM 3077 N N . LEU B 1 52 ? 6.637 -14.469 -12.414 1 94.69 52 LEU B N 1
ATOM 3078 C CA . LEU B 1 52 ? 8.086 -14.57 -12.531 1 94.69 52 LEU B CA 1
ATOM 3079 C C . LEU B 1 52 ? 8.531 -14.383 -13.977 1 94.69 52 LEU B C 1
ATOM 3081 O O . LEU B 1 52 ? 9.727 -14.414 -14.273 1 94.69 52 LEU B O 1
ATOM 3085 N N . VAL B 1 53 ? 7.68 -14.125 -14.906 1 91.5 53 VAL B N 1
ATOM 3086 C CA . VAL B 1 53 ? 7.98 -14.008 -16.328 1 91.5 53 VAL B CA 1
ATOM 3087 C C . VAL B 1 53 ? 9.008 -12.906 -16.547 1 91.5 53 VAL B C 1
ATOM 3089 O O . VAL B 1 53 ? 9.984 -13.094 -17.281 1 91.5 53 VAL B O 1
ATOM 3092 N N . PRO B 1 54 ? 8.906 -11.758 -15.859 1 88.69 54 PRO B N 1
ATOM 3093 C CA . PRO B 1 54 ? 9.875 -10.695 -16.109 1 88.69 54 PRO B CA 1
ATOM 3094 C C . PRO B 1 54 ? 11.242 -10.977 -15.5 1 88.69 54 PRO B C 1
ATOM 3096 O O . PRO B 1 54 ? 12.195 -10.227 -15.727 1 88.69 54 PRO B O 1
ATOM 3099 N N . LEU B 1 55 ? 11.352 -12.008 -14.711 1 89.06 55 LEU B N 1
ATOM 3100 C CA . LEU B 1 55 ? 12.602 -12.281 -14.016 1 89.06 55 LEU B CA 1
ATOM 3101 C C . LEU B 1 55 ? 13.688 -12.711 -15 1 89.06 55 LEU B C 1
ATOM 3103 O O . LEU B 1 55 ? 13.43 -13.5 -15.906 1 89.06 55 LEU B O 1
ATOM 3107 N N . ASN B 1 56 ? 14.836 -12.016 -14.781 1 74.94 56 ASN B N 1
ATOM 3108 C CA . ASN B 1 56 ? 16 -12.406 -15.562 1 74.94 56 ASN B CA 1
ATOM 3109 C C . ASN B 1 56 ? 16.531 -13.766 -15.133 1 74.94 56 ASN B C 1
ATOM 3111 O O . ASN B 1 56 ? 16.844 -13.977 -13.961 1 74.94 56 ASN B O 1
ATOM 3115 N N . LEU B 1 57 ? 16.625 -14.703 -16 1 67.31 57 LEU B N 1
ATOM 3116 C CA . LEU B 1 57 ? 16.922 -16.094 -15.695 1 67.31 57 LEU B CA 1
ATOM 3117 C C . LEU B 1 57 ? 18.422 -16.344 -15.711 1 67.31 57 LEU B C 1
ATOM 3119 O O . LEU B 1 57 ? 18.875 -17.469 -15.469 1 67.31 57 LEU B O 1
ATOM 3123 N N . THR B 1 58 ? 19.266 -15.367 -15.773 1 62.84 58 THR B N 1
ATOM 3124 C CA . THR B 1 58 ? 20.688 -15.602 -15.875 1 62.84 58 THR B CA 1
ATOM 3125 C C . THR B 1 58 ? 21.344 -15.648 -14.492 1 62.84 58 THR B C 1
ATOM 3127 O O . THR B 1 58 ? 22.516 -16 -14.359 1 62.84 58 THR B O 1
ATOM 3130 N N . SER B 1 59 ? 20.656 -15.531 -13.469 1 69.44 59 SER B N 1
ATOM 3131 C CA . SER B 1 59 ? 21.203 -15.539 -12.117 1 69.44 59 SER B CA 1
ATOM 3132 C C . SER B 1 59 ? 21.469 -16.969 -11.633 1 69.44 59 SER B C 1
ATOM 3134 O O . SER B 1 59 ? 20.922 -17.922 -12.188 1 69.44 59 SER B O 1
ATOM 3136 N N . THR B 1 60 ? 22.422 -17.188 -10.688 1 66.75 60 THR B N 1
ATOM 3137 C CA . THR B 1 60 ? 22.672 -18.469 -10.055 1 66.75 60 THR B CA 1
ATOM 3138 C C . THR B 1 60 ? 21.375 -19.047 -9.484 1 66.75 60 THR B C 1
ATOM 3140 O O . THR B 1 60 ? 20.375 -18.328 -9.352 1 66.75 60 THR B O 1
ATOM 3143 N N . ASN B 1 61 ? 21.5 -20.391 -9.219 1 74.75 61 ASN B N 1
ATOM 3144 C CA . ASN B 1 61 ? 20.328 -21.062 -8.688 1 74.75 61 ASN B CA 1
ATOM 3145 C C . ASN B 1 61 ? 19.859 -20.422 -7.375 1 74.75 61 ASN B C 1
ATOM 3147 O O . ASN B 1 61 ? 18.672 -20.219 -7.168 1 74.75 61 ASN B O 1
ATOM 3151 N N . TYR B 1 62 ? 20.859 -20.109 -6.527 1 71.88 62 TYR B N 1
ATOM 3152 C CA . TYR B 1 62 ? 20.531 -19.516 -5.234 1 71.88 62 TYR B CA 1
ATOM 3153 C C . TYR B 1 62 ? 19.938 -18.125 -5.406 1 71.88 62 TYR B C 1
ATOM 3155 O O . TYR B 1 62 ? 18.938 -17.797 -4.77 1 71.88 62 TYR B O 1
ATOM 3163 N N . GLN B 1 63 ? 20.516 -17.375 -6.219 1 74.38 63 GLN B N 1
ATOM 3164 C CA . GLN B 1 63 ? 20 -16.031 -6.488 1 74.38 63 GLN B CA 1
ATOM 3165 C C . GLN B 1 63 ? 18.609 -16.094 -7.105 1 74.38 63 GLN B C 1
ATOM 3167 O O . GLN B 1 63 ? 17.734 -15.297 -6.754 1 74.38 63 GLN B O 1
ATOM 3172 N N . LYS B 1 64 ? 18.5 -17.078 -7.891 1 85.69 64 LYS B N 1
ATOM 3173 C CA . LYS B 1 64 ? 17.203 -17.25 -8.523 1 85.69 64 LYS B CA 1
ATOM 3174 C C . LYS B 1 64 ? 16.125 -17.609 -7.492 1 85.69 64 LYS B C 1
ATOM 3176 O O . LYS B 1 64 ? 15.023 -17.062 -7.527 1 85.69 64 LYS B O 1
ATOM 3181 N N . GLN B 1 65 ? 16.578 -18.469 -6.586 1 91.44 65 GLN B N 1
ATOM 3182 C CA . GLN B 1 65 ? 15.633 -18.859 -5.543 1 91.44 65 GLN B CA 1
ATOM 3183 C C . GLN B 1 65 ? 15.203 -17.656 -4.711 1 91.44 65 GLN B C 1
ATOM 3185 O O . GLN B 1 65 ? 14.008 -17.438 -4.496 1 91.44 65 GLN B O 1
ATOM 3190 N N . ASN B 1 66 ? 16.156 -16.875 -4.285 1 92.69 66 ASN B N 1
ATOM 3191 C CA . ASN B 1 66 ? 15.859 -15.742 -3.426 1 92.69 66 ASN B CA 1
ATOM 3192 C C . ASN B 1 66 ? 15 -14.703 -4.148 1 92.69 66 ASN B C 1
ATOM 3194 O O . ASN B 1 66 ? 14.031 -14.195 -3.584 1 92.69 66 ASN B O 1
ATOM 3198 N N . GLU B 1 67 ? 15.383 -14.438 -5.312 1 92.88 67 GLU B N 1
ATOM 3199 C CA . GLU B 1 67 ? 14.641 -13.453 -6.09 1 92.88 67 GLU B CA 1
ATOM 3200 C C . GLU B 1 67 ? 13.227 -13.938 -6.387 1 92.88 67 GLU B C 1
ATOM 3202 O O . GLU B 1 67 ? 12.258 -13.188 -6.215 1 92.88 67 GLU B O 1
ATOM 3207 N N . SER B 1 68 ? 13.141 -15.188 -6.812 1 95.88 68 SER B N 1
ATOM 3208 C CA . SER B 1 68 ? 11.836 -15.758 -7.125 1 95.88 68 SER B CA 1
ATOM 3209 C C . SER B 1 68 ? 10.922 -15.758 -5.898 1 95.88 68 SER B C 1
ATOM 3211 O O . SER B 1 68 ? 9.75 -15.398 -5.988 1 95.88 68 SER B O 1
ATOM 3213 N N . THR B 1 69 ? 11.508 -16.109 -4.789 1 96.88 69 THR B N 1
ATOM 3214 C CA . THR B 1 69 ? 10.734 -16.172 -3.555 1 96.88 69 THR B CA 1
ATOM 3215 C C . THR B 1 69 ? 10.273 -14.789 -3.129 1 96.88 69 THR B C 1
ATOM 3217 O O . THR B 1 69 ? 9.133 -14.609 -2.695 1 96.88 69 THR B O 1
ATOM 3220 N N . ALA B 1 70 ? 11.125 -13.828 -3.287 1 96.12 70 ALA B N 1
ATOM 3221 C CA . ALA B 1 70 ? 10.773 -12.453 -2.934 1 96.12 70 ALA B CA 1
ATOM 3222 C C . ALA B 1 70 ? 9.625 -11.945 -3.801 1 96.12 70 ALA B C 1
ATOM 3224 O O . ALA B 1 70 ? 8.703 -11.297 -3.303 1 96.12 70 ALA B O 1
ATOM 3225 N N . ILE B 1 71 ? 9.703 -12.219 -5.07 1 96.75 71 ILE B N 1
ATOM 3226 C CA . ILE B 1 71 ? 8.672 -11.781 -6.008 1 96.75 71 ILE B CA 1
ATOM 3227 C C . ILE B 1 71 ? 7.344 -12.453 -5.668 1 96.75 71 ILE B C 1
ATOM 3229 O O . ILE B 1 71 ? 6.312 -11.789 -5.559 1 96.75 71 ILE B O 1
ATOM 3233 N N . ILE B 1 72 ? 7.363 -13.758 -5.477 1 97.69 72 ILE B N 1
ATOM 3234 C CA . ILE B 1 72 ? 6.152 -14.492 -5.148 1 97.69 72 ILE B CA 1
ATOM 3235 C C . ILE B 1 72 ? 5.562 -13.961 -3.844 1 97.69 72 ILE B C 1
ATOM 3237 O O . ILE B 1 72 ? 4.348 -13.781 -3.732 1 97.69 72 ILE B O 1
ATOM 3241 N N . ARG B 1 73 ? 6.414 -13.68 -2.877 1 96.94 73 ARG B N 1
ATOM 3242 C CA . ARG B 1 73 ? 5.961 -13.133 -1.604 1 96.94 73 ARG B CA 1
ATOM 3243 C C . ARG B 1 73 ? 5.207 -11.82 -1.808 1 96.94 73 ARG B C 1
ATOM 3245 O O . ARG B 1 73 ? 4.148 -11.609 -1.211 1 96.94 73 ARG B O 1
ATOM 3252 N N . ALA B 1 74 ? 5.789 -10.953 -2.582 1 96.75 74 ALA B N 1
ATOM 3253 C CA . ALA B 1 74 ? 5.168 -9.656 -2.832 1 96.75 74 ALA B CA 1
ATOM 3254 C C . ALA B 1 74 ? 3.748 -9.828 -3.365 1 96.75 74 ALA B C 1
ATOM 3256 O O . ALA B 1 74 ? 2.83 -9.117 -2.941 1 96.75 74 ALA B O 1
ATOM 3257 N N . PHE B 1 75 ? 3.562 -10.781 -4.262 1 96.62 75 PHE B N 1
ATOM 3258 C CA . PHE B 1 75 ? 2.26 -10.977 -4.887 1 96.62 75 PHE B CA 1
ATOM 3259 C C . PHE B 1 75 ? 1.304 -11.68 -3.932 1 96.62 75 PHE B C 1
ATOM 3261 O O . PHE B 1 75 ? 0.119 -11.344 -3.869 1 96.62 75 PHE B O 1
ATOM 3268 N N . ILE B 1 76 ? 1.753 -12.625 -3.162 1 96.12 76 ILE B N 1
ATOM 3269 C CA . ILE B 1 76 ? 0.884 -13.352 -2.242 1 96.12 76 ILE B CA 1
ATOM 3270 C C . ILE B 1 76 ? 0.427 -12.422 -1.12 1 96.12 76 ILE B C 1
ATOM 3272 O O . ILE B 1 76 ? -0.694 -12.547 -0.62 1 96.12 76 ILE B O 1
ATOM 3276 N N . GLU B 1 77 ? 1.275 -11.477 -0.781 1 94.38 77 GLU B N 1
ATOM 3277 C CA . GLU B 1 77 ? 0.967 -10.578 0.326 1 94.38 77 GLU B CA 1
ATOM 3278 C C . GLU B 1 77 ? 0.377 -9.266 -0.178 1 94.38 77 GLU B C 1
ATOM 3280 O O . GLU B 1 77 ? -0.043 -8.422 0.617 1 94.38 77 GLU B O 1
ATOM 3285 N N . CYS B 1 78 ? 0.361 -9.078 -1.441 1 94.81 78 CYS B N 1
ATOM 3286 C CA . CYS B 1 78 ? -0.087 -7.828 -2.039 1 94.81 78 CYS B CA 1
ATOM 3287 C C . CYS B 1 78 ? 0.65 -6.637 -1.433 1 94.81 78 CYS B C 1
ATOM 3289 O O . CYS B 1 78 ? 0.023 -5.676 -0.984 1 94.81 78 CYS B O 1
ATOM 3291 N N . ASP B 1 79 ? 1.888 -6.738 -1.365 1 94.62 79 ASP B N 1
ATOM 3292 C CA . ASP B 1 79 ? 2.777 -5.73 -0.795 1 94.62 79 ASP B CA 1
ATOM 3293 C C . ASP B 1 79 ? 4.105 -5.684 -1.547 1 94.62 79 ASP B C 1
ATOM 3295 O O . ASP B 1 79 ? 4.906 -6.617 -1.462 1 94.62 79 ASP B O 1
ATOM 3299 N N . PHE B 1 80 ? 4.363 -4.648 -2.186 1 95.88 80 PHE B N 1
ATOM 3300 C CA . PHE B 1 80 ? 5.508 -4.562 -3.086 1 95.88 80 PHE B CA 1
ATOM 3301 C C . PHE B 1 80 ? 6.52 -3.539 -2.582 1 95.88 80 PHE B C 1
ATOM 3303 O O . PHE B 1 80 ? 6.145 -2.443 -2.158 1 95.88 80 PHE B O 1
ATOM 3310 N N . SER B 1 81 ? 7.746 -3.914 -2.58 1 94.56 81 SER B N 1
ATOM 3311 C CA . SER B 1 81 ? 8.836 -2.961 -2.395 1 94.56 81 SER B CA 1
ATOM 3312 C C . SER B 1 81 ? 9.156 -2.232 -3.695 1 94.56 81 SER B C 1
ATOM 3314 O O . SER B 1 81 ? 8.672 -2.615 -4.762 1 94.56 81 SER B O 1
ATOM 3316 N N . LEU B 1 82 ? 9.922 -1.23 -3.557 1 93.81 82 LEU B N 1
ATOM 3317 C CA . LEU B 1 82 ? 10.344 -0.479 -4.734 1 93.81 82 LEU B CA 1
ATOM 3318 C C . LEU B 1 82 ? 11.086 -1.378 -5.719 1 93.81 82 LEU B C 1
ATOM 3320 O O . LEU B 1 82 ? 10.82 -1.34 -6.922 1 93.81 82 LEU B O 1
ATOM 3324 N N . GLU B 1 83 ? 11.961 -2.219 -5.227 1 93.56 83 GLU B N 1
ATOM 3325 C CA . GLU B 1 83 ? 12.789 -3.08 -6.062 1 93.56 83 GLU B CA 1
ATOM 3326 C C . GLU B 1 83 ? 11.938 -4.082 -6.84 1 93.56 83 GLU B C 1
ATOM 3328 O O . GLU B 1 83 ? 12.281 -4.453 -7.965 1 93.56 83 GLU B O 1
ATOM 3333 N N . LEU B 1 84 ? 10.852 -4.453 -6.281 1 94.5 84 LEU B N 1
ATOM 3334 C CA . LEU B 1 84 ? 10.031 -5.5 -6.875 1 94.5 84 LEU B CA 1
ATOM 3335 C C . LEU B 1 84 ? 8.914 -4.898 -7.723 1 94.5 84 LEU B C 1
ATOM 3337 O O . LEU B 1 84 ? 8.164 -5.625 -8.383 1 94.5 84 LEU B O 1
ATOM 3341 N N . SER B 1 85 ? 8.805 -3.529 -7.703 1 93.44 85 SER B N 1
ATOM 3342 C CA . SER B 1 85 ? 7.715 -2.867 -8.406 1 93.44 85 SER B CA 1
ATOM 3343 C C . SER B 1 85 ? 7.77 -3.15 -9.906 1 93.44 85 SER B C 1
ATOM 3345 O O . SER B 1 85 ? 6.738 -3.178 -10.578 1 93.44 85 SER B O 1
ATOM 3347 N N . ILE B 1 86 ? 8.898 -3.455 -10.438 1 91.81 86 ILE B N 1
ATOM 3348 C CA . ILE B 1 86 ? 9.086 -3.666 -11.875 1 91.81 86 ILE B CA 1
ATOM 3349 C C . ILE B 1 86 ? 8.336 -4.922 -12.312 1 91.81 86 ILE B C 1
ATOM 3351 O O . ILE B 1 86 ? 7.945 -5.043 -13.477 1 91.81 86 ILE B O 1
ATOM 3355 N N . PHE B 1 87 ? 8.07 -5.828 -11.461 1 93.81 87 PHE B N 1
ATOM 3356 C CA . PHE B 1 87 ? 7.434 -7.098 -11.797 1 93.81 87 PHE B CA 1
ATOM 3357 C C . PHE B 1 87 ? 5.93 -6.926 -11.953 1 93.81 87 PHE B C 1
ATOM 3359 O O . PHE B 1 87 ? 5.238 -7.844 -12.398 1 93.81 87 PHE B O 1
ATOM 3366 N N . LEU B 1 88 ? 5.457 -5.711 -11.578 1 94.69 88 LEU B N 1
ATOM 3367 C CA . LEU B 1 88 ? 4.062 -5.379 -11.852 1 94.69 88 LEU B CA 1
ATOM 3368 C C . LEU B 1 88 ? 3.838 -5.137 -13.344 1 94.69 88 LEU B C 1
ATOM 3370 O O . LEU B 1 88 ? 2.703 -5.18 -13.82 1 94.69 88 LEU B O 1
ATOM 3374 N N . ASP B 1 89 ? 4.891 -4.762 -14.008 1 93.75 89 ASP B N 1
ATOM 3375 C CA . ASP B 1 89 ? 4.832 -4.637 -15.461 1 93.75 89 ASP B CA 1
ATOM 3376 C C . ASP B 1 89 ? 4.98 -6 -16.125 1 93.75 89 ASP B C 1
ATOM 3378 O O . ASP B 1 89 ? 6.055 -6.336 -16.641 1 93.75 89 ASP B O 1
ATOM 3382 N N . ASN B 1 90 ? 3.943 -6.746 -16.141 1 92.81 90 ASN B N 1
ATOM 3383 C CA . ASN B 1 90 ? 3.885 -8.117 -16.641 1 92.81 90 ASN B CA 1
ATOM 3384 C C . ASN B 1 90 ? 2.758 -8.297 -17.656 1 92.81 90 ASN B C 1
ATOM 3386 O O . ASN B 1 90 ? 1.581 -8.258 -17.297 1 92.81 90 ASN B O 1
ATOM 3390 N N . PHE B 1 91 ? 3.088 -8.57 -18.859 1 88.81 91 PHE B N 1
ATOM 3391 C CA . PHE B 1 91 ? 2.107 -8.648 -19.938 1 88.81 91 PHE B CA 1
ATOM 3392 C C . PHE B 1 91 ? 1.122 -9.781 -19.688 1 88.81 91 PHE B C 1
ATOM 3394 O O . PHE B 1 91 ? -0.003 -9.758 -20.188 1 88.81 91 PHE B O 1
ATOM 3401 N N . GLN B 1 92 ? 1.443 -10.766 -18.875 1 87.69 92 GLN B N 1
ATOM 3402 C CA . GLN B 1 92 ? 0.555 -11.875 -18.531 1 87.69 92 GLN B CA 1
ATOM 3403 C C . GLN B 1 92 ? -0.695 -11.375 -17.812 1 87.69 92 GLN B C 1
ATOM 3405 O O . GLN B 1 92 ? -1.721 -12.062 -17.797 1 87.69 92 GLN B O 1
ATOM 3410 N N . PHE B 1 93 ? -0.578 -10.18 -17.281 1 90.19 93 PHE B N 1
ATOM 3411 C CA . PHE B 1 93 ? -1.68 -9.625 -16.5 1 90.19 93 PHE B CA 1
ATOM 3412 C C . PHE B 1 93 ? -2.836 -9.227 -17.406 1 90.19 93 PHE B C 1
ATOM 3414 O O . PHE B 1 93 ? -3.965 -9.055 -16.953 1 90.19 93 PHE B O 1
ATOM 3421 N N . HIS B 1 94 ? -2.59 -9.125 -18.641 1 85.44 94 HIS B N 1
ATOM 3422 C CA . HIS B 1 94 ? -3.605 -8.68 -19.578 1 85.44 94 HIS B CA 1
ATOM 3423 C C . HIS B 1 94 ? -4.715 -9.711 -19.734 1 85.44 94 HIS B C 1
ATOM 3425 O O . HIS B 1 94 ? -5.859 -9.359 -20.047 1 85.44 94 HIS B O 1
ATOM 3431 N N . TYR B 1 95 ? -4.5 -10.891 -19.438 1 79.62 95 TYR B N 1
ATOM 3432 C CA . TYR B 1 95 ? -5.422 -11.961 -19.812 1 79.62 95 TYR B CA 1
ATOM 3433 C C . TYR B 1 95 ? -6.293 -12.367 -18.641 1 79.62 95 TYR B C 1
ATOM 3435 O O . TYR B 1 95 ? -7.121 -13.281 -18.75 1 79.62 95 TYR B O 1
ATOM 3443 N N . LEU B 1 96 ? -6.168 -11.711 -17.594 1 86.12 96 LEU B N 1
ATOM 3444 C CA . LEU B 1 96 ? -6.887 -12.109 -16.375 1 86.12 96 LEU B CA 1
ATOM 3445 C C . LEU B 1 96 ? -7.852 -11.016 -15.938 1 86.12 96 LEU B C 1
ATOM 3447 O O . LEU B 1 96 ? -7.539 -9.828 -16.031 1 86.12 96 LEU B O 1
ATOM 3451 N N . GLN B 1 97 ? -8.945 -11.414 -15.461 1 82.06 97 GLN B N 1
ATOM 3452 C CA . GLN B 1 97 ? -9.961 -10.477 -15 1 82.06 97 GLN B CA 1
ATOM 3453 C C . GLN B 1 97 ? -9.438 -9.625 -13.852 1 82.06 97 GLN B C 1
ATOM 3455 O O . GLN B 1 97 ? -9.641 -8.406 -13.828 1 82.06 97 GLN B O 1
ATOM 3460 N N . ASP B 1 98 ? -8.758 -10.156 -12.945 1 84.31 98 ASP B N 1
ATOM 3461 C CA . ASP B 1 98 ? -8.352 -9.5 -11.703 1 84.31 98 ASP B CA 1
ATOM 3462 C C . ASP B 1 98 ? -7.262 -8.461 -11.961 1 84.31 98 ASP B C 1
ATOM 3464 O O . ASP B 1 98 ? -7.105 -7.516 -11.188 1 84.31 98 ASP B O 1
ATOM 3468 N N . THR B 1 99 ? -6.5 -8.688 -13.102 1 90 99 THR B N 1
ATOM 3469 C CA . THR B 1 99 ? -5.301 -7.867 -13.227 1 90 99 THR B CA 1
ATOM 3470 C C . THR B 1 99 ? -5.328 -7.059 -14.516 1 90 99 THR B C 1
ATOM 3472 O O . THR B 1 99 ? -4.547 -6.125 -14.688 1 90 99 THR B O 1
ATOM 3475 N N . SER B 1 100 ? -6.191 -7.328 -15.453 1 92.88 100 SER B N 1
ATOM 3476 C CA . SER B 1 100 ? -6.164 -6.742 -16.781 1 92.88 100 SER B CA 1
ATOM 3477 C C . SER B 1 100 ? -6.383 -5.234 -16.734 1 92.88 100 SER B C 1
ATOM 3479 O O . SER B 1 100 ? -5.719 -4.477 -17.453 1 92.88 100 SER B O 1
ATOM 3481 N N . GLU B 1 101 ? -7.324 -4.805 -15.922 1 94 101 GLU B N 1
ATOM 3482 C CA . GLU B 1 101 ? -7.594 -3.377 -15.805 1 94 101 GLU B CA 1
ATOM 3483 C C . GLU B 1 101 ? -6.348 -2.611 -15.375 1 94 101 GLU B C 1
ATOM 3485 O O . GLU B 1 101 ? -6.047 -1.547 -15.914 1 94 101 GLU B O 1
ATOM 3490 N N . PHE B 1 102 ? -5.711 -3.145 -14.414 1 96.12 102 PHE B N 1
ATOM 3491 C CA . PHE B 1 102 ? -4.496 -2.506 -13.922 1 96.12 102 PHE B CA 1
ATOM 3492 C C . PHE B 1 102 ? -3.432 -2.453 -15.016 1 96.12 102 PHE B C 1
ATOM 3494 O O . PHE B 1 102 ? -2.838 -1.4 -15.258 1 96.12 102 PHE B O 1
ATOM 3501 N N . TYR B 1 103 ? -3.195 -3.629 -15.641 1 94.56 103 TYR B N 1
ATOM 3502 C CA . TYR B 1 103 ? -2.166 -3.682 -16.672 1 94.56 103 TYR B CA 1
ATOM 3503 C C . TYR B 1 103 ? -2.494 -2.736 -17.812 1 94.56 103 TYR B C 1
ATOM 3505 O O . TYR B 1 103 ? -1.62 -2.014 -18.312 1 94.56 103 TYR B O 1
ATOM 3513 N N . ASP B 1 104 ? -3.699 -2.689 -18.266 1 94.75 104 ASP B N 1
ATOM 3514 C CA . ASP B 1 104 ? -4.125 -1.779 -19.328 1 94.75 104 ASP B CA 1
ATOM 3515 C C . ASP B 1 104 ? -3.92 -0.324 -18.922 1 94.75 104 ASP B C 1
ATOM 3517 O O . ASP B 1 104 ? -3.531 0.51 -19.734 1 94.75 104 ASP B O 1
ATOM 3521 N N . CYS B 1 105 ? -4.223 -0.012 -17.703 1 95.75 105 CYS B N 1
ATOM 3522 C CA . CYS B 1 105 ? -4 1.328 -17.172 1 95.75 105 CYS B CA 1
ATOM 3523 C C . CYS B 1 105 ? -2.523 1.701 -17.234 1 95.75 105 CYS B C 1
ATOM 3525 O O . CYS B 1 105 ? -2.178 2.816 -17.625 1 95.75 105 CYS B O 1
ATOM 3527 N N . LEU B 1 106 ? -1.679 0.735 -16.859 1 94.06 106 LEU B N 1
ATOM 3528 C CA . LEU B 1 106 ? -0.239 0.974 -16.875 1 94.06 106 LEU B CA 1
ATOM 3529 C C . LEU B 1 106 ? 0.233 1.36 -18.281 1 94.06 106 LEU B C 1
ATOM 3531 O O . LEU B 1 106 ? 1.121 2.203 -18.422 1 94.06 106 LEU B O 1
ATOM 3535 N N . LEU B 1 107 ? -0.346 0.829 -19.281 1 93.5 107 LEU B N 1
ATOM 3536 C CA . LEU B 1 107 ? 0.099 1.021 -20.656 1 93.5 107 LEU B CA 1
ATOM 3537 C C . LEU B 1 107 ? -0.571 2.24 -21.281 1 93.5 107 LEU B C 1
ATOM 3539 O O . LEU B 1 107 ? -0.167 2.695 -22.344 1 93.5 107 LEU B O 1
ATOM 3543 N N . SER B 1 108 ? -1.479 2.818 -20.625 1 92.5 108 SER B N 1
ATOM 3544 C CA . SER B 1 108 ? -2.236 3.941 -21.172 1 92.5 108 SER B CA 1
ATOM 3545 C C . SER B 1 108 ? -1.44 5.238 -21.078 1 92.5 108 SER B C 1
ATOM 3547 O O . SER B 1 108 ? -0.363 5.273 -20.484 1 92.5 108 SER B O 1
ATOM 3549 N N . LYS B 1 109 ? -1.957 6.324 -21.75 1 90.5 109 LYS B N 1
ATOM 3550 C CA . LYS B 1 109 ? -1.35 7.648 -21.719 1 90.5 109 LYS B CA 1
ATOM 3551 C C . LYS B 1 109 ? -1.99 8.523 -20.641 1 90.5 109 LYS B C 1
ATOM 3553 O O . LYS B 1 109 ? -2.16 9.727 -20.828 1 90.5 109 LYS B O 1
ATOM 3558 N N . ARG B 1 110 ? -2.275 8.008 -19.562 1 89.88 110 ARG B N 1
ATOM 3559 C CA . ARG B 1 110 ? -2.914 8.711 -18.453 1 89.88 110 ARG B CA 1
ATOM 3560 C C . ARG B 1 110 ? -1.887 9.484 -17.641 1 89.88 110 ARG B C 1
ATOM 3562 O O . ARG B 1 110 ? -0.68 9.32 -17.828 1 89.88 110 ARG B O 1
ATOM 3569 N N . SER B 1 111 ? -2.416 10.359 -16.781 1 92.06 111 SER B N 1
ATOM 3570 C CA . SER B 1 111 ? -1.553 11.148 -15.906 1 92.06 111 SER B CA 1
ATOM 3571 C C . SER B 1 111 ? -0.955 10.289 -14.797 1 92.06 111 SER B C 1
ATOM 3573 O O . SER B 1 111 ? -1.396 9.164 -14.57 1 92.06 111 SER B O 1
ATOM 3575 N N . GLY B 1 112 ? 0.028 10.773 -14.148 1 94.62 112 GLY B N 1
ATOM 3576 C CA . GLY B 1 112 ? 0.658 10.07 -13.039 1 94.62 112 GLY B CA 1
ATOM 3577 C C . GLY B 1 112 ? -0.32 9.68 -11.945 1 94.62 112 GLY B C 1
ATOM 3578 O O . GLY B 1 112 ? -0.306 8.539 -11.477 1 94.62 112 GLY B O 1
ATOM 3579 N N . ILE B 1 113 ? -1.19 10.648 -11.586 1 95.31 113 ILE B N 1
ATOM 3580 C CA . ILE B 1 113 ? -2.125 10.383 -10.5 1 95.31 113 ILE B CA 1
ATOM 3581 C C . ILE B 1 113 ? -3.113 9.297 -10.922 1 95.31 113 ILE B C 1
ATOM 3583 O O . ILE B 1 113 ? -3.541 8.484 -10.102 1 95.31 113 ILE B O 1
ATOM 3587 N N . GLN B 1 114 ? -3.465 9.273 -12.125 1 95.62 114 GLN B N 1
ATOM 3588 C CA . GLN B 1 114 ? -4.371 8.242 -12.625 1 95.62 114 GLN B CA 1
ATOM 3589 C C . GLN B 1 114 ? -3.709 6.871 -12.586 1 95.62 114 GLN B C 1
ATOM 3591 O O . GLN B 1 114 ? -4.344 5.879 -12.211 1 95.62 114 GLN B O 1
ATOM 3596 N N . HIS B 1 115 ? -2.449 6.781 -12.992 1 96.38 115 HIS B N 1
ATOM 3597 C CA . HIS B 1 115 ? -1.719 5.52 -12.906 1 96.38 115 HIS B CA 1
ATOM 3598 C C . HIS B 1 115 ? -1.607 5.051 -11.453 1 96.38 115 HIS B C 1
ATOM 3600 O O . HIS B 1 115 ? -1.79 3.865 -11.172 1 96.38 115 HIS B O 1
ATOM 3606 N N . VAL B 1 116 ? -1.321 5.996 -10.562 1 96.88 116 VAL B N 1
ATOM 3607 C CA . VAL B 1 116 ? -1.233 5.68 -9.141 1 96.88 116 VAL B CA 1
ATOM 3608 C C . VAL B 1 116 ? -2.586 5.18 -8.641 1 96.88 116 VAL B C 1
ATOM 3610 O O . VAL B 1 116 ? -2.652 4.203 -7.887 1 96.88 116 VAL B O 1
ATOM 3613 N N . SER B 1 117 ? -3.641 5.812 -9.062 1 96.31 117 SER B N 1
ATOM 3614 C CA . SER B 1 117 ? -4.98 5.391 -8.664 1 96.31 117 SER B CA 1
ATOM 3615 C C . SER B 1 117 ? -5.27 3.967 -9.125 1 96.31 117 SER B C 1
ATOM 3617 O O . SER B 1 117 ? -5.887 3.188 -8.398 1 96.31 117 SER B O 1
ATOM 3619 N N . CYS B 1 118 ? -4.871 3.627 -10.32 1 96.44 118 CYS B N 1
ATOM 3620 C CA . CYS B 1 118 ? -5.062 2.273 -10.828 1 96.44 118 CYS B CA 1
ATOM 3621 C C . CYS B 1 118 ? -4.32 1.258 -9.969 1 96.44 118 CYS B C 1
ATOM 3623 O O . CYS B 1 118 ? -4.836 0.171 -9.703 1 96.44 118 CYS B O 1
ATOM 3625 N N . TYR B 1 119 ? -3.133 1.604 -9.555 1 97.5 119 TYR B N 1
ATOM 3626 C CA . TYR B 1 119 ? -2.359 0.716 -8.695 1 97.5 119 TYR B CA 1
ATOM 3627 C C . TYR B 1 119 ? -3.039 0.54 -7.34 1 97.5 119 TYR B C 1
ATOM 3629 O O . TYR B 1 119 ? -3.117 -0.574 -6.82 1 97.5 119 TYR B O 1
ATOM 3637 N N . ILE B 1 120 ? -3.492 1.657 -6.754 1 97.12 120 ILE B N 1
ATOM 3638 C CA . ILE B 1 120 ? -4.168 1.598 -5.465 1 97.12 120 ILE B CA 1
ATOM 3639 C C . ILE B 1 120 ? -5.402 0.703 -5.566 1 97.12 120 ILE B C 1
ATOM 3641 O O . ILE B 1 120 ? -5.652 -0.123 -4.688 1 97.12 120 ILE B O 1
ATOM 3645 N N . LYS B 1 121 ? -6.156 0.842 -6.641 1 96.56 121 LYS B N 1
ATOM 3646 C CA . LYS B 1 121 ? -7.32 -0.009 -6.863 1 96.56 121 LYS B CA 1
ATOM 3647 C C . LYS B 1 121 ? -6.922 -1.48 -6.93 1 96.56 121 LYS B C 1
ATOM 3649 O O . LYS B 1 121 ? -7.555 -2.33 -6.297 1 96.56 121 LYS B O 1
ATOM 3654 N N . PHE B 1 122 ? -5.93 -1.756 -7.734 1 96.5 122 PHE B N 1
ATOM 3655 C CA . PHE B 1 122 ? -5.406 -3.109 -7.875 1 96.5 122 PHE B CA 1
ATOM 3656 C C . PHE B 1 122 ? -5.008 -3.68 -6.52 1 96.5 122 PHE B C 1
ATOM 3658 O O . PHE B 1 122 ? -5.383 -4.805 -6.176 1 96.5 122 PHE B O 1
ATOM 3665 N N . LEU B 1 123 ? -4.23 -2.885 -5.801 1 96.12 123 LEU B N 1
ATOM 3666 C CA . LEU B 1 123 ? -3.723 -3.312 -4.504 1 96.12 123 LEU B CA 1
ATOM 3667 C C . LEU B 1 123 ? -4.871 -3.582 -3.535 1 96.12 123 LEU B C 1
ATOM 3669 O O . LEU B 1 123 ? -4.875 -4.602 -2.84 1 96.12 123 LEU B O 1
ATOM 3673 N N . LYS B 1 124 ? -5.805 -2.664 -3.41 1 95.25 124 LYS B N 1
ATOM 3674 C CA . LYS B 1 124 ? -6.934 -2.812 -2.496 1 95.25 124 LYS B CA 1
ATOM 3675 C C . LYS B 1 124 ? -7.801 -4.008 -2.883 1 95.25 124 LYS B C 1
ATOM 3677 O O . LYS B 1 124 ? -8.32 -4.707 -2.016 1 95.25 124 LYS B O 1
ATOM 3682 N N . ASP B 1 125 ? -7.973 -4.246 -4.191 1 95.06 125 ASP B N 1
ATOM 3683 C CA . ASP B 1 125 ? -8.695 -5.426 -4.656 1 95.06 125 ASP B CA 1
ATOM 3684 C C . ASP B 1 125 ? -7.988 -6.711 -4.227 1 95.06 125 ASP B C 1
ATOM 3686 O O . ASP B 1 125 ? -8.625 -7.633 -3.713 1 95.06 125 ASP B O 1
ATOM 3690 N N . CYS B 1 126 ? -6.75 -6.734 -4.469 1 95.5 126 CYS B N 1
ATOM 3691 C CA . CYS B 1 126 ? -5.945 -7.875 -4.043 1 95.5 126 CYS B CA 1
ATOM 3692 C C . CYS B 1 126 ? -6.09 -8.109 -2.545 1 95.5 126 CYS B C 1
ATOM 3694 O O . CYS B 1 126 ? -6.355 -9.234 -2.111 1 95.5 126 CYS B O 1
ATOM 3696 N N . GLN B 1 127 ? -6.031 -7.02 -1.776 1 94.19 127 GLN B N 1
ATOM 3697 C CA . GLN B 1 127 ? -6.039 -7.102 -0.319 1 94.19 127 GLN B CA 1
ATOM 3698 C C . GLN B 1 127 ? -7.43 -7.453 0.205 1 94.19 127 GLN B C 1
ATOM 3700 O O . GLN B 1 127 ? -7.566 -7.992 1.306 1 94.19 127 GLN B O 1
ATOM 3705 N N . SER B 1 128 ? -8.367 -7.148 -0.476 1 93.69 128 SER B N 1
ATOM 3706 C CA . SER B 1 128 ? -9.734 -7.359 -0.014 1 93.69 128 SER B CA 1
ATOM 3707 C C . SER B 1 128 ? -10.156 -8.812 -0.2 1 93.69 128 SER B C 1
ATOM 3709 O O . SER B 1 128 ? -11.164 -9.242 0.365 1 93.69 128 SER B O 1
ATOM 3711 N N . HIS B 1 129 ? -9.477 -9.586 -0.996 1 94.25 129 HIS B N 1
ATOM 3712 C CA . HIS B 1 129 ? -9.797 -11 -1.177 1 94.25 129 HIS B CA 1
ATOM 3713 C C . HIS B 1 129 ? -9.18 -11.844 -0.072 1 94.25 129 HIS B C 1
ATOM 3715 O O . HIS B 1 129 ? -8.062 -11.578 0.375 1 94.25 129 HIS B O 1
ATOM 3721 N N . ASN B 1 130 ? -9.898 -12.859 0.243 1 93.31 130 ASN B N 1
ATOM 3722 C CA . ASN B 1 130 ? -9.422 -13.734 1.309 1 93.31 130 ASN B CA 1
ATOM 3723 C C . ASN B 1 130 ? -8.383 -14.727 0.793 1 93.31 130 ASN B C 1
ATOM 3725 O O . ASN B 1 130 ? -7.477 -15.117 1.53 1 93.31 130 ASN B O 1
ATOM 3729 N N . THR B 1 131 ? -8.57 -15.156 -0.412 1 96.44 131 THR B N 1
ATOM 3730 C CA . THR B 1 131 ? -7.652 -16.125 -1.004 1 96.44 131 THR B CA 1
ATOM 3731 C C . THR B 1 131 ? -6.887 -15.508 -2.168 1 96.44 131 THR B C 1
ATOM 3733 O O . THR B 1 131 ? -7.484 -14.93 -3.08 1 96.44 131 THR B O 1
ATOM 3736 N N . ILE B 1 132 ? -5.613 -15.562 -2.088 1 97.38 132 ILE B N 1
ATOM 3737 C CA . ILE B 1 132 ? -4.754 -15.133 -3.184 1 97.38 132 ILE B CA 1
ATOM 3738 C C . ILE B 1 132 ? -4.109 -16.344 -3.846 1 97.38 132 ILE B C 1
ATOM 3740 O O . ILE B 1 132 ? -3.359 -17.094 -3.203 1 97.38 132 ILE B O 1
ATOM 3744 N N . LEU B 1 133 ? -4.398 -16.594 -5.078 1 97.69 133 LEU B N 1
ATOM 3745 C CA . LEU B 1 133 ? -3.836 -17.688 -5.855 1 97.69 133 LEU B CA 1
ATOM 3746 C C . LEU B 1 133 ? -2.734 -17.203 -6.785 1 97.69 133 LEU B C 1
ATOM 3748 O O . LEU B 1 133 ? -2.98 -16.344 -7.645 1 97.69 133 LEU B O 1
ATOM 3752 N N . VAL B 1 134 ? -1.562 -17.656 -6.613 1 97.69 134 VAL B N 1
ATOM 3753 C CA . VAL B 1 134 ? -0.456 -17.391 -7.527 1 97.69 134 VAL B CA 1
ATOM 3754 C C . VAL B 1 134 ? -0.063 -18.688 -8.258 1 97.69 134 VAL B C 1
ATOM 3756 O O . VAL B 1 134 ? 0.17 -19.719 -7.621 1 97.69 134 VAL B O 1
ATOM 3759 N N . LYS B 1 135 ? -0.068 -18.609 -9.469 1 96.62 135 LYS B N 1
ATOM 3760 C CA . LYS B 1 135 ? 0.372 -19.75 -10.281 1 96.62 135 LYS B CA 1
ATOM 3761 C C . LYS B 1 135 ? 1.694 -19.438 -10.977 1 96.62 135 LYS B C 1
ATOM 3763 O O . LYS B 1 135 ? 1.86 -18.375 -11.562 1 96.62 135 LYS B O 1
ATOM 3768 N N . THR B 1 136 ? 2.594 -20.375 -10.93 1 96.38 136 THR B N 1
ATOM 3769 C CA . THR B 1 136 ? 3.857 -20.188 -11.625 1 96.38 136 THR B CA 1
ATOM 3770 C C . THR B 1 136 ? 4.406 -21.5 -12.148 1 96.38 136 THR B C 1
ATOM 3772 O O . THR B 1 136 ? 4.18 -22.562 -11.539 1 96.38 136 THR B O 1
ATOM 3775 N N . ILE B 1 137 ? 5.086 -21.484 -13.305 1 94.94 137 ILE B N 1
ATOM 3776 C CA . ILE B 1 137 ? 5.742 -22.641 -13.891 1 94.94 137 ILE B CA 1
ATOM 3777 C C . ILE B 1 137 ? 7.258 -22.484 -13.789 1 94.94 137 ILE B C 1
ATOM 3779 O O . ILE B 1 137 ? 8.008 -23.234 -14.43 1 94.94 137 ILE B O 1
ATOM 3783 N N . ARG B 1 138 ? 7.746 -21.531 -12.992 1 94 138 ARG B N 1
ATOM 3784 C CA . ARG B 1 138 ? 9.156 -21.156 -12.914 1 94 138 ARG B CA 1
ATOM 3785 C C . ARG B 1 138 ? 9.648 -21.172 -11.469 1 94 138 ARG B C 1
ATOM 3787 O O . ARG B 1 138 ? 10.414 -20.297 -11.062 1 94 138 ARG B O 1
ATOM 3794 N N . PHE B 1 139 ? 9.195 -22.094 -10.789 1 95.38 139 PHE B N 1
ATOM 3795 C CA . PHE B 1 139 ? 9.469 -22.156 -9.359 1 95.38 139 PHE B CA 1
ATOM 3796 C C . PHE B 1 139 ? 9.648 -23.609 -8.906 1 95.38 139 PHE B C 1
ATOM 3798 O O . PHE B 1 139 ? 8.992 -24.516 -9.422 1 95.38 139 PHE B O 1
ATOM 3805 N N . ARG B 1 140 ? 10.555 -23.859 -7.988 1 96.5 140 ARG B N 1
ATOM 3806 C CA . ARG B 1 140 ? 10.773 -25.188 -7.449 1 96.5 140 ARG B CA 1
ATOM 3807 C C . ARG B 1 140 ? 9.914 -25.422 -6.211 1 96.5 140 ARG B C 1
ATOM 3809 O O . ARG B 1 140 ? 9.703 -24.516 -5.414 1 96.5 140 ARG B O 1
ATOM 3816 N N . VAL B 1 141 ? 9.539 -26.688 -6.039 1 97.94 141 VAL B N 1
ATOM 3817 C CA . VAL B 1 141 ? 8.695 -27.062 -4.914 1 97.94 141 VAL B CA 1
ATOM 3818 C C . VAL B 1 141 ? 9.414 -26.766 -3.6 1 97.94 141 VAL B C 1
ATOM 3820 O O . VAL B 1 141 ? 8.812 -26.234 -2.662 1 97.94 141 VAL B O 1
ATOM 3823 N N . SER B 1 142 ? 10.672 -27 -3.545 1 97.56 142 SER B N 1
ATOM 3824 C CA . SER B 1 142 ? 11.438 -26.844 -2.312 1 97.56 142 SER B CA 1
ATOM 3825 C C . SER B 1 142 ? 11.461 -25.375 -1.863 1 97.56 142 SER B C 1
ATOM 3827 O O . SER B 1 142 ? 11.547 -25.094 -0.667 1 97.56 142 SER B O 1
ATOM 3829 N N . TRP B 1 143 ? 11.406 -24.453 -2.789 1 97.31 143 TRP B N 1
ATOM 3830 C CA . TRP B 1 143 ? 11.492 -23.031 -2.475 1 97.31 143 TRP B CA 1
ATOM 3831 C C . TRP B 1 143 ? 10.242 -22.562 -1.734 1 97.31 143 TRP B C 1
ATOM 3833 O O . TRP B 1 143 ? 10.266 -21.531 -1.062 1 97.31 143 TRP B O 1
ATOM 3843 N N . ALA B 1 144 ? 9.156 -23.297 -1.806 1 98.12 144 ALA B N 1
ATOM 3844 C CA . ALA B 1 144 ? 7.879 -22.922 -1.204 1 98.12 144 ALA B CA 1
ATOM 3845 C C . ALA B 1 144 ? 7.906 -23.125 0.309 1 98.12 144 ALA B C 1
ATOM 3847 O O . ALA B 1 144 ? 7.031 -22.625 1.022 1 98.12 144 ALA B O 1
ATOM 3848 N N . GLU B 1 145 ? 8.898 -23.859 0.806 1 98.38 145 GLU B N 1
ATOM 3849 C CA . GLU B 1 145 ? 8.953 -24.141 2.234 1 98.38 145 GLU B CA 1
ATOM 3850 C C . GLU B 1 145 ? 9.008 -22.859 3.059 1 98.38 145 GLU B C 1
ATOM 3852 O O . GLU B 1 145 ? 8.461 -22.812 4.164 1 98.38 145 GLU B O 1
ATOM 3857 N N . THR B 1 146 ? 9.664 -21.859 2.547 1 97.06 146 THR B N 1
ATOM 3858 C CA . THR B 1 146 ? 9.766 -20.594 3.262 1 97.06 146 THR B CA 1
ATOM 3859 C C . THR B 1 146 ? 8.383 -20.047 3.592 1 97.06 146 THR B C 1
ATOM 3861 O O . THR B 1 146 ? 8.156 -19.531 4.688 1 97.06 146 THR B O 1
ATOM 3864 N N . PHE B 1 147 ? 7.457 -20.172 2.691 1 97.88 147 PHE B N 1
ATOM 3865 C CA . PHE B 1 147 ? 6.109 -19.656 2.91 1 97.88 147 PHE B CA 1
ATOM 3866 C C . PHE B 1 147 ? 5.359 -20.531 3.912 1 97.88 147 PHE B C 1
ATOM 3868 O O . PHE B 1 147 ? 4.605 -20.016 4.746 1 97.88 147 PHE B O 1
ATOM 3875 N N . LEU B 1 148 ? 5.59 -21.844 3.805 1 98.25 148 LEU B N 1
ATOM 3876 C CA . LEU B 1 148 ? 4.961 -22.781 4.73 1 98.25 148 LEU B CA 1
ATOM 3877 C C . LEU B 1 148 ? 5.414 -22.516 6.164 1 98.25 148 LEU B C 1
ATOM 3879 O O . LEU B 1 148 ? 4.613 -22.594 7.098 1 98.25 148 LEU B O 1
ATOM 3883 N N . LYS B 1 149 ? 6.629 -22.141 6.316 1 97.44 149 LYS B N 1
ATOM 3884 C CA . LYS B 1 149 ? 7.203 -21.875 7.633 1 97.44 149 LYS B CA 1
ATOM 3885 C C . LYS B 1 149 ? 6.656 -20.562 8.203 1 97.44 149 LYS B C 1
ATOM 3887 O O . LYS B 1 149 ? 6.352 -20.484 9.398 1 97.44 149 LYS B O 1
ATOM 3892 N N . GLU B 1 150 ? 6.461 -19.641 7.426 1 94.88 150 GLU B N 1
ATOM 3893 C CA . GLU B 1 150 ? 6.199 -18.281 7.875 1 94.88 150 GLU B CA 1
ATOM 3894 C C . GLU B 1 150 ? 4.703 -18.047 8.078 1 94.88 150 GLU B C 1
ATOM 3896 O O . GLU B 1 150 ? 4.305 -17.203 8.891 1 94.88 150 GLU B O 1
ATOM 3901 N N . ASN B 1 151 ? 3.902 -18.672 7.352 1 95.75 151 ASN B N 1
ATOM 3902 C CA . ASN B 1 151 ? 2.467 -18.406 7.34 1 95.75 151 ASN B CA 1
ATOM 3903 C C . ASN B 1 151 ? 1.66 -19.688 7.496 1 95.75 151 ASN B C 1
ATOM 3905 O O . ASN B 1 151 ? 1.582 -20.5 6.562 1 95.75 151 ASN B O 1
ATOM 3909 N N . PRO B 1 152 ? 1.016 -19.828 8.562 1 96.12 152 PRO B N 1
ATOM 3910 C CA . PRO B 1 152 ? 0.28 -21.078 8.812 1 96.12 152 PRO B CA 1
ATOM 3911 C C . PRO B 1 152 ? -0.931 -21.234 7.895 1 96.12 152 PRO B C 1
ATOM 3913 O O . PRO B 1 152 ? -1.495 -22.328 7.797 1 96.12 152 PRO B O 1
ATOM 3916 N N . GLN B 1 153 ? -1.319 -20.203 7.223 1 96.31 153 GLN B N 1
ATOM 3917 C CA . GLN B 1 153 ? -2.48 -20.281 6.34 1 96.31 153 GLN B CA 1
ATOM 3918 C C . GLN B 1 153 ? -2.061 -20.594 4.906 1 96.31 153 GLN B C 1
ATOM 3920 O O . GLN B 1 153 ? -2.908 -20.859 4.051 1 96.31 153 GLN B O 1
ATOM 3925 N N . PHE B 1 154 ? -0.821 -20.562 4.645 1 97.94 154 PHE B N 1
ATOM 3926 C CA . PHE B 1 154 ? -0.305 -20.797 3.301 1 97.94 154 PHE B CA 1
ATOM 3927 C C . PHE B 1 154 ? -0.533 -22.234 2.871 1 97.94 154 PHE B C 1
ATOM 3929 O O . PHE B 1 154 ? -0.331 -23.156 3.658 1 97.94 154 PHE B O 1
ATOM 3936 N N . LYS B 1 155 ? -0.953 -22.438 1.626 1 98.5 155 LYS B N 1
ATOM 3937 C CA . LYS B 1 155 ? -1.123 -23.766 1.056 1 98.5 155 LYS B CA 1
ATOM 3938 C C . LYS B 1 155 ? -0.386 -23.906 -0.275 1 98.5 155 LYS B C 1
ATOM 3940 O O . LYS B 1 155 ? -0.323 -22.938 -1.049 1 98.5 155 LYS B O 1
ATOM 3945 N N . LEU B 1 156 ? 0.147 -25.094 -0.542 1 98.75 156 LEU B N 1
ATOM 3946 C CA . LEU B 1 156 ? 0.914 -25.391 -1.745 1 98.75 156 LEU B CA 1
ATOM 3947 C C . LEU B 1 156 ? 0.23 -26.484 -2.566 1 98.75 156 LEU B C 1
ATOM 3949 O O . LEU B 1 156 ? -0.087 -27.547 -2.045 1 98.75 156 LEU B O 1
ATOM 3953 N N . LEU B 1 157 ? -0.057 -26.188 -3.773 1 98.69 157 LEU B N 1
ATOM 3954 C CA . LEU B 1 157 ? -0.524 -27.156 -4.762 1 98.69 157 LEU B CA 1
ATOM 3955 C C . LEU B 1 157 ? 0.572 -27.469 -5.773 1 98.69 157 LEU B C 1
ATOM 3957 O O . LEU B 1 157 ? 1.22 -26.562 -6.297 1 98.69 157 LEU B O 1
ATOM 3961 N N . TYR B 1 158 ? 0.816 -28.688 -5.977 1 98.75 158 TYR B N 1
ATOM 3962 C CA . TYR B 1 158 ? 1.763 -29.125 -7 1 98.75 158 TYR B CA 1
ATOM 3963 C C . TYR B 1 158 ? 1.062 -29.938 -8.086 1 98.75 158 TYR B C 1
ATOM 3965 O O . TYR B 1 158 ? 0.561 -31.031 -7.824 1 98.75 158 TYR B O 1
ATOM 3973 N N . LEU B 1 159 ? 1.003 -29.406 -9.234 1 98.56 159 LEU B N 1
ATOM 3974 C CA . LEU B 1 159 ? 0.309 -30 -10.367 1 98.56 159 LEU B CA 1
ATOM 3975 C C . LEU B 1 159 ? 1.286 -30.75 -11.266 1 98.56 159 LEU B C 1
ATOM 3977 O O . LEU B 1 159 ? 2.32 -30.203 -11.656 1 98.56 159 LEU B O 1
ATOM 3981 N N . ILE B 1 160 ? 0.926 -31.969 -11.539 1 97.81 160 ILE B N 1
ATOM 3982 C CA . ILE B 1 160 ? 1.753 -32.781 -12.422 1 97.81 160 ILE B CA 1
ATOM 3983 C C . ILE B 1 160 ? 0.904 -33.312 -13.578 1 97.81 160 ILE B C 1
ATOM 3985 O O . ILE B 1 160 ? -0.315 -33.469 -13.445 1 97.81 160 ILE B O 1
ATOM 3989 N N . ARG B 1 161 ? 1.517 -33.5 -14.672 1 97.06 161 ARG B N 1
ATOM 3990 C CA . ARG B 1 161 ? 0.961 -34.156 -15.852 1 97.06 161 ARG B CA 1
ATOM 3991 C C . ARG B 1 161 ? 1.884 -35.281 -16.344 1 97.06 161 ARG B C 1
ATOM 3993 O O . ARG B 1 161 ? 3.086 -35.25 -16.078 1 97.06 161 ARG B O 1
ATOM 4000 N N . ASP B 1 162 ? 1.275 -36.25 -17.016 1 97.5 162 ASP B N 1
ATOM 4001 C CA . ASP B 1 162 ? 2.055 -37.312 -17.641 1 97.5 162 ASP B CA 1
ATOM 4002 C C . ASP B 1 162 ? 3.258 -36.75 -18.391 1 97.5 162 ASP B C 1
ATOM 4004 O O . ASP B 1 162 ? 3.098 -35.906 -19.281 1 97.5 162 ASP B O 1
ATOM 4008 N N . PRO B 1 163 ? 4.496 -37.219 -17.969 1 97.44 163 PRO B N 1
ATOM 4009 C CA . PRO B 1 163 ? 5.691 -36.656 -18.609 1 97.44 163 PRO B CA 1
ATOM 4010 C C . PRO B 1 163 ? 5.699 -36.812 -20.125 1 97.44 163 PRO B C 1
ATOM 4012 O O . PRO B 1 163 ? 6.23 -35.969 -20.844 1 97.44 163 PRO B O 1
ATOM 4015 N N . ARG B 1 164 ? 5.168 -37.938 -20.641 1 96.94 164 ARG B N 1
ATOM 4016 C CA . ARG B 1 164 ? 5.102 -38.156 -22.078 1 96.94 164 ARG B CA 1
ATOM 4017 C C . ARG B 1 164 ? 4.242 -37.094 -22.75 1 96.94 164 ARG B C 1
ATOM 4019 O O . ARG B 1 164 ? 4.641 -36.531 -23.766 1 96.94 164 ARG B O 1
ATOM 4026 N N . ALA B 1 165 ? 3.121 -36.875 -22.125 1 95.94 165 ALA B N 1
ATOM 4027 C CA . ALA B 1 165 ? 2.211 -35.844 -22.656 1 95.94 165 ALA B CA 1
ATOM 4028 C C . ALA B 1 165 ? 2.84 -34.469 -22.578 1 95.94 165 ALA B C 1
ATOM 4030 O O . ALA B 1 165 ? 2.773 -33.688 -23.547 1 95.94 165 ALA B O 1
ATOM 4031 N N . THR B 1 166 ? 3.432 -34.125 -21.453 1 96.06 166 THR B N 1
ATOM 4032 C CA . THR B 1 166 ? 4.047 -32.812 -21.234 1 96.06 166 THR B CA 1
ATOM 4033 C C . THR B 1 166 ? 5.168 -32.562 -22.234 1 96.06 166 THR B C 1
ATOM 4035 O O . THR B 1 166 ? 5.199 -31.547 -22.906 1 96.06 166 THR B O 1
ATOM 4038 N N . LEU B 1 167 ? 6.082 -33.5 -22.391 1 95.81 167 LEU B N 1
ATOM 4039 C CA . LEU B 1 167 ? 7.227 -33.375 -23.281 1 95.81 167 LEU B CA 1
ATOM 4040 C C . LEU B 1 167 ? 6.77 -33.281 -24.734 1 95.81 167 LEU B C 1
ATOM 4042 O O . LEU B 1 167 ? 7.305 -32.469 -25.516 1 95.81 167 LEU B O 1
ATOM 4046 N N . PHE B 1 168 ? 5.781 -34.094 -25.125 1 95.06 168 PHE B N 1
ATOM 4047 C CA . PHE B 1 168 ? 5.242 -34.031 -26.469 1 95.06 168 PHE B CA 1
ATOM 4048 C C . PHE B 1 168 ? 4.66 -32.656 -26.75 1 95.06 168 PHE B C 1
ATOM 4050 O O . PHE B 1 168 ? 4.941 -32.031 -27.797 1 95.06 168 PHE B O 1
ATOM 4057 N N . SER B 1 169 ? 3.85 -32.188 -25.828 1 92.12 169 SER B N 1
ATOM 4058 C CA . SER B 1 169 ? 3.223 -30.875 -25.969 1 92.12 169 SER B CA 1
ATOM 4059 C C . SER B 1 169 ? 4.266 -29.766 -26.047 1 92.12 169 SER B C 1
ATOM 4061 O O . SER B 1 169 ? 4.141 -28.828 -26.844 1 92.12 169 SER B O 1
ATOM 4063 N N . GLN B 1 170 ? 5.266 -29.797 -25.203 1 92.5 170 GLN B N 1
ATOM 4064 C CA . GLN B 1 170 ? 6.332 -28.797 -25.203 1 92.5 170 GLN B CA 1
ATOM 4065 C C . GLN B 1 170 ? 7.062 -28.781 -26.547 1 92.5 170 GLN B C 1
ATOM 4067 O O . GLN B 1 170 ? 7.41 -27.719 -27.047 1 92.5 170 GLN B O 1
ATOM 4072 N N . ALA B 1 171 ? 7.277 -29.938 -27.078 1 92.06 171 ALA B N 1
ATOM 4073 C CA . ALA B 1 171 ? 7.957 -30.047 -28.375 1 92.06 171 ALA B CA 1
ATOM 4074 C C . ALA B 1 171 ? 7.098 -29.453 -29.5 1 92.06 171 ALA B C 1
ATOM 4076 O O . ALA B 1 171 ? 7.609 -28.797 -30.406 1 92.06 171 ALA B O 1
ATOM 4077 N N . GLN B 1 172 ? 5.848 -29.672 -29.438 1 87.75 172 GLN B N 1
ATOM 4078 C CA . GLN B 1 172 ? 4.945 -29.25 -30.5 1 87.75 172 GLN B CA 1
ATOM 4079 C C . GLN B 1 172 ? 4.703 -27.75 -30.453 1 87.75 172 GLN B C 1
ATOM 4081 O O . GLN B 1 172 ? 4.629 -27.094 -31.5 1 87.75 172 GLN B O 1
ATOM 4086 N N . LEU B 1 173 ? 4.551 -27.172 -29.297 1 77.5 173 LEU B N 1
ATOM 4087 C CA . LEU B 1 173 ? 4.066 -25.797 -29.188 1 77.5 173 LEU B CA 1
ATOM 4088 C C . LEU B 1 173 ? 5.227 -24.828 -28.953 1 77.5 173 LEU B C 1
ATOM 4090 O O . LEU B 1 173 ? 5.227 -23.719 -29.484 1 77.5 173 LEU B O 1
ATOM 4094 N N . PHE B 1 174 ? 6.156 -25.203 -28.141 1 69.56 174 PHE B N 1
ATOM 4095 C CA . PHE B 1 174 ? 7.176 -24.25 -27.734 1 69.56 174 PHE B CA 1
ATOM 4096 C C . PHE B 1 174 ? 8.477 -24.484 -28.5 1 69.56 174 PHE B C 1
ATOM 4098 O O . PHE B 1 174 ? 9.422 -23.703 -28.375 1 69.56 174 PHE B O 1
ATOM 4105 N N . ASN B 1 175 ? 8.438 -25.5 -29.406 1 73.06 175 ASN B N 1
ATOM 4106 C CA . ASN B 1 175 ? 9.672 -25.875 -30.094 1 73.06 175 ASN B CA 1
ATOM 4107 C C . ASN B 1 175 ? 10.859 -25.891 -29.125 1 73.06 175 ASN B C 1
ATOM 4109 O O . ASN B 1 175 ? 11.938 -25.406 -29.469 1 73.06 175 ASN B O 1
ATOM 4113 N N . GLU B 1 176 ? 10.508 -26.266 -27.891 1 74.5 176 GLU B N 1
ATOM 4114 C CA . GLU B 1 176 ? 11.523 -26.281 -26.844 1 74.5 176 GLU B CA 1
ATOM 4115 C C . GLU B 1 176 ? 12.688 -27.188 -27.219 1 74.5 176 GLU B C 1
ATOM 4117 O O . GLU B 1 176 ? 13.828 -26.953 -26.812 1 74.5 176 GLU B O 1
ATOM 4122 N N . PHE B 1 177 ? 12.383 -28.297 -27.906 1 78.56 177 PHE B N 1
ATOM 4123 C CA . PHE B 1 177 ? 13.375 -29.188 -28.469 1 78.56 177 PHE B CA 1
ATOM 4124 C C . PHE B 1 177 ? 12.836 -29.891 -29.719 1 78.56 177 PHE B C 1
ATOM 4126 O O . PHE B 1 177 ? 11.625 -29.875 -29.969 1 78.56 177 PHE B O 1
ATOM 4133 N N . LEU B 1 178 ? 13.75 -30.391 -30.453 1 81.38 178 LEU B N 1
ATOM 4134 C CA . LEU B 1 178 ? 13.344 -31.062 -31.672 1 81.38 178 LEU B CA 1
ATOM 4135 C C . LEU B 1 178 ? 12.898 -32.5 -31.391 1 81.38 178 LEU B C 1
ATOM 4137 O O . LEU B 1 178 ? 13.656 -33.281 -30.812 1 81.38 178 LEU B O 1
ATOM 4141 N N . TRP B 1 179 ? 11.672 -32.844 -31.547 1 84.88 179 TRP B N 1
ATOM 4142 C CA . TRP B 1 179 ? 11.141 -34.219 -31.469 1 84.88 179 TRP B CA 1
ATOM 4143 C C . TRP B 1 179 ? 11.398 -34.969 -32.781 1 84.88 179 TRP B C 1
ATOM 4145 O O . TRP B 1 179 ? 11.078 -34.469 -33.875 1 84.88 179 TRP B O 1
ATOM 4155 N N . PRO B 1 180 ? 12.094 -36.031 -32.812 1 86.69 180 PRO B N 1
ATOM 4156 C CA . PRO B 1 180 ? 12.43 -36.812 -31.641 1 86.69 180 PRO B CA 1
ATOM 4157 C C . PRO B 1 180 ? 13.859 -36.594 -31.156 1 86.69 180 PRO B C 1
ATOM 4159 O O . PRO B 1 180 ? 14.258 -37.125 -30.125 1 86.69 180 PRO B O 1
ATOM 4162 N N . SER B 1 181 ? 14.672 -35.875 -31.922 1 86.75 181 SER B N 1
ATOM 4163 C CA . SER B 1 181 ? 16.109 -35.812 -31.703 1 86.75 181 SER B CA 1
ATOM 4164 C C . SER B 1 181 ? 16.453 -35.312 -30.312 1 86.75 181 SER B C 1
ATOM 4166 O O . SER B 1 181 ? 17.422 -35.75 -29.688 1 86.75 181 SER B O 1
ATOM 4168 N N . GLY B 1 182 ? 15.75 -34.5 -29.75 1 92 182 GLY B N 1
ATOM 4169 C CA . GLY B 1 182 ? 16.078 -33.875 -28.484 1 92 182 GLY B CA 1
ATOM 4170 C C . GLY B 1 182 ? 15.383 -34.531 -27.297 1 92 182 GLY B C 1
ATOM 4171 O O . GLY B 1 182 ? 15.516 -34.094 -26.156 1 92 182 GLY B O 1
ATOM 4172 N N . ILE B 1 183 ? 14.766 -35.656 -27.469 1 93.75 183 ILE B N 1
ATOM 4173 C CA . ILE B 1 183 ? 13.867 -36.25 -26.484 1 93.75 183 ILE B CA 1
ATOM 4174 C C . ILE B 1 183 ? 14.68 -36.781 -25.297 1 93.75 183 ILE B C 1
ATOM 4176 O O . ILE B 1 183 ? 14.242 -36.688 -24.156 1 93.75 183 ILE B O 1
ATOM 4180 N N . ILE B 1 184 ? 15.844 -37.344 -25.594 1 95.94 184 ILE B N 1
ATOM 4181 C CA . ILE B 1 184 ? 16.656 -37.938 -24.531 1 95.94 184 ILE B CA 1
ATOM 4182 C C . ILE B 1 184 ? 17.047 -36.875 -23.531 1 95.94 184 ILE B C 1
ATOM 4184 O O . ILE B 1 184 ? 16.766 -37 -22.328 1 95.94 184 ILE B O 1
ATOM 4188 N N . ASN B 1 185 ? 17.625 -35.812 -24.016 1 95.12 185 ASN B N 1
ATOM 4189 C CA . ASN B 1 185 ? 18.078 -34.75 -23.125 1 95.12 185 ASN B CA 1
ATOM 4190 C C . ASN B 1 185 ? 16.906 -34.062 -22.438 1 95.12 185 ASN B C 1
ATOM 4192 O O . ASN B 1 185 ? 16.969 -33.75 -21.25 1 95.12 185 ASN B O 1
ATOM 4196 N N . ALA B 1 186 ? 15.875 -33.75 -23.172 1 95.31 186 ALA B N 1
ATOM 4197 C CA . ALA B 1 186 ? 14.695 -33.125 -22.594 1 95.31 186 ALA B CA 1
ATOM 4198 C C . ALA B 1 186 ? 14.086 -33.969 -21.5 1 95.31 186 ALA B C 1
ATOM 4200 O O . ALA B 1 186 ? 13.719 -33.469 -20.438 1 95.31 186 ALA B O 1
ATOM 4201 N N . SER B 1 187 ? 14 -35.281 -21.75 1 97.19 187 SER B N 1
ATOM 4202 C CA . SER B 1 187 ? 13.422 -36.219 -20.781 1 97.19 187 SER B CA 1
ATOM 4203 C C . SER B 1 187 ? 14.289 -36.312 -19.531 1 97.19 187 SER B C 1
ATOM 4205 O O . SER B 1 187 ? 13.773 -36.312 -18.406 1 97.19 187 SER B O 1
ATOM 4207 N N . LYS B 1 188 ? 15.594 -36.406 -19.734 1 97.38 188 LYS B N 1
ATOM 4208 C CA . LYS B 1 188 ? 16.5 -36.5 -18.594 1 97.38 188 LYS B CA 1
ATOM 4209 C C . LYS B 1 188 ? 16.391 -35.25 -17.688 1 97.38 188 LYS B C 1
ATOM 4211 O O . LYS B 1 188 ? 16.297 -35.375 -16.469 1 97.38 188 LYS B O 1
ATOM 4216 N N . THR B 1 189 ? 16.359 -34.125 -18.297 1 95.81 189 THR B N 1
ATOM 4217 C CA . THR B 1 189 ? 16.281 -32.875 -17.547 1 95.81 189 THR B CA 1
ATOM 4218 C C . THR B 1 189 ? 14.938 -32.75 -16.844 1 95.81 189 THR B C 1
ATOM 4220 O O . THR B 1 189 ? 14.891 -32.5 -15.641 1 95.81 189 THR B O 1
ATOM 4223 N N . TYR B 1 190 ? 13.883 -32.906 -17.578 1 96.38 190 TYR B N 1
ATOM 4224 C CA . TYR B 1 190 ? 12.531 -32.719 -17.062 1 96.38 190 TYR B CA 1
ATOM 4225 C C . TYR B 1 190 ? 12.242 -33.688 -15.93 1 96.38 190 TYR B C 1
ATOM 4227 O O . TYR B 1 190 ? 11.758 -33.312 -14.867 1 96.38 190 TYR B O 1
ATOM 4235 N N . CYS B 1 191 ? 12.555 -34.969 -16.125 1 97.62 191 CYS B N 1
ATOM 4236 C CA . CYS B 1 191 ? 12.18 -36 -15.156 1 97.62 191 CYS B CA 1
ATOM 4237 C C . CYS B 1 191 ? 13.102 -35.969 -13.945 1 97.62 191 CYS B C 1
ATOM 4239 O O . CYS B 1 191 ? 12.719 -36.375 -12.852 1 97.62 191 CYS B O 1
ATOM 4241 N N . ALA B 1 192 ? 14.312 -35.438 -14.133 1 97.38 192 ALA B N 1
ATOM 4242 C CA . ALA B 1 192 ? 15.156 -35.188 -12.961 1 97.38 192 ALA B CA 1
ATOM 4243 C C . ALA B 1 192 ? 14.555 -34.125 -12.062 1 97.38 192 ALA B C 1
ATOM 4245 O O . ALA B 1 192 ? 14.539 -34.25 -10.836 1 97.38 192 ALA B O 1
ATOM 4246 N N . ILE B 1 193 ? 14.055 -33.062 -12.648 1 96.25 193 ILE B N 1
ATOM 4247 C CA . ILE B 1 193 ? 13.422 -31.969 -11.906 1 96.25 193 ILE B CA 1
ATOM 4248 C C . ILE B 1 193 ? 12.18 -32.5 -11.195 1 96.25 193 ILE B C 1
ATOM 4250 O O . ILE B 1 193 ? 11.969 -32.219 -10.008 1 96.25 193 ILE B O 1
ATOM 4254 N N . LEU B 1 194 ? 11.398 -33.312 -11.891 1 97.5 194 LEU B N 1
ATOM 4255 C CA . LEU B 1 194 ? 10.18 -33.875 -11.305 1 97.5 194 LEU B CA 1
ATOM 4256 C C . LEU B 1 194 ? 10.516 -34.75 -10.117 1 97.5 194 LEU B C 1
ATOM 4258 O O . LEU B 1 194 ? 9.828 -34.719 -9.094 1 97.5 194 LEU B O 1
ATOM 4262 N N . ASP B 1 195 ? 11.531 -35.531 -10.32 1 97.56 195 ASP B N 1
ATOM 4263 C CA . ASP B 1 195 ? 11.93 -36.438 -9.25 1 97.56 195 ASP B CA 1
ATOM 4264 C C . ASP B 1 195 ? 12.32 -35.656 -7.992 1 97.56 195 ASP B C 1
ATOM 4266 O O . ASP B 1 195 ? 11.922 -36.031 -6.883 1 97.56 195 ASP B O 1
ATOM 4270 N N . ASP B 1 196 ? 13.102 -34.656 -8.211 1 97.5 196 ASP B N 1
ATOM 4271 C CA . ASP B 1 196 ? 13.484 -33.781 -7.09 1 97.5 196 ASP B CA 1
ATOM 4272 C C . ASP B 1 196 ? 12.258 -33.188 -6.418 1 97.5 196 ASP B C 1
ATOM 4274 O O . ASP B 1 196 ? 12.141 -33.188 -5.191 1 97.5 196 ASP B O 1
ATOM 4278 N N . ASP B 1 197 ? 11.391 -32.688 -7.195 1 97.88 197 ASP B N 1
ATOM 4279 C CA . ASP B 1 197 ? 10.195 -32.031 -6.668 1 97.88 197 ASP B CA 1
ATOM 4280 C C . ASP B 1 197 ? 9.289 -33.031 -5.953 1 97.88 197 ASP B C 1
ATOM 4282 O O . ASP B 1 197 ? 8.633 -32.688 -4.965 1 97.88 197 ASP B O 1
ATOM 4286 N N . LEU B 1 198 ? 9.219 -34.25 -6.457 1 98 198 LEU B N 1
ATOM 4287 C CA . LEU B 1 198 ? 8.391 -35.281 -5.82 1 98 198 LEU B CA 1
ATOM 4288 C C . LEU B 1 198 ? 8.922 -35.594 -4.426 1 98 198 LEU B C 1
ATOM 4290 O O . LEU B 1 198 ? 8.141 -35.75 -3.484 1 98 198 LEU B O 1
ATOM 4294 N N . LYS B 1 199 ? 10.211 -35.688 -4.34 1 97.88 199 LYS B N 1
ATOM 4295 C CA . LYS B 1 199 ? 10.797 -35.906 -3.021 1 97.88 199 LYS B CA 1
ATOM 4296 C C . LYS B 1 199 ? 10.469 -34.781 -2.072 1 97.88 199 LYS B C 1
ATOM 4298 O O . LYS B 1 199 ? 10.086 -35 -0.922 1 97.88 199 LYS B O 1
ATOM 4303 N N . GLU B 1 200 ? 10.578 -33.594 -2.566 1 98.25 200 GLU B N 1
ATOM 4304 C CA . GLU B 1 200 ? 10.352 -32.406 -1.75 1 98.25 200 GLU B CA 1
ATOM 4305 C C . GLU B 1 200 ? 8.883 -32.25 -1.36 1 98.25 200 GLU B C 1
ATOM 4307 O O . GLU B 1 200 ? 8.57 -31.875 -0.235 1 98.25 200 GLU B O 1
ATOM 4312 N N . ILE B 1 201 ? 7.984 -32.5 -2.268 1 98 201 ILE B N 1
ATOM 4313 C CA . ILE B 1 201 ? 6.57 -32.344 -1.961 1 98 201 ILE B CA 1
ATOM 4314 C C . ILE B 1 201 ? 6.145 -33.312 -0.879 1 98 201 ILE B C 1
ATOM 4316 O O . ILE B 1 201 ? 5.301 -33 -0.035 1 98 201 ILE B O 1
ATOM 4320 N N . VAL B 1 202 ? 6.676 -34.531 -0.916 1 97.75 202 VAL B N 1
ATOM 4321 C CA . VAL B 1 202 ? 6.387 -35.531 0.107 1 97.75 202 VAL B CA 1
ATOM 4322 C C . VAL B 1 202 ? 6.941 -35.062 1.452 1 97.75 202 VAL B C 1
ATOM 4324 O O . VAL B 1 202 ? 6.25 -35.125 2.471 1 97.75 202 VAL B O 1
ATOM 4327 N N . ARG B 1 203 ? 8.148 -34.625 1.408 1 98.25 203 ARG B N 1
ATOM 4328 C CA . ARG B 1 203 ? 8.766 -34.094 2.629 1 98.25 203 ARG B CA 1
ATOM 4329 C C . ARG B 1 203 ? 7.93 -32.969 3.225 1 98.25 203 ARG B C 1
ATOM 4331 O O . ARG B 1 203 ? 7.629 -33 4.422 1 98.25 203 ARG B O 1
ATOM 4338 N N . LEU B 1 204 ? 7.535 -32.031 2.396 1 98.62 204 LEU B N 1
ATOM 4339 C CA . LEU B 1 204 ? 6.777 -30.875 2.855 1 98.62 204 LEU B CA 1
ATOM 4340 C C . LEU B 1 204 ? 5.398 -31.281 3.357 1 98.62 204 LEU B C 1
ATOM 4342 O O . LEU B 1 204 ? 4.902 -30.734 4.344 1 98.62 204 LEU B O 1
ATOM 4346 N N . ALA B 1 205 ? 4.801 -32.25 2.719 1 98.12 205 ALA B N 1
ATOM 4347 C CA . ALA B 1 205 ? 3.49 -32.719 3.146 1 98.12 205 ALA B CA 1
ATOM 4348 C C . ALA B 1 205 ? 3.562 -33.344 4.535 1 98.12 205 ALA B C 1
ATOM 4350 O O . ALA B 1 205 ? 2.627 -33.25 5.328 1 98.12 205 ALA B O 1
ATOM 4351 N N . ASN B 1 206 ? 4.625 -34.031 4.781 1 97.75 206 ASN B N 1
ATOM 4352 C CA . ASN B 1 206 ? 4.824 -34.625 6.09 1 97.75 206 ASN B CA 1
ATOM 4353 C C . ASN B 1 206 ? 5.094 -33.562 7.164 1 97.75 206 ASN B C 1
ATOM 4355 O O . ASN B 1 206 ? 4.594 -33.688 8.281 1 97.75 206 ASN B O 1
ATOM 4359 N N . LEU B 1 207 ? 5.84 -32.625 6.793 1 98 207 LEU B N 1
ATOM 4360 C CA . LEU B 1 207 ? 6.238 -31.594 7.742 1 98 207 LEU B CA 1
ATOM 4361 C C . LEU B 1 207 ? 5.082 -30.656 8.031 1 98 207 LEU B C 1
ATOM 4363 O O . LEU B 1 207 ? 4.977 -30.109 9.133 1 98 207 LEU B O 1
ATOM 4367 N N . TYR B 1 208 ? 4.238 -30.391 7.059 1 97.94 208 TYR B N 1
ATOM 4368 C CA . TYR B 1 208 ? 3.139 -29.438 7.176 1 97.94 208 TYR B CA 1
ATOM 4369 C C . TYR B 1 208 ? 1.816 -30.078 6.773 1 97.94 208 TYR B C 1
ATOM 4371 O O . TYR B 1 208 ? 1.2 -29.688 5.781 1 97.94 208 TYR B O 1
ATOM 4379 N N . PRO B 1 209 ? 1.311 -30.969 7.582 1 97 209 PRO B N 1
ATOM 4380 C CA . PRO B 1 209 ? 0.109 -31.719 7.234 1 97 209 PRO B CA 1
ATOM 4381 C C . PRO B 1 209 ? -1.095 -30.828 6.949 1 97 209 PRO B C 1
ATOM 4383 O O . PRO B 1 209 ? -1.327 -29.844 7.664 1 97 209 PRO B O 1
ATOM 4386 N N . GLY B 1 210 ? -1.751 -31.141 5.828 1 96.88 210 GLY B N 1
ATOM 4387 C CA . GLY B 1 210 ? -2.975 -30.438 5.465 1 96.88 210 GLY B CA 1
ATOM 4388 C C . GLY B 1 210 ? -2.725 -29.188 4.656 1 96.88 210 GLY B C 1
ATOM 4389 O O . GLY B 1 210 ? -3.67 -28.5 4.242 1 96.88 210 GLY B O 1
ATOM 4390 N N . ARG B 1 211 ? -1.493 -28.875 4.316 1 98.06 211 ARG B N 1
ATOM 4391 C CA . ARG B 1 211 ? -1.203 -27.594 3.678 1 98.06 211 ARG B CA 1
ATOM 4392 C C . ARG B 1 211 ? -0.51 -27.797 2.336 1 98.06 211 ARG B C 1
ATOM 4394 O O . ARG B 1 211 ? -0.219 -26.828 1.629 1 98.06 211 ARG B O 1
ATOM 4401 N N . VAL B 1 212 ? -0.245 -29.062 2.035 1 98.56 212 VAL B N 1
ATOM 4402 C CA . VAL B 1 212 ? 0.418 -29.406 0.784 1 98.56 212 VAL B CA 1
ATOM 4403 C C . VAL B 1 212 ? -0.378 -30.5 0.066 1 98.56 212 VAL B C 1
ATOM 4405 O O . VAL B 1 212 ? -0.782 -31.484 0.681 1 98.56 212 VAL B O 1
ATOM 4408 N N . LYS B 1 213 ? -0.622 -30.312 -1.174 1 98.12 213 LYS B N 1
ATOM 4409 C CA . LYS B 1 213 ? -1.396 -31.281 -1.934 1 98.12 213 LYS B CA 1
ATOM 4410 C C . LYS B 1 213 ? -0.846 -31.453 -3.348 1 98.12 213 LYS B C 1
ATOM 4412 O O . LYS B 1 213 ? -0.49 -30.453 -3.994 1 98.12 213 LYS B O 1
ATOM 4417 N N . GLY B 1 214 ? -0.699 -32.625 -3.736 1 98.06 214 GLY B N 1
ATOM 4418 C CA . GLY B 1 214 ? -0.431 -32.938 -5.129 1 98.06 214 GLY B CA 1
ATOM 4419 C C . GLY B 1 214 ? -1.689 -33.219 -5.934 1 98.06 214 GLY B C 1
ATOM 4420 O O . GLY B 1 214 ? -2.627 -33.844 -5.438 1 98.06 214 GLY B O 1
ATOM 4421 N N . ILE B 1 215 ? -1.696 -32.781 -7.129 1 97.94 215 ILE B N 1
ATOM 4422 C CA . ILE B 1 215 ? -2.812 -33.031 -8.031 1 97.94 215 ILE B CA 1
ATOM 4423 C C . ILE B 1 215 ? -2.281 -33.406 -9.414 1 97.94 215 ILE B C 1
ATOM 4425 O O . ILE B 1 215 ? -1.171 -33 -9.781 1 97.94 215 ILE B O 1
ATOM 4429 N N . ARG B 1 216 ? -3.047 -34.156 -10.164 1 97.5 216 ARG B N 1
ATOM 4430 C CA . ARG B 1 216 ? -2.67 -34.562 -11.508 1 97.5 216 ARG B CA 1
ATOM 4431 C C . ARG B 1 216 ? -3.645 -34.031 -12.547 1 97.5 216 ARG B C 1
ATOM 4433 O O . ARG B 1 216 ? -4.859 -34.031 -12.328 1 97.5 216 ARG B O 1
ATOM 4440 N N . TYR B 1 217 ? -3.078 -33.562 -13.594 1 96.06 217 TYR B N 1
ATOM 4441 C CA . TYR B 1 217 ? -3.881 -33 -14.672 1 96.06 217 TYR B CA 1
ATOM 4442 C C . TYR B 1 217 ? -4.922 -34 -15.156 1 96.06 217 TYR B C 1
ATOM 4444 O O . TYR B 1 217 ? -6.062 -33.625 -15.438 1 96.06 217 TYR B O 1
ATOM 4452 N N . GLU B 1 218 ? -4.613 -35.281 -15.266 1 95 218 GLU B N 1
ATOM 4453 C CA . GLU B 1 218 ? -5.469 -36.312 -15.812 1 95 218 GLU B CA 1
ATOM 4454 C C . GLU B 1 218 ? -6.742 -36.469 -14.984 1 95 218 GLU B C 1
ATOM 4456 O O . GLU B 1 218 ? -7.805 -36.781 -15.523 1 95 218 GLU B O 1
ATOM 4461 N N . ASN B 1 219 ? -6.605 -36.312 -13.68 1 94.5 219 ASN B N 1
ATOM 4462 C CA . ASN B 1 219 ? -7.809 -36.344 -12.852 1 94.5 219 ASN B CA 1
ATOM 4463 C C . ASN B 1 219 ? -8.789 -35.219 -13.242 1 94.5 219 ASN B C 1
ATOM 4465 O O . ASN B 1 219 ? -10 -35.469 -13.312 1 94.5 219 ASN B O 1
ATOM 4469 N N . GLY B 1 220 ? -8.258 -34.094 -13.484 1 92.94 220 GLY B N 1
ATOM 4470 C CA . GLY B 1 220 ? -9.102 -33 -13.898 1 92.94 220 GLY B CA 1
ATOM 4471 C C . GLY B 1 220 ? -9.695 -33.188 -15.281 1 92.94 220 GLY B C 1
ATOM 4472 O O . GLY B 1 220 ? -10.844 -32.812 -15.523 1 92.94 220 GLY B O 1
ATOM 4473 N N . ALA B 1 221 ? -8.898 -33.688 -16.156 1 90 221 ALA B N 1
ATOM 4474 C CA . ALA B 1 221 ? -9.352 -33.906 -17.531 1 90 221 ALA B CA 1
ATOM 4475 C C . ALA B 1 221 ? -10.445 -34.938 -17.594 1 90 221 ALA B C 1
ATOM 4477 O O . ALA B 1 221 ? -11.367 -34.844 -18.406 1 90 221 ALA B O 1
ATOM 4478 N N . THR B 1 222 ? -10.422 -35.938 -16.75 1 90.06 222 THR B N 1
ATOM 4479 C CA . THR B 1 222 ? -11.352 -37.062 -16.812 1 90.06 222 THR B CA 1
ATOM 4480 C C . THR B 1 222 ? -12.594 -36.812 -15.977 1 90.06 222 THR B C 1
ATOM 4482 O O . THR B 1 222 ? -13.695 -37.219 -16.328 1 90.06 222 THR B O 1
ATOM 4485 N N . ASP B 1 223 ? -12.375 -36.156 -14.867 1 90.44 223 ASP B N 1
ATOM 4486 C CA . ASP B 1 223 ? -13.477 -35.844 -13.969 1 90.44 223 ASP B CA 1
ATOM 4487 C C . ASP B 1 223 ? -13.281 -34.438 -13.344 1 90.44 223 ASP B C 1
ATOM 4489 O O . ASP B 1 223 ? -12.969 -34.344 -12.156 1 90.44 223 ASP B O 1
ATOM 4493 N N . PRO B 1 224 ? -13.617 -33.438 -14.133 1 91 224 PRO B N 1
ATOM 4494 C CA . PRO B 1 224 ? -13.367 -32.062 -13.672 1 91 224 PRO B CA 1
ATOM 4495 C C . PRO B 1 224 ? -14.195 -31.688 -12.445 1 91 224 PRO B C 1
ATOM 4497 O O . PRO B 1 224 ? -13.773 -30.859 -11.633 1 91 224 PRO B O 1
ATOM 4500 N N . PHE B 1 225 ? -15.375 -32.312 -12.227 1 90 225 PHE B N 1
ATOM 4501 C CA . PHE B 1 225 ? -16.234 -31.969 -11.102 1 90 225 PHE B CA 1
ATOM 4502 C C . PHE B 1 225 ? -15.625 -32.438 -9.789 1 90 225 PHE B C 1
ATOM 4504 O O . PHE B 1 225 ? -15.422 -31.641 -8.867 1 90 225 PHE B O 1
ATOM 4511 N N . THR B 1 226 ? -15.273 -33.688 -9.727 1 92.62 226 THR B N 1
ATOM 4512 C CA . THR B 1 226 ? -14.656 -34.219 -8.516 1 92.62 226 THR B CA 1
ATOM 4513 C C . THR B 1 226 ? -13.305 -33.562 -8.258 1 92.62 226 THR B C 1
ATOM 4515 O O . THR B 1 226 ? -12.977 -33.25 -7.109 1 92.62 226 THR B O 1
ATOM 4518 N N . TYR B 1 227 ? -12.609 -33.344 -9.305 1 94.31 227 TYR B N 1
ATOM 4519 C CA . TYR B 1 227 ? -11.305 -32.688 -9.242 1 94.31 227 TYR B CA 1
ATOM 4520 C C . TYR B 1 227 ? -11.422 -31.312 -8.586 1 94.31 227 TYR B C 1
ATOM 4522 O O . TYR B 1 227 ? -10.68 -31 -7.652 1 94.31 227 TYR B O 1
ATOM 4530 N N . THR B 1 228 ? -12.359 -30.562 -9.008 1 94.25 228 THR B N 1
ATOM 4531 C CA . THR B 1 228 ? -12.562 -29.203 -8.5 1 94.25 228 THR B CA 1
ATOM 4532 C C . THR B 1 228 ? -13.055 -29.234 -7.059 1 94.25 228 THR B C 1
ATOM 4534 O O . THR B 1 228 ? -12.578 -28.484 -6.215 1 94.25 228 THR B O 1
ATOM 4537 N N . LYS B 1 229 ? -13.953 -30.109 -6.785 1 93.88 229 LYS B N 1
ATOM 4538 C CA . LYS B 1 229 ? -14.477 -30.25 -5.43 1 93.88 229 LYS B CA 1
ATOM 4539 C C . LYS B 1 229 ? -13.367 -30.578 -4.438 1 93.88 229 LYS B C 1
ATOM 4541 O O . LYS B 1 229 ? -13.32 -30.016 -3.34 1 93.88 229 LYS B O 1
ATOM 4546 N N . ASP B 1 230 ? -12.547 -31.469 -4.828 1 95.56 230 ASP B N 1
ATOM 4547 C CA . ASP B 1 230 ? -11.438 -31.875 -3.967 1 95.56 230 ASP B CA 1
ATOM 4548 C C . ASP B 1 230 ? -10.484 -30.703 -3.711 1 95.56 230 ASP B C 1
ATOM 4550 O O . ASP B 1 230 ? -10.016 -30.516 -2.588 1 95.56 230 ASP B O 1
ATOM 4554 N N . ILE B 1 231 ? -10.18 -29.969 -4.73 1 97.06 231 ILE B N 1
ATOM 4555 C CA . ILE B 1 231 ? -9.289 -28.812 -4.598 1 97.06 231 ILE B CA 1
ATOM 4556 C C . ILE B 1 231 ? -9.93 -27.766 -3.701 1 97.06 231 ILE B C 1
ATOM 4558 O O . ILE B 1 231 ? -9.281 -27.219 -2.812 1 97.06 231 ILE B O 1
ATOM 4562 N N . TYR B 1 232 ? -11.195 -27.469 -3.926 1 96.19 232 TYR B N 1
ATOM 4563 C CA . TYR B 1 232 ? -11.922 -26.484 -3.129 1 96.19 232 TYR B CA 1
ATOM 4564 C C . TYR B 1 232 ? -11.945 -26.875 -1.657 1 96.19 232 TYR B C 1
ATOM 4566 O O . TYR B 1 232 ? -11.727 -26.047 -0.778 1 96.19 232 TYR B O 1
ATOM 4574 N N . LYS B 1 233 ? -12.188 -28.156 -1.454 1 95.94 233 LYS B N 1
ATOM 4575 C CA . LYS B 1 233 ? -12.164 -28.656 -0.083 1 95.94 233 LYS B CA 1
ATOM 4576 C C . LYS B 1 233 ? -10.797 -28.438 0.561 1 95.94 233 LYS B C 1
ATOM 4578 O O . LYS B 1 233 ? -10.719 -27.969 1.702 1 95.94 233 LYS B O 1
ATOM 4583 N N . PHE B 1 234 ? -9.797 -28.75 -0.106 1 97.12 234 PHE B N 1
ATOM 4584 C CA . PHE B 1 234 ? -8.438 -28.547 0.385 1 97.12 234 PHE B CA 1
ATOM 4585 C C . PHE B 1 234 ? -8.188 -27.078 0.708 1 97.12 234 PHE B C 1
ATOM 4587 O O . PHE B 1 234 ? -7.539 -26.766 1.709 1 97.12 234 PHE B O 1
ATOM 4594 N N . LEU B 1 235 ? -8.703 -26.172 -0.123 1 96.88 235 LEU B N 1
ATOM 4595 C CA . LEU B 1 235 ? -8.422 -24.75 0.006 1 96.88 235 LEU B CA 1
ATOM 4596 C C . LEU B 1 235 ? -9.406 -24.078 0.959 1 96.88 235 LEU B C 1
ATOM 4598 O O . LEU B 1 235 ? -9.273 -22.906 1.278 1 96.88 235 LEU B O 1
ATOM 4602 N N . GLY B 1 236 ? -10.383 -24.797 1.363 1 94.5 236 GLY B N 1
ATOM 4603 C CA . GLY B 1 236 ? -11.398 -24.234 2.24 1 94.5 236 GLY B CA 1
ATOM 4604 C C . GLY B 1 236 ? -12.359 -23.312 1.521 1 94.5 236 GLY B C 1
ATOM 4605 O O . GLY B 1 236 ? -12.812 -22.312 2.094 1 94.5 236 GLY B O 1
ATOM 4606 N N . LEU B 1 237 ? -12.555 -23.578 0.315 1 93.81 237 LEU B N 1
ATOM 4607 C CA . LEU B 1 237 ? -13.461 -22.781 -0.499 1 93.81 237 LEU B CA 1
ATOM 4608 C C . LEU B 1 237 ? -14.82 -23.453 -0.62 1 93.81 237 LEU B C 1
ATOM 4610 O O . LEU B 1 237 ? -14.906 -24.672 -0.671 1 93.81 237 LEU B O 1
ATOM 4614 N N . GLY B 1 238 ? -15.805 -22.641 -0.693 1 90.38 238 GLY B N 1
ATOM 4615 C CA . GLY B 1 238 ? -17.141 -23.188 -0.921 1 90.38 238 GLY B CA 1
ATOM 4616 C C . GLY B 1 238 ? -17.391 -23.578 -2.367 1 90.38 238 GLY B C 1
ATOM 4617 O O . GLY B 1 238 ? -16.969 -22.859 -3.285 1 90.38 238 GLY B O 1
ATOM 4618 N N . TYR B 1 239 ? -17.922 -24.734 -2.525 1 87.75 239 TYR B N 1
ATOM 4619 C CA . TYR B 1 239 ? -18.312 -25.219 -3.846 1 87.75 239 TYR B CA 1
ATOM 4620 C C . TYR B 1 239 ? -19.797 -25.016 -4.078 1 87.75 239 TYR B C 1
ATOM 4622 O O . TYR B 1 239 ? -20.641 -25.656 -3.426 1 87.75 239 TYR B O 1
ATOM 4630 N N . ASP B 1 240 ? -20.109 -24.047 -4.879 1 83.88 240 ASP B N 1
ATOM 4631 C CA . ASP B 1 240 ? -21.531 -23.766 -5.094 1 83.88 240 ASP B CA 1
ATOM 4632 C C . ASP B 1 240 ? -21.938 -24.062 -6.535 1 83.88 240 ASP B C 1
ATOM 4634 O O . ASP B 1 240 ? -21.141 -24.594 -7.312 1 83.88 240 ASP B O 1
ATOM 4638 N N . ASP B 1 241 ? -23.203 -23.781 -6.875 1 83.38 241 ASP B N 1
ATOM 4639 C CA . ASP B 1 241 ? -23.781 -24.125 -8.164 1 83.38 241 ASP B CA 1
ATOM 4640 C C . ASP B 1 241 ? -23.141 -23.328 -9.297 1 83.38 241 ASP B C 1
ATOM 4642 O O . ASP B 1 241 ? -23.047 -23.812 -10.43 1 83.38 241 ASP B O 1
ATOM 4646 N N . GLN B 1 242 ? -22.688 -22.234 -8.992 1 81.19 242 GLN B N 1
ATOM 4647 C CA . GLN B 1 242 ? -22.047 -21.422 -10.023 1 81.19 242 GLN B CA 1
ATOM 4648 C C . GLN B 1 242 ? -20.75 -22.062 -10.5 1 81.19 242 GLN B C 1
ATOM 4650 O O . GLN B 1 242 ? -20.438 -22.031 -11.688 1 81.19 242 GLN B O 1
ATOM 4655 N N . VAL B 1 243 ? -20.047 -22.609 -9.562 1 83 243 VAL B N 1
ATOM 4656 C CA . VAL B 1 243 ? -18.797 -23.281 -9.906 1 83 243 VAL B CA 1
ATOM 4657 C C . VAL B 1 243 ? -19.094 -24.516 -10.758 1 83 243 VAL B C 1
ATOM 4659 O O . VAL B 1 243 ? -18.438 -24.75 -11.781 1 83 243 VAL B O 1
ATOM 4662 N N . ALA B 1 244 ? -20.156 -25.234 -10.398 1 82.62 244 ALA B N 1
ATOM 4663 C CA . ALA B 1 244 ? -20.531 -26.422 -11.141 1 82.62 244 ALA B CA 1
ATOM 4664 C C . ALA B 1 244 ? -20.922 -26.078 -12.578 1 82.62 244 ALA B C 1
ATOM 4666 O O . ALA B 1 244 ? -20.516 -26.781 -13.516 1 82.62 244 ALA B O 1
ATOM 4667 N N . SER B 1 245 ? -21.641 -25.031 -12.711 1 81.44 245 SER B N 1
ATOM 4668 C CA . SER B 1 245 ? -22.062 -24.578 -14.039 1 81.44 245 SER B CA 1
ATOM 4669 C C . SER B 1 245 ? -20.875 -24.156 -14.883 1 81.44 245 SER B C 1
ATOM 4671 O O . SER B 1 245 ? -20.828 -24.422 -16.094 1 81.44 245 SER B O 1
ATOM 4673 N N . PHE B 1 246 ? -19.984 -23.531 -14.258 1 82.12 246 PHE B N 1
ATOM 4674 C CA . PHE B 1 246 ? -18.766 -23.125 -14.961 1 82.12 246 PHE B CA 1
ATOM 4675 C C . PHE B 1 246 ? -18 -24.328 -15.477 1 82.12 246 PHE B C 1
ATOM 4677 O O . PHE B 1 246 ? -17.562 -24.344 -16.625 1 82.12 246 PHE B O 1
ATOM 4684 N N . ILE B 1 247 ? -17.828 -25.297 -14.656 1 81.19 247 ILE B N 1
ATOM 4685 C CA . ILE B 1 247 ? -17.109 -26.516 -15.023 1 81.19 247 ILE B CA 1
ATOM 4686 C C . ILE B 1 247 ? -17.766 -27.156 -16.25 1 81.19 247 ILE B C 1
ATOM 4688 O O . ILE B 1 247 ? -17.078 -27.531 -17.188 1 81.19 247 ILE B O 1
ATOM 4692 N N . GLU B 1 248 ? -19.062 -27.188 -16.203 1 78.06 248 GLU B N 1
ATOM 4693 C CA . GLU B 1 248 ? -19.797 -27.75 -17.328 1 78.06 248 GLU B CA 1
ATOM 4694 C C . GLU B 1 248 ? -19.531 -26.969 -18.609 1 78.06 248 GLU B C 1
ATOM 4696 O O . GLU B 1 248 ? -19.328 -27.562 -19.672 1 78.06 248 GLU B O 1
ATOM 4701 N N . ASN B 1 249 ? -19.469 -25.734 -18.5 1 75.81 249 ASN B N 1
ATOM 4702 C CA . ASN B 1 249 ? -19.297 -24.875 -19.656 1 75.81 249 ASN B CA 1
ATOM 4703 C C . ASN B 1 249 ? -17.906 -25.031 -20.266 1 75.81 249 ASN B C 1
ATOM 4705 O O . ASN B 1 249 ? -17.766 -25 -21.5 1 75.81 249 ASN B O 1
ATOM 4709 N N . ILE B 1 250 ? -16.922 -25.156 -19.484 1 74.62 250 ILE B N 1
ATOM 4710 C CA . ILE B 1 250 ? -15.578 -25.141 -20.031 1 74.62 250 ILE B CA 1
ATOM 4711 C C . ILE B 1 250 ? -15.164 -26.547 -20.438 1 74.62 250 ILE B C 1
ATOM 4713 O O . ILE B 1 250 ? -14.18 -26.734 -21.156 1 74.62 250 ILE B O 1
ATOM 4717 N N . THR B 1 251 ? -15.922 -27.547 -19.984 1 71.62 251 THR B N 1
ATOM 4718 C CA . THR B 1 251 ? -15.531 -28.922 -20.297 1 71.62 251 THR B CA 1
ATOM 4719 C C . THR B 1 251 ? -16.422 -29.516 -21.391 1 71.62 251 THR B C 1
ATOM 4721 O O . THR B 1 251 ? -16.156 -30.609 -21.891 1 71.62 251 THR B O 1
ATOM 4724 N N . THR B 1 252 ? -17.781 -29 -21.656 1 62.09 252 THR B N 1
ATOM 4725 C CA . THR B 1 252 ? -18.703 -29.562 -22.641 1 62.09 252 THR B CA 1
ATOM 4726 C C . THR B 1 252 ? -18.875 -28.594 -23.812 1 62.09 252 THR B C 1
ATOM 4728 O O . THR B 1 252 ? -19.812 -28.75 -24.609 1 62.09 252 THR B O 1
ATOM 4731 N N . ALA B 1 253 ? -18.344 -27.406 -23.797 1 53.75 253 ALA B N 1
ATOM 4732 C CA . ALA B 1 253 ? -18.656 -26.531 -24.922 1 53.75 253 ALA B CA 1
ATOM 4733 C C . ALA B 1 253 ? -18.641 -27.312 -26.234 1 53.75 253 ALA B C 1
ATOM 4735 O O . ALA B 1 253 ? -17.812 -28.219 -26.406 1 53.75 253 ALA B O 1
ATOM 4736 N N . SER B 1 254 ? -19.797 -27.344 -26.953 1 47.22 254 SER B N 1
ATOM 4737 C CA . SER B 1 254 ? -20.266 -28.109 -28.109 1 47.22 254 SER B CA 1
ATOM 4738 C C . SER B 1 254 ? -19.172 -28.234 -29.156 1 47.22 254 SER B C 1
ATOM 4740 O O . SER B 1 254 ? -18.297 -27.359 -29.281 1 47.22 254 SER B O 1
ATOM 4742 N N . ALA B 1 255 ? -19.094 -29.547 -29.719 1 42.88 255 ALA B N 1
ATOM 4743 C CA . ALA B 1 255 ? -18.312 -29.984 -30.875 1 42.88 255 ALA B CA 1
ATOM 4744 C C . ALA B 1 255 ? -18.156 -28.859 -31.891 1 42.88 255 ALA B C 1
ATOM 4746 O O . ALA B 1 255 ? -17.141 -28.781 -32.594 1 42.88 255 ALA B O 1
ATOM 4747 N N . ASP B 1 256 ? -19.234 -28.141 -32.031 1 43.81 256 ASP B N 1
ATOM 4748 C CA . ASP B 1 256 ? -19.281 -27.203 -33.156 1 43.81 256 ASP B CA 1
ATOM 4749 C C . ASP B 1 256 ? -18.625 -25.875 -32.781 1 43.81 256 ASP B C 1
ATOM 4751 O O . ASP B 1 256 ? -18.594 -24.938 -33.594 1 43.81 256 ASP B O 1
ATOM 4755 N N . ALA B 1 257 ? -18.422 -25.719 -31.562 1 44.28 257 ALA B N 1
ATOM 4756 C CA . ALA B 1 257 ? -17.797 -24.422 -31.312 1 44.28 257 ALA B CA 1
ATOM 4757 C C . ALA B 1 257 ? -16.328 -24.453 -31.703 1 44.28 257 ALA B C 1
ATOM 4759 O O . ALA B 1 257 ? -15.625 -25.422 -31.438 1 44.28 257 ALA B O 1
ATOM 4760 N N . PRO B 1 258 ? -15.898 -23.656 -32.625 1 39.78 258 PRO B N 1
ATOM 4761 C CA . PRO B 1 258 ? -14.492 -23.656 -33 1 39.78 258 PRO B CA 1
ATOM 4762 C C . PRO B 1 258 ? -13.547 -23.703 -31.812 1 39.78 258 PRO B C 1
ATOM 4764 O O . PRO B 1 258 ? -13.875 -23.188 -30.75 1 39.78 258 PRO B O 1
ATOM 4767 N N . ASP B 1 259 ? -12.836 -24.844 -31.562 1 40.75 259 ASP B N 1
ATOM 4768 C CA . ASP B 1 259 ? -11.703 -24.797 -30.656 1 40.75 259 ASP B CA 1
ATOM 4769 C C . ASP B 1 259 ? -11.188 -23.375 -30.5 1 40.75 259 ASP B C 1
ATOM 4771 O O . ASP B 1 259 ? -10.812 -22.734 -31.484 1 40.75 259 ASP B O 1
ATOM 4775 N N . VAL B 1 260 ? -11.703 -22.547 -29.875 1 47.12 260 VAL B N 1
ATOM 4776 C CA . VAL B 1 260 ? -10.906 -21.328 -29.734 1 47.12 260 VAL B CA 1
ATOM 4777 C C . VAL B 1 260 ? -9.422 -21.703 -29.656 1 47.12 260 VAL B C 1
ATOM 4779 O O . VAL B 1 260 ? -9.008 -22.406 -28.734 1 47.12 260 VAL B O 1
ATOM 4782 N N . GLU B 1 261 ? -8.672 -21.922 -30.719 1 42.94 261 GLU B N 1
ATOM 4783 C CA . GLU B 1 261 ? -7.316 -22.25 -31.156 1 42.94 261 GLU B CA 1
ATOM 4784 C C . GLU B 1 261 ? -6.277 -21.453 -30.391 1 42.94 261 GLU B C 1
ATOM 4786 O O . GLU B 1 261 ? -6.152 -20.234 -30.578 1 42.94 261 GLU B O 1
ATOM 4791 N N . GLY B 1 262 ? -6.168 -21.594 -28.938 1 49.72 262 GLY B N 1
ATOM 4792 C CA . GLY B 1 262 ? -4.977 -21.016 -28.344 1 49.72 262 GLY B CA 1
ATOM 4793 C C . GLY B 1 262 ? -4.371 -21.875 -27.266 1 49.72 262 GLY B C 1
ATOM 4794 O O . GLY B 1 262 ? -5.059 -22.719 -26.672 1 49.72 262 GLY B O 1
ATOM 4795 N N . ALA B 1 263 ? -3.104 -22.078 -27.25 1 42.72 263 ALA B N 1
ATOM 4796 C CA . ALA B 1 263 ? -2.275 -22.875 -26.359 1 42.72 263 ALA B CA 1
ATOM 4797 C C . ALA B 1 263 ? -2.703 -22.688 -24.906 1 42.72 263 ALA B C 1
ATOM 4799 O O . ALA B 1 263 ? -2.434 -23.547 -24.062 1 42.72 263 ALA B O 1
ATOM 4800 N N . TYR B 1 264 ? -3.506 -21.719 -24.625 1 45.62 264 TYR B N 1
ATOM 4801 C CA . TYR B 1 264 ? -3.834 -21.391 -23.234 1 45.62 264 TYR B CA 1
ATOM 4802 C C . TYR B 1 264 ? -5.344 -21.344 -23.031 1 45.62 264 TYR B C 1
ATOM 4804 O O . TYR B 1 264 ? -5.824 -20.797 -22.031 1 45.62 264 TYR B O 1
ATOM 4812 N N . SER B 1 265 ? -6.094 -21.938 -23.938 1 49.78 265 SER B N 1
ATOM 4813 C CA . SER B 1 265 ? -7.551 -21.906 -23.828 1 49.78 265 SER B CA 1
ATOM 4814 C C . SER B 1 265 ? -8.039 -22.828 -22.719 1 49.78 265 SER B C 1
ATOM 4816 O O . SER B 1 265 ? -7.52 -23.938 -22.531 1 49.78 265 SER B O 1
ATOM 4818 N N . VAL B 1 266 ? -8.914 -22.359 -21.828 1 57.22 266 VAL B N 1
ATOM 4819 C CA . VAL B 1 266 ? -9.539 -23.109 -20.75 1 57.22 266 VAL B CA 1
ATOM 4820 C C . VAL B 1 266 ? -10.656 -23.984 -21.297 1 57.22 266 VAL B C 1
ATOM 4822 O O . VAL B 1 266 ? -10.945 -25.047 -20.75 1 57.22 266 VAL B O 1
ATOM 4825 N N . ILE B 1 267 ? -11.266 -23.5 -22.453 1 50.5 267 ILE B N 1
ATOM 4826 C CA . ILE B 1 267 ? -12.398 -24.234 -23 1 50.5 267 ILE B CA 1
ATOM 4827 C C . ILE B 1 267 ? -11.891 -25.375 -23.891 1 50.5 267 ILE B C 1
ATOM 4829 O O . ILE B 1 267 ? -11.141 -25.141 -24.844 1 50.5 267 ILE B O 1
ATOM 4833 N N . ARG B 1 268 ? -11.977 -26.609 -23.438 1 55.88 268 ARG B N 1
ATOM 4834 C CA . ARG B 1 268 ? -11.656 -27.781 -24.25 1 55.88 268 ARG B CA 1
ATOM 4835 C C . ARG B 1 268 ? -12.914 -28.562 -24.609 1 55.88 268 ARG B C 1
ATOM 4837 O O . ARG B 1 268 ? -13.781 -28.781 -23.766 1 55.88 268 ARG B O 1
ATOM 4844 N N . GLN B 1 269 ? -13.117 -28.734 -25.891 1 52.81 269 GLN B N 1
ATOM 4845 C CA . GLN B 1 269 ? -14.281 -29.469 -26.375 1 52.81 269 GLN B CA 1
ATOM 4846 C C . GLN B 1 269 ? -14.391 -30.828 -25.688 1 52.81 269 GLN B C 1
ATOM 4848 O O . GLN B 1 269 ? -15.492 -31.266 -25.344 1 52.81 269 GLN B O 1
ATOM 4853 N N . ASN B 1 270 ? -13.266 -31.422 -25.578 1 66.38 270 ASN B N 1
ATOM 4854 C CA . ASN B 1 270 ? -13.156 -32.75 -24.938 1 66.38 270 ASN B CA 1
ATOM 4855 C C . ASN B 1 270 ? -11.844 -32.875 -24.172 1 66.38 270 ASN B C 1
ATOM 4857 O O . ASN B 1 270 ? -10.805 -33.188 -24.766 1 66.38 270 ASN B O 1
ATOM 4861 N N . SER B 1 271 ? -11.969 -32.688 -22.891 1 76.38 271 SER B N 1
ATOM 4862 C CA . SER B 1 271 ? -10.773 -32.656 -22.062 1 76.38 271 SER B CA 1
ATOM 4863 C C . SER B 1 271 ? -10.07 -34 -22.078 1 76.38 271 SER B C 1
ATOM 4865 O O . SER B 1 271 ? -8.836 -34.062 -22.062 1 76.38 271 SER B O 1
ATOM 4867 N N . THR B 1 272 ? -10.844 -35.062 -22.219 1 77.5 272 THR B N 1
ATOM 4868 C CA . THR B 1 272 ? -10.25 -36.406 -22.25 1 77.5 272 THR B CA 1
ATOM 4869 C C . THR B 1 272 ? -9.492 -36.625 -23.547 1 77.5 272 THR B C 1
ATOM 4871 O O . THR B 1 272 ? -8.422 -37.25 -23.547 1 77.5 272 THR B O 1
ATOM 4874 N N . GLN B 1 273 ? -10.078 -36.156 -24.562 1 78.88 273 GLN B N 1
ATOM 4875 C CA . GLN B 1 273 ? -9.406 -36.281 -25.859 1 78.88 273 GLN B CA 1
ATOM 4876 C C . GLN B 1 273 ? -8.102 -35.5 -25.875 1 78.88 273 GLN B C 1
ATOM 4878 O O . GLN B 1 273 ? -7.082 -35.969 -26.375 1 78.88 273 GLN B O 1
ATOM 4883 N N . ALA B 1 274 ? -8.188 -34.312 -25.344 1 80.44 274 ALA B N 1
ATOM 4884 C CA . ALA B 1 274 ? -7 -33.469 -25.297 1 80.44 274 ALA B CA 1
ATOM 4885 C C . ALA B 1 274 ? -5.906 -34.125 -24.453 1 80.44 274 ALA B C 1
ATOM 4887 O O . ALA B 1 274 ? -4.723 -34.062 -24.797 1 80.44 274 ALA B O 1
ATOM 4888 N N . MET B 1 275 ? -6.312 -34.75 -23.438 1 87.06 275 MET B N 1
ATOM 4889 C CA . MET B 1 275 ? -5.383 -35.406 -22.516 1 87.06 275 MET B CA 1
ATOM 4890 C C . MET B 1 275 ? -4.637 -36.531 -23.219 1 87.06 275 MET B C 1
ATOM 4892 O O . MET B 1 275 ? -3.465 -36.781 -22.938 1 87.06 275 MET B O 1
ATOM 4896 N N . ASN B 1 276 ? -5.258 -37.156 -24.219 1 88 276 ASN B N 1
ATOM 4897 C CA . ASN B 1 276 ? -4.691 -38.312 -24.859 1 88 276 ASN B CA 1
ATOM 4898 C C . ASN B 1 276 ? -4.094 -38 -26.234 1 88 276 ASN B C 1
ATOM 4900 O O . ASN B 1 276 ? -3.662 -38.875 -26.953 1 88 276 ASN B O 1
ATOM 4904 N N . LYS B 1 277 ? -4.074 -36.812 -26.578 1 88.38 277 LYS B N 1
ATOM 4905 C CA . LYS B 1 277 ? -3.584 -36.375 -27.891 1 88.38 277 LYS B CA 1
ATOM 4906 C C . LYS B 1 277 ? -2.17 -36.906 -28.141 1 88.38 277 LYS B C 1
ATOM 4908 O O . LYS B 1 277 ? -1.838 -37.312 -29.25 1 88.38 277 LYS B O 1
ATOM 4913 N N . TRP B 1 278 ? -1.324 -36.906 -27.141 1 93.5 278 TRP B N 1
ATOM 4914 C CA . TRP B 1 278 ? 0.063 -37.344 -27.297 1 93.5 278 TRP B CA 1
ATOM 4915 C C . TRP B 1 278 ? 0.137 -38.781 -27.719 1 93.5 278 TRP B C 1
ATOM 4917 O O . TRP B 1 278 ? 1.037 -39.188 -28.453 1 93.5 278 TRP B O 1
ATOM 4927 N N . ARG B 1 279 ? -0.804 -39.625 -27.312 1 94.06 279 ARG B N 1
ATOM 4928 C CA . ARG B 1 279 ? -0.837 -41.062 -27.672 1 94.06 279 ARG B CA 1
ATOM 4929 C C . ARG B 1 279 ? -1.094 -41.25 -29.156 1 94.06 279 ARG B C 1
ATOM 4931 O O . ARG B 1 279 ? -0.478 -42.094 -29.797 1 94.06 279 ARG B O 1
ATOM 4938 N N . ASN B 1 280 ? -1.902 -40.375 -29.672 1 91 280 ASN B N 1
ATOM 4939 C CA . ASN B 1 280 ? -2.338 -40.531 -31.062 1 91 280 ASN B CA 1
ATOM 4940 C C . ASN B 1 280 ? -1.341 -39.906 -32.031 1 91 280 ASN B C 1
ATOM 4942 O O . ASN B 1 280 ? -1.276 -40.281 -33.188 1 91 280 ASN B O 1
ATOM 4946 N N . LYS B 1 281 ? -0.613 -39 -31.531 1 92.69 281 LYS B N 1
ATOM 4947 C CA . LYS B 1 281 ? 0.175 -38.188 -32.469 1 92.69 281 LYS B CA 1
ATOM 4948 C C . LYS B 1 281 ? 1.662 -38.5 -32.344 1 92.69 281 LYS B C 1
ATOM 4950 O O . LYS B 1 281 ? 2.438 -38.25 -33.281 1 92.69 281 LYS B O 1
ATOM 4955 N N . SER B 1 282 ? 2.1 -39.125 -31.281 1 94.25 282 SER B N 1
ATOM 4956 C CA . SER B 1 282 ? 3.52 -39.375 -31.094 1 94.25 282 SER B CA 1
ATOM 4957 C C . SER B 1 282 ? 3.904 -40.75 -31.672 1 94.25 282 SER B C 1
ATOM 4959 O O . SER B 1 282 ? 3.033 -41.531 -32.031 1 94.25 282 SER B O 1
ATOM 4961 N N . ASP B 1 283 ? 5.227 -40.938 -31.906 1 94.56 283 ASP B N 1
ATOM 4962 C CA . ASP B 1 283 ? 5.734 -42.25 -32.375 1 94.56 283 ASP B CA 1
ATOM 4963 C C . ASP B 1 283 ? 6.152 -43.125 -31.188 1 94.56 283 ASP B C 1
ATOM 4965 O O . ASP B 1 283 ? 6.66 -42.594 -30.172 1 94.56 283 ASP B O 1
ATOM 4969 N N . PHE B 1 284 ? 5.992 -44.406 -31.344 1 96.06 284 PHE B N 1
ATOM 4970 C CA . PHE B 1 284 ? 6.211 -45.344 -30.25 1 96.06 284 PHE B CA 1
ATOM 4971 C C . PHE B 1 284 ? 7.668 -45.344 -29.812 1 96.06 284 PHE B C 1
ATOM 4973 O O . PHE B 1 284 ? 7.965 -45.5 -28.625 1 96.06 284 PHE B O 1
ATOM 4980 N N . GLU B 1 285 ? 8.602 -45.219 -30.719 1 95.44 285 GLU B N 1
ATOM 4981 C CA . GLU B 1 285 ? 10.023 -45.25 -30.375 1 95.44 285 GLU B CA 1
ATOM 4982 C C . GLU B 1 285 ? 10.367 -44.094 -29.422 1 95.44 285 GLU B C 1
ATOM 4984 O O . GLU B 1 285 ? 11.109 -44.281 -28.469 1 95.44 285 GLU B O 1
ATOM 4989 N N . SER B 1 286 ? 9.875 -42.969 -29.719 1 96.06 286 SER B N 1
ATOM 4990 C CA . SER B 1 286 ? 10.094 -41.812 -28.859 1 96.06 286 SER B CA 1
ATOM 4991 C C . SER B 1 286 ? 9.5 -42.031 -27.469 1 96.06 286 SER B C 1
ATOM 4993 O O . SER B 1 286 ? 10.133 -41.719 -26.453 1 96.06 286 SER B O 1
ATOM 4995 N N . ILE B 1 287 ? 8.32 -42.562 -27.422 1 97.44 287 ILE B N 1
ATOM 4996 C CA . ILE B 1 287 ? 7.637 -42.844 -26.156 1 97.44 287 ILE B CA 1
ATOM 4997 C C . ILE B 1 287 ? 8.43 -43.844 -25.344 1 97.44 287 ILE B C 1
ATOM 4999 O O . ILE B 1 287 ? 8.578 -43.719 -24.125 1 97.44 287 ILE B O 1
ATOM 5003 N N . ARG B 1 288 ? 8.906 -44.812 -26 1 96.81 288 ARG B N 1
ATOM 5004 C CA . ARG B 1 288 ? 9.727 -45.812 -25.328 1 96.81 288 ARG B CA 1
ATOM 5005 C C . ARG B 1 288 ? 10.953 -45.188 -24.688 1 96.81 288 ARG B C 1
ATOM 5007 O O . ARG B 1 288 ? 11.359 -45.594 -23.594 1 96.81 288 ARG B O 1
ATOM 5014 N N . ILE B 1 289 ? 11.531 -44.281 -25.359 1 97.12 289 ILE B N 1
ATOM 5015 C CA . ILE B 1 289 ? 12.695 -43.562 -24.828 1 97.12 289 ILE B CA 1
ATOM 5016 C C . ILE B 1 289 ? 12.297 -42.812 -23.562 1 97.12 289 ILE B C 1
ATOM 5018 O O . ILE B 1 289 ? 12.977 -42.906 -22.531 1 97.12 289 ILE B O 1
ATOM 5022 N N . ILE B 1 290 ? 11.227 -42.094 -23.562 1 98 290 ILE B N 1
ATOM 5023 C CA . ILE B 1 290 ? 10.75 -41.344 -22.406 1 98 290 ILE B CA 1
ATOM 5024 C C . ILE B 1 290 ? 10.453 -42.344 -21.266 1 98 290 ILE B C 1
ATOM 5026 O O . ILE B 1 290 ? 10.812 -42.094 -20.109 1 98 290 ILE B O 1
ATOM 5030 N N . ASP B 1 291 ? 9.805 -43.469 -21.594 1 98.06 291 ASP B N 1
ATOM 5031 C CA . ASP B 1 291 ? 9.5 -44.469 -20.609 1 98.06 291 ASP B CA 1
ATOM 5032 C C . ASP B 1 291 ? 10.766 -44.969 -19.906 1 98.06 291 ASP B C 1
ATOM 5034 O O . ASP B 1 291 ? 10.773 -45.188 -18.688 1 98.06 291 ASP B O 1
ATOM 5038 N N . SER B 1 292 ? 11.734 -45.125 -20.688 1 97.75 292 SER B N 1
ATOM 5039 C CA . SER B 1 292 ? 12.977 -45.656 -20.141 1 97.75 292 SER B CA 1
ATOM 5040 C C . SER B 1 292 ? 13.617 -44.656 -19.188 1 97.75 292 SER B C 1
ATOM 5042 O O . SER B 1 292 ? 14.281 -45.031 -18.219 1 97.75 292 SER B O 1
ATOM 5044 N N . ILE B 1 293 ? 13.461 -43.438 -19.422 1 98.19 293 ILE B N 1
ATOM 5045 C CA . ILE B 1 293 ? 14.133 -42.375 -18.672 1 98.19 293 ILE B CA 1
ATOM 5046 C C . ILE B 1 293 ? 13.258 -41.969 -17.484 1 98.19 293 ILE B C 1
ATOM 5048 O O . ILE B 1 293 ? 13.75 -41.812 -16.359 1 98.19 293 ILE B O 1
ATOM 5052 N N . CYS B 1 294 ? 12.016 -41.781 -17.703 1 98.25 294 CYS B N 1
ATOM 5053 C CA . CYS B 1 294 ? 11.102 -41.25 -16.719 1 98.25 294 CYS B CA 1
ATOM 5054 C C . CYS B 1 294 ? 10.344 -42.344 -15.984 1 98.25 294 CYS B C 1
ATOM 5056 O O . CYS B 1 294 ? 9.664 -42.094 -14.992 1 98.25 294 CYS B O 1
ATOM 5058 N N . GLY B 1 295 ? 10.406 -43.531 -16.438 1 97.81 295 GLY B N 1
ATOM 5059 C CA . GLY B 1 295 ? 9.547 -44.625 -15.992 1 97.81 295 GLY B CA 1
ATOM 5060 C C . GLY B 1 295 ? 9.68 -44.906 -14.516 1 97.81 295 GLY B C 1
ATOM 5061 O O . GLY B 1 295 ? 8.758 -45.469 -13.898 1 97.81 295 GLY B O 1
ATOM 5062 N N . PHE B 1 296 ? 10.789 -44.594 -13.883 1 96.62 296 PHE B N 1
ATOM 5063 C CA . PHE B 1 296 ? 11.047 -44.906 -12.484 1 96.62 296 PHE B CA 1
ATOM 5064 C C . PHE B 1 296 ? 10.047 -44.188 -11.578 1 96.62 296 PHE B C 1
ATOM 5066 O O . PHE B 1 296 ? 9.844 -44.562 -10.43 1 96.62 296 PHE B O 1
ATOM 5073 N N . MET B 1 297 ? 9.352 -43.156 -12.062 1 96.38 297 MET B N 1
ATOM 5074 C CA . MET B 1 297 ? 8.422 -42.406 -11.219 1 96.38 297 MET B CA 1
ATOM 5075 C C . MET B 1 297 ? 6.977 -42.781 -11.555 1 96.38 297 MET B C 1
ATOM 5077 O O . MET B 1 297 ? 6.039 -42.25 -10.945 1 96.38 297 MET B O 1
ATOM 5081 N N . TYR B 1 298 ? 6.762 -43.656 -12.547 1 97.5 298 TYR B N 1
ATOM 5082 C CA . TYR B 1 298 ? 5.422 -43.938 -13.055 1 97.5 298 TYR B CA 1
ATOM 5083 C C . TYR B 1 298 ? 4.535 -44.531 -11.961 1 97.5 298 TYR B C 1
ATOM 5085 O O . TYR B 1 298 ? 3.426 -44.031 -11.727 1 97.5 298 TYR B O 1
ATOM 5093 N N . SER B 1 299 ? 5.027 -45.5 -11.258 1 95.94 299 SER B N 1
ATOM 5094 C CA . SER B 1 299 ? 4.223 -46.125 -10.211 1 95.94 299 SER B CA 1
ATOM 5095 C C . SER B 1 299 ? 3.854 -45.125 -9.117 1 95.94 299 SER B C 1
ATOM 5097 O O . SER B 1 299 ? 2.738 -45.156 -8.594 1 95.94 299 SER B O 1
ATOM 5099 N N . LYS B 1 300 ? 4.781 -44.25 -8.781 1 96.56 300 LYS B N 1
ATOM 5100 C CA . LYS B 1 300 ? 4.559 -43.219 -7.762 1 96.56 300 LYS B CA 1
ATOM 5101 C C . LYS B 1 300 ? 3.396 -42.312 -8.148 1 96.56 300 LYS B C 1
ATOM 5103 O O . LYS B 1 300 ? 2.646 -41.844 -7.285 1 96.56 300 LYS B O 1
ATOM 5108 N N . LEU B 1 301 ? 3.248 -42.094 -9.438 1 97.5 301 LEU B N 1
ATOM 5109 C CA . LEU B 1 301 ? 2.293 -41.094 -9.93 1 97.5 301 LEU B CA 1
ATOM 5110 C C . LEU B 1 301 ? 1.077 -41.781 -10.547 1 97.5 301 LEU B C 1
ATOM 5112 O O . LEU B 1 301 ? 0.109 -41.094 -10.922 1 97.5 301 LEU B O 1
ATOM 5116 N N . GLY B 1 302 ? 1.141 -43.094 -10.688 1 97.06 302 GLY B N 1
ATOM 5117 C CA . GLY B 1 302 ? 0.017 -43.875 -11.211 1 97.06 302 GLY B CA 1
ATOM 5118 C C . GLY B 1 302 ? 0.012 -43.938 -12.727 1 97.06 302 GLY B C 1
ATOM 5119 O O . GLY B 1 302 ? -1.042 -44.125 -13.336 1 97.06 302 GLY B O 1
ATOM 5120 N N . TYR B 1 303 ? 1.163 -43.719 -13.367 1 97.5 303 TYR B N 1
ATOM 5121 C CA . TYR B 1 303 ? 1.269 -43.875 -14.82 1 97.5 303 TYR B CA 1
ATOM 5122 C C . TYR B 1 303 ? 1.718 -45.281 -15.188 1 97.5 303 TYR B C 1
ATOM 5124 O O . TYR B 1 303 ? 2.375 -45.969 -14.391 1 97.5 303 TYR B O 1
ATOM 5132 N N . LYS B 1 304 ? 1.311 -45.688 -16.391 1 97.25 304 LYS B N 1
ATOM 5133 C CA . LYS B 1 304 ? 1.639 -47.031 -16.875 1 97.25 304 LYS B CA 1
ATOM 5134 C C . LYS B 1 304 ? 2.5 -46.969 -18.125 1 97.25 304 LYS B C 1
ATOM 5136 O O . LYS B 1 304 ? 2.371 -46.062 -18.938 1 97.25 304 LYS B O 1
ATOM 5141 N N . PHE B 1 305 ? 3.33 -47.969 -18.281 1 97.44 305 PHE B N 1
ATOM 5142 C CA . PHE B 1 305 ? 4.191 -48.062 -19.453 1 97.44 305 PHE B CA 1
ATOM 5143 C C . PHE B 1 305 ? 3.379 -48.406 -20.703 1 97.44 305 PHE B C 1
ATOM 5145 O O . PHE B 1 305 ? 2.354 -49.094 -20.609 1 97.44 305 PHE B O 1
ATOM 5152 N N . VAL B 1 306 ? 3.863 -47.906 -21.781 1 97 306 VAL B N 1
ATOM 5153 C CA . VAL B 1 306 ? 3.344 -48.344 -23.078 1 97 306 VAL B CA 1
ATOM 5154 C C . VAL B 1 306 ? 4.113 -49.562 -23.562 1 97 306 VAL B C 1
ATOM 5156 O O . VAL B 1 306 ? 5.344 -49.531 -23.641 1 97 306 VAL B O 1
ATOM 5159 N N . GLU B 1 307 ? 3.41 -50.562 -23.953 1 94.94 307 GLU B N 1
ATOM 5160 C CA . GLU B 1 307 ? 4.051 -51.844 -24.172 1 94.94 307 GLU B CA 1
ATOM 5161 C C . GLU B 1 307 ? 4.379 -52.062 -25.656 1 94.94 307 GLU B C 1
ATOM 5163 O O . GLU B 1 307 ? 5.27 -52.844 -25.984 1 94.94 307 GLU B O 1
ATOM 5168 N N . SER B 1 308 ? 3.59 -51.469 -26.547 1 95.25 308 SER B N 1
ATOM 5169 C CA . SER B 1 308 ? 3.764 -51.625 -27.984 1 95.25 308 SER B CA 1
ATOM 5170 C C . SER B 1 308 ? 3.139 -50.469 -28.75 1 95.25 308 SER B C 1
ATOM 5172 O O . SER B 1 308 ? 2.475 -49.625 -28.172 1 95.25 308 SER B O 1
ATOM 5174 N N . HIS B 1 309 ? 3.441 -50.5 -30.062 1 95.12 309 HIS B N 1
ATOM 5175 C CA . HIS B 1 309 ? 2.807 -49.531 -30.938 1 95.12 309 HIS B CA 1
ATOM 5176 C C . HIS B 1 309 ? 1.287 -49.625 -30.859 1 95.12 309 HIS B C 1
ATOM 5178 O O . HIS B 1 309 ? 0.603 -48.594 -30.797 1 95.12 309 HIS B O 1
ATOM 5184 N N . SER B 1 310 ? 0.784 -50.812 -30.859 1 95.12 310 SER B N 1
ATOM 5185 C CA . SER B 1 310 ? -0.658 -51 -30.766 1 95.12 310 SER B CA 1
ATOM 5186 C C . SER B 1 310 ? -1.197 -50.531 -29.422 1 95.12 310 SER B C 1
ATOM 5188 O O . SER B 1 310 ? -2.299 -50 -29.344 1 95.12 310 SER B O 1
ATOM 5190 N N . ASP B 1 311 ? -0.423 -50.781 -28.359 1 95.25 311 ASP B N 1
ATOM 5191 C CA . ASP B 1 311 ? -0.807 -50.344 -27.031 1 95.25 311 ASP B CA 1
ATOM 5192 C C . ASP B 1 311 ? -0.918 -48.812 -26.953 1 95.25 311 ASP B C 1
ATOM 5194 O O . ASP B 1 311 ? -1.853 -48.312 -26.344 1 95.25 311 ASP B O 1
ATOM 5198 N N . LEU B 1 312 ? 0.036 -48.125 -27.547 1 96.06 312 LEU B N 1
ATOM 5199 C CA . LEU B 1 312 ? 0.07 -46.688 -27.578 1 96.06 312 LEU B CA 1
ATOM 5200 C C . LEU B 1 312 ? -1.219 -46.125 -28.172 1 96.06 312 LEU B C 1
ATOM 5202 O O . LEU B 1 312 ? -1.725 -45.094 -27.719 1 96.06 312 LEU B O 1
ATOM 5206 N N . ARG B 1 313 ? -1.795 -46.812 -29.141 1 94.5 313 ARG B N 1
ATOM 5207 C CA . ARG B 1 313 ? -2.971 -46.344 -29.875 1 94.5 313 ARG B CA 1
ATOM 5208 C C . ARG B 1 313 ? -4.25 -46.906 -29.266 1 94.5 313 ARG B C 1
ATOM 5210 O O . ARG B 1 313 ? -5.352 -46.594 -29.703 1 94.5 313 ARG B O 1
ATOM 5217 N N . SER B 1 314 ? -4.141 -47.75 -28.297 1 92.31 314 SER B N 1
ATOM 5218 C CA . SER B 1 314 ? -5.301 -48.438 -27.719 1 92.31 314 SER B CA 1
ATOM 5219 C C . SER B 1 314 ? -6.027 -47.531 -26.719 1 92.31 314 SER B C 1
ATOM 5221 O O . SER B 1 314 ? -5.551 -46.438 -26.406 1 92.31 314 SER B O 1
ATOM 5223 N N . SER B 1 315 ? -7.16 -48.031 -26.266 1 88.88 315 SER B N 1
ATOM 5224 C CA . SER B 1 315 ? -7.953 -47.312 -25.281 1 88.88 315 SER B CA 1
ATOM 5225 C C . SER B 1 315 ? -7.582 -47.719 -23.859 1 88.88 315 SER B C 1
ATOM 5227 O O . SER B 1 315 ? -8.266 -47.344 -22.906 1 88.88 315 SER B O 1
ATOM 5229 N N . ARG B 1 316 ? -6.504 -48.469 -23.781 1 91.62 316 ARG B N 1
ATOM 5230 C CA . ARG B 1 316 ? -6.062 -48.844 -22.453 1 91.62 316 ARG B CA 1
ATOM 5231 C C . ARG B 1 316 ? -5.73 -47.625 -21.609 1 91.62 316 ARG B C 1
ATOM 5233 O O . ARG B 1 316 ? -5.035 -46.719 -22.062 1 91.62 316 ARG B O 1
ATOM 5240 N N . ASP B 1 317 ? -6.199 -47.719 -20.391 1 91.19 317 ASP B N 1
ATOM 5241 C CA . ASP B 1 317 ? -5.879 -46.625 -19.484 1 91.19 317 ASP B CA 1
ATOM 5242 C C . ASP B 1 317 ? -4.398 -46.625 -19.125 1 91.19 317 ASP B C 1
ATOM 5244 O O . ASP B 1 317 ? -3.875 -47.625 -18.625 1 91.19 317 ASP B O 1
ATOM 5248 N N . LEU B 1 318 ? -3.764 -45.531 -19.344 1 94.31 318 LEU B N 1
ATOM 5249 C CA . LEU B 1 318 ? -2.348 -45.438 -19.016 1 94.31 318 LEU B CA 1
ATOM 5250 C C . LEU B 1 318 ? -2.156 -44.625 -17.734 1 94.31 318 LEU B C 1
ATOM 5252 O O . LEU B 1 318 ? -1.038 -44.219 -17.406 1 94.31 318 LEU B O 1
ATOM 5256 N N . PHE B 1 319 ? -3.191 -44.375 -17.078 1 91.69 319 PHE B N 1
ATOM 5257 C CA . PHE B 1 319 ? -3.24 -43.594 -15.844 1 91.69 319 PHE B CA 1
ATOM 5258 C C . PHE B 1 319 ? -4.133 -44.25 -14.812 1 91.69 319 PHE B C 1
ATOM 5260 O O . PHE B 1 319 ? -5.242 -44.688 -15.125 1 91.69 319 PHE B O 1
ATOM 5267 N N . GLY B 1 320 ? -3.682 -44.469 -13.586 1 92.06 320 GLY B N 1
ATOM 5268 C CA . GLY B 1 320 ? -4.406 -45.125 -12.508 1 92.06 320 GLY B CA 1
ATOM 5269 C C . GLY B 1 320 ? -4.07 -44.562 -11.141 1 92.06 320 GLY B C 1
ATOM 5270 O O . GLY B 1 320 ? -3.738 -43.375 -11.008 1 92.06 320 GLY B O 1
ATOM 5271 N N . SER B 1 321 ? -4.238 -45.375 -10.094 1 93.69 321 SER B N 1
ATOM 5272 C CA . SER B 1 321 ? -4.016 -44.906 -8.727 1 93.69 321 SER B CA 1
ATOM 5273 C C . SER B 1 321 ? -2.533 -44.688 -8.445 1 93.69 321 SER B C 1
ATOM 5275 O O . SER B 1 321 ? -1.715 -45.562 -8.703 1 93.69 321 SER B O 1
ATOM 5277 N N . PRO B 1 322 ? -2.17 -43.531 -7.949 1 95.88 322 PRO B N 1
ATOM 5278 C CA . PRO B 1 322 ? -0.767 -43.312 -7.594 1 95.88 322 PRO B CA 1
ATOM 5279 C C . PRO B 1 322 ? -0.371 -44 -6.281 1 95.88 322 PRO B C 1
ATOM 5281 O O . PRO B 1 322 ? -1.215 -44.188 -5.406 1 95.88 322 PRO B O 1
ATOM 5284 N N . GLU B 1 323 ? 0.866 -44.375 -6.219 1 93.69 323 GLU B N 1
ATOM 5285 C CA . GLU B 1 323 ? 1.395 -44.875 -4.961 1 93.69 323 GLU B CA 1
ATOM 5286 C C . GLU B 1 323 ? 1.544 -43.781 -3.924 1 93.69 323 GLU B C 1
ATOM 5288 O O . GLU B 1 323 ? 1.306 -44 -2.734 1 93.69 323 GLU B O 1
ATOM 5293 N N . LEU B 1 324 ? 1.953 -42.625 -4.383 1 93.69 324 LEU B N 1
ATOM 5294 C CA . LEU B 1 324 ? 2.141 -41.5 -3.469 1 93.69 324 LEU B CA 1
ATOM 5295 C C . LEU B 1 324 ? 0.799 -40.969 -2.961 1 93.69 324 LEU B C 1
ATOM 5297 O O . LEU B 1 324 ? -0.036 -40.531 -3.748 1 93.69 324 LEU B O 1
ATOM 5301 N N . ILE B 1 325 ? 0.645 -40.906 -1.705 1 88.38 325 ILE B N 1
ATOM 5302 C CA . ILE B 1 325 ? -0.606 -40.594 -1.031 1 88.38 325 ILE B CA 1
ATOM 5303 C C . ILE B 1 325 ? -0.967 -39.125 -1.295 1 88.38 325 ILE B C 1
ATOM 5305 O O . ILE B 1 325 ? -2.145 -38.781 -1.407 1 88.38 325 ILE B O 1
ATOM 5309 N N . ILE B 1 326 ? 0 -38.312 -1.466 1 92.75 326 ILE B N 1
ATOM 5310 C CA . ILE B 1 326 ? -0.217 -36.875 -1.61 1 92.75 326 ILE B CA 1
ATOM 5311 C C . ILE B 1 326 ? -0.993 -36.594 -2.896 1 92.75 326 ILE B C 1
ATOM 5313 O O . ILE B 1 326 ? -1.587 -35.531 -3.051 1 92.75 326 ILE B O 1
ATOM 5317 N N . PHE B 1 327 ? -1.025 -37.531 -3.791 1 91.75 327 PHE B N 1
ATOM 5318 C CA . PHE B 1 327 ? -1.71 -37.375 -5.066 1 91.75 327 PHE B CA 1
ATOM 5319 C C . PHE B 1 327 ? -3.033 -38.125 -5.082 1 91.75 327 PHE B C 1
ATOM 5321 O O . PHE B 1 327 ? -3.691 -38.219 -6.117 1 91.75 327 PHE B O 1
ATOM 5328 N N . GLN B 1 328 ? -3.35 -38.75 -3.939 1 87.69 328 GLN B N 1
ATOM 5329 C CA . GLN B 1 328 ? -4.602 -39.469 -3.854 1 87.69 328 GLN B CA 1
ATOM 5330 C C . GLN B 1 328 ? -5.75 -38.562 -3.406 1 87.69 328 GLN B C 1
ATOM 5332 O O . GLN B 1 328 ? -5.531 -37.594 -2.703 1 87.69 328 GLN B O 1
#

Organism: NCBI:txid100452

Solvent-accessible surface area (backbone atoms only — not comparable to full-atom values): 36098 Å² total; per-residue (Å²): 139,89,71,70,73,69,66,65,68,67,47,71,68,52,62,74,66,76,57,33,32,34,40,39,35,35,50,76,69,32,52,59,61,47,54,49,49,63,58,46,66,41,88,50,37,36,59,44,62,44,69,62,71,74,56,79,80,84,56,53,72,65,56,42,48,54,52,52,48,52,52,52,47,25,63,56,64,55,51,65,51,54,87,54,41,64,50,68,69,39,80,63,28,56,79,35,84,75,34,18,64,41,42,54,47,32,72,44,92,64,54,23,61,55,27,35,32,38,49,39,42,45,41,51,53,49,61,70,30,44,26,29,37,38,37,36,56,84,61,60,60,65,66,50,48,63,50,52,73,74,31,89,52,35,34,41,38,38,47,38,45,61,66,67,44,23,53,48,49,34,29,72,72,62,59,73,40,55,80,66,82,36,44,64,63,52,39,51,53,53,42,49,53,49,52,53,34,52,56,38,49,53,51,47,30,69,75,39,71,85,32,46,40,40,43,49,37,64,52,37,38,71,37,49,66,63,42,48,50,53,50,28,57,69,71,71,44,86,84,51,70,68,58,55,52,48,52,48,51,32,46,52,40,52,88,79,48,73,69,69,87,47,102,73,53,58,61,30,59,45,36,52,58,61,68,45,44,46,46,74,71,54,57,57,71,58,51,50,52,43,43,70,66,43,42,88,50,22,57,48,65,10,41,54,84,73,85,42,65,67,51,43,64,44,87,67,79,49,65,58,78,40,65,39,65,57,59,101,143,88,80,69,70,68,67,62,65,71,47,70,65,57,63,72,63,75,56,34,32,33,40,38,36,33,49,76,68,31,51,59,61,47,55,48,51,64,58,46,67,41,89,51,39,34,58,44,61,43,69,62,71,75,55,77,82,84,55,54,72,66,55,42,49,54,51,51,49,52,53,51,47,24,64,56,65,55,50,66,50,54,86,54,40,63,50,69,70,41,80,63,28,58,79,34,84,78,33,18,65,41,42,52,46,33,73,43,93,63,54,23,61,55,26,35,33,37,48,38,42,45,42,51,54,50,62,71,31,44,26,29,38,38,36,35,56,84,59,59,59,66,69,50,50,61,50,51,73,72,32,88,54,34,32,41,38,40,48,39,45,60,64,67,44,24,54,47,48,34,28,70,73,63,60,74,41,53,81,63,83,35,44,64,63,51,38,51,55,52,42,50,52,48,51,53,34,53,54,36,48,52,52,47,27,69,74,40,69,85,32,45,41,39,44,50,37,64,51,38,40,71,36,50,65,63,41,48,51,52,51,29,57,69,71,70,44,86,86,52,70,65,57,54,53,47,52,50,51,32,45,53,43,54,88,79,50,73,68,67,87,49,100,71,52,57,58,30,59,44,36,53,57,61,67,45,44,45,44,72,69,52,58,56,69,57,51,49,51,41,45,71,66,43,43,88,50,22,56,47,64,12,42,54,84,73,84,42,64,67,50,42,64,43,87,66,79,49,65,59,78,40,65,38,65,58,58,102

InterPro domains:
  IPR027417 P-loop containing nucleoside triphosphate hydrolase [G3DSA:3.40.50.300] (18-316)
  IPR027417 P-loop containing nucleoside triphosphate hydrolase [SSF52540] (18-304)
  IPR051135 Gal/GlcNAc/GalNAc Sulfotransferase [PTHR10704] (17-315)

Nearest PDB structures (foldseek):
  3ap3-assembly2_C  TM=6.273E-01  e=3.878E-08  Homo sapiens
  3ap3-assembly1_A  TM=6.530E-01  e=6.274E-07  Homo sapiens
  3ap3-assembly2_D  TM=6.444E-01  e=1.340E-06  Homo sapiens
  2zq5-assembly1_A  TM=5.005E-01  e=4.874E-05  Mycobacterium tuberculosis
  8u9q-assembly1_A  TM=2.266E-01  e=1.485E+00  Saccharomyces cerevisiae

Foldseek 3Di:
DPPPPVPPVVCVVVVLQAAFEEEEEAAPPQCVLQVQCLVCLFPLEQEAEALCVVPDPPDDPVVCLVVVLLLSVCQSQLHDDPVNVVSLQDPVQCVDPLRNQLNVQVPDPDDPVSNVVSSVVSSVSSSVGRYYYYYHNRHALLSCVVVVVPGVSYAYEYEGEDPLSRLLLCCVPVVPDPPPVCLLVVLQVVLVSVVVRVVNLLVSCVVRPLRGAYEYLLCCLVPVPVRSVVVCVSNVHDDDPSSVVVSCCQACVDPPPPPPPDSSRNRDNHSNCSSLVSLVPDAPVSLVSSCVNNVVCCQQQQAAHQDDNVSSVDPDDRGDDHPNPRHD/DDPPPVVPVVPVVVVLQAAFEEEEEAAPPQCVLQVQVLVCLFPLEQEAEALCVPPDPPDDPVVCLVVVLLLSVCQRQLHDDPVNVVSLQDPVQCVDPLRNQLNVQVPDPDDPVSNVVSSVVSSVSSSVGRYYYYYHNRHALLSCVVVVVPGVSYAYEYEGEDPLSRLLLCCVPVVPDPPPVCLLVVLQVVLVSVVVRVVNLLVSCVVRPLRGAYEYLLCCLVPVPVRSVVVCVSNVHDDDPSSVVVSCCQACVDPPDPPPPDSSRNRDNHSNCSSLVSLVPPAPVSLVSSCVNNVVCCQQQQAAHQDDNVSSVDPDDRGDDHPNPRHD

pLDDT: mean 86.95, std 17.86, range [18.16, 98.75]

Radius of gyration: 33.77 Å; Cα contacts (8 Å, |Δi|>4): 954; chains: 2; bounding box: 66×107×65 Å

Sequence (656 aa):
LSYGTFVERLASNVQRATKHPVLLVTYGRSGSTFTSALINHHKDVFFIFEPLVPLNLTSTNYQKQNESTAIIRAFIECDFSLELSIFLDNFQFHYLQDTSEFYDCLLSKRSGIQHVSCYIKFLKDCQSHNTILVKTIRFRVSWAETFLKENPQFKLLYLIRDPRATLFSQAQLFNEFLWPSGIINASKTYCAILDDDLKEIVRLANLYPGRVKGIRYENGATDPFTYTKDIYKFLGLGYDDQVASFIENITTASADAPDVEGAYSVIRQNSTQAMNKWRNKSDFESIRIIDSICGFMYSKLGYKFVESHSDLRSSRDLFGSPELIIFQLSYGTFVERLASNVQRATKHPVLLVTYGRSGSTFTSALINHHKDVFFIFEPLVPLNLTSTNYQKQNESTAIIRAFIECDFSLELSIFLDNFQFHYLQDTSEFYDCLLSKRSGIQHVSCYIKFLKDCQSHNTILVKTIRFRVSWAETFLKENPQFKLLYLIRDPRATLFSQAQLFNEFLWPSGIINASKTYCAILDDDLKEIVRLANLYPGRVKGIRYENGATDPFTYTKDIYKFLGLGYDDQVASFIENITTASADAPDVEGAYSVIRQNSTQAMNKWRNKSDFESIRIIDSICGFMYSKLGYKFVESHSDLRSSRDLFGSPELIIFQ

Secondary structure (DSSP, 8-state):
--STTSGGGGGGS------EEEEEE--TTSSHHHHHHHHHTSTTEEEEE-TTTTS-TTS-HHHHHHHHHHHHHHHHHT---TTTGGGG--GGGGGSHHHHHHHHHHHS---HHHHHHHHHHHHHHHHH-SEEEEEESS--GGGGHHHHHH-TT-EEEEEE--HHHHHHHHHHHS--S-TTTTHHHHHHHHHHHHHHHHHHHHHHHHHSTTSEEEEEHHHHHH-HHHHHHHHHHHHT----HHHHHHHHHHHH--TTS-----TT-S--S-HHHHHTHHHHHS-HHHHHHHHHHHGGGHHHHTB----SHHHHHS----B---SSGGG-/--SSSSTTTTT-S------EEEEEE--TTSSHHHHHHHHHTSTTEEEEE-TTTTS-TTS-HHHHHHHHHHHHHHHHHT---TTTGGGG--GGGGGSHHHHHHHHHHHS---HHHHHHHHHHHHHHHHH-SEEEEEESS--GGGGHHHHHH-TT-EEEEEE--HHHHHHHHHHHS--S-TTTTHHHHHHHHHHHHHHHHHHHHHHHHHSTTSEEEEEHHHHHH-HHHHHHHHHHHHT----HHHHHHHHHHHH--TTS-----TT-S--S-HHHHHTHHHHHS-HHHHHHHHHHHGGGHHHHTB----SHHHHTS----B---SSGGG-